Protein AF-A0A8T4KLL4-F1 (afdb_monomer_lite)

Sequence (407 aa):
MTKEMYKQTPGKIIEKTAQYDPMRAMLMVAANATLSQAELQAQGSERRMPMYHKSGWELSIHDGTLDGLVGLWSCWLENRFYLGYPKPSTSYVVRNLSRDEIVRTANYFREKNSDKFIPPQREPFDYERSKHFLIGLSKQELLSLLLQTCNIRSGDIEEIDVSDELIMRTLGITRSKPVRHVGACAVGDWNYEGEYKDADKPLEQNEIGQIVAYWDMDLRQWARFYGPQLPNGRGRVWVDKSEHNPNGHHFPFIDKDGNLQSAYYGHSYSAGIFTNEFSHYNKYAPEGPSADSEAIQTYRNKFIRLATETALRVGNPRHVTIDYGFVMVPEDLEREGYSDIKWLKGKPDVREGWDEELVRGKKSDEIIMLKSGNSLVPWSTIRQVKVPESVREKDALYELVDSLLFF

Foldseek 3Di:
DDPPQDDQDDPVVLVVCCVPPVPVSVVSVVVNVVSVVVVVDVVDDDDDFADFDQAWKWKWFAPQDLQLIWIWTDGLNQLKIKIWHAALFQDWPLDDDDLVLLQQLQQVVLVVCQVVDVVRPPDRDHSVSSSVSLSPDGPVRNVVSCVVRPVDDPVSTDRLDCDPCNLCVLQVKDFDDFFWFWDKDFDDDPPDDDDLPPVPWDWDQDPVGTTMTTHDGDTDDPAGIWDDQDPPLLATWHKHWDLADVDKDWHWDQHPVRDIDIDIGHGNRTIMIMTDRDRRTDPSGSHGHHSDNVRSVVSVLSVLLSSLVSSLRSHQGFKMKMWSAQRDDLVCCVVVPWDPWDWPFDDPPDQPAFQRTWIWTDDDQKIWIWGQHHPVGGTIIMMMGTDDPVQSDRVSVSVVNVVVVRD

Structure (mmCIF, N/CA/C/O backbone):
data_AF-A0A8T4KLL4-F1
#
_entry.id   AF-A0A8T4KLL4-F1
#
loop_
_atom_site.group_PDB
_atom_site.id
_atom_site.type_symbol
_atom_site.label_atom_id
_atom_site.label_alt_id
_atom_site.label_comp_id
_atom_site.label_asym_id
_atom_site.label_entity_id
_atom_site.label_seq_id
_atom_site.pdbx_PDB_ins_code
_atom_site.Cartn_x
_atom_site.Cartn_y
_atom_site.Cartn_z
_atom_site.occupancy
_atom_site.B_iso_or_equiv
_atom_site.auth_seq_id
_atom_site.auth_comp_id
_atom_site.auth_asym_id
_atom_site.auth_atom_id
_atom_site.pdbx_PDB_model_num
ATOM 1 N N . MET A 1 1 ? -22.399 40.005 4.515 1.00 34.16 1 MET A N 1
ATOM 2 C CA . MET A 1 1 ? -20.924 40.079 4.532 1.00 34.16 1 MET A CA 1
ATOM 3 C C . MET A 1 1 ? -20.429 39.825 3.122 1.00 34.16 1 MET A C 1
ATOM 5 O O . MET A 1 1 ? -20.863 38.864 2.502 1.00 34.16 1 MET A O 1
ATOM 9 N N . THR A 1 2 ? -19.631 40.740 2.586 1.00 28.91 2 THR A N 1
ATOM 10 C CA . THR A 1 2 ? -19.019 40.663 1.254 1.00 28.91 2 THR A CA 1
ATOM 11 C C . THR A 1 2 ? -18.137 39.420 1.147 1.00 28.91 2 THR A C 1
ATOM 13 O O . THR A 1 2 ? -17.238 39.241 1.961 1.00 28.91 2 THR A O 1
ATOM 16 N N . LYS A 1 3 ? -18.413 38.560 0.156 1.00 34.25 3 LYS A N 1
ATOM 17 C CA . LYS A 1 3 ? -17.537 37.454 -0.252 1.00 34.25 3 LYS A CA 1
ATOM 18 C C . LYS A 1 3 ? -16.190 38.046 -0.668 1.00 34.25 3 LYS A C 1
ATOM 20 O O . LYS A 1 3 ? -16.091 38.603 -1.759 1.00 34.25 3 LYS A O 1
ATOM 25 N N . GLU A 1 4 ? -15.162 37.940 0.166 1.00 35.53 4 GLU A N 1
ATOM 26 C CA . GLU A 1 4 ? -13.801 38.056 -0.350 1.00 35.53 4 GLU A CA 1
ATOM 27 C C . GLU A 1 4 ? -13.554 36.833 -1.236 1.00 35.53 4 GLU A C 1
ATOM 29 O O . GLU A 1 4 ? -13.402 35.712 -0.758 1.00 35.53 4 GLU A O 1
ATOM 34 N N . MET A 1 5 ? -13.615 37.036 -2.554 1.00 44.22 5 MET A N 1
ATOM 35 C CA . MET A 1 5 ? -13.158 36.044 -3.519 1.00 44.22 5 MET A CA 1
ATOM 36 C C . MET A 1 5 ? -11.673 35.781 -3.273 1.00 44.22 5 MET A C 1
ATOM 38 O O . MET A 1 5 ? -10.872 36.719 -3.228 1.00 44.22 5 MET A O 1
ATOM 42 N N . TYR A 1 6 ? -11.318 34.508 -3.130 1.00 45.94 6 TYR A N 1
ATOM 43 C CA . TYR A 1 6 ? -9.937 34.054 -3.057 1.00 45.94 6 TYR A CA 1
ATOM 44 C C . TYR A 1 6 ? -9.146 34.603 -4.256 1.00 45.94 6 TYR A C 1
ATOM 46 O O . TYR A 1 6 ? -9.428 34.270 -5.405 1.00 45.94 6 TYR A O 1
ATOM 54 N N . LYS A 1 7 ? -8.176 35.491 -4.011 1.00 51.25 7 LYS A N 1
ATOM 55 C CA . LYS A 1 7 ? -7.382 36.107 -5.083 1.00 51.25 7 LYS A CA 1
ATOM 56 C C . LYS A 1 7 ? -6.250 35.180 -5.512 1.00 51.25 7 LYS A C 1
ATOM 58 O O . LYS A 1 7 ? -5.452 34.755 -4.681 1.00 51.25 7 LYS A O 1
ATOM 63 N N . GLN A 1 8 ? -6.141 34.937 -6.817 1.00 60.94 8 GLN A N 1
ATOM 64 C CA . GLN A 1 8 ? -4.979 34.267 -7.398 1.00 60.94 8 GLN A CA 1
ATOM 65 C C . GLN A 1 8 ? -3.698 35.074 -7.170 1.00 60.94 8 GLN A C 1
ATOM 67 O O . GLN A 1 8 ? -3.691 36.307 -7.233 1.00 60.94 8 GLN A O 1
ATOM 72 N N . THR A 1 9 ? -2.592 34.362 -6.966 1.00 64.88 9 THR A N 1
ATOM 73 C CA . THR A 1 9 ? -1.261 34.968 -6.882 1.00 64.88 9 THR A CA 1
ATOM 74 C C . THR A 1 9 ? -0.777 35.331 -8.294 1.00 64.88 9 THR A C 1
ATOM 76 O O . THR A 1 9 ? -0.716 34.446 -9.147 1.00 64.88 9 THR A O 1
ATOM 79 N N . PRO A 1 10 ? -0.411 36.592 -8.589 1.00 76.75 10 PRO A N 1
ATOM 80 C CA . PRO A 1 10 ? 0.055 36.988 -9.920 1.00 76.75 10 PRO A CA 1
ATOM 81 C C . PRO A 1 10 ? 1.309 36.225 -10.376 1.00 76.75 10 PRO A C 1
ATOM 83 O O . PRO A 1 10 ? 2.268 36.099 -9.616 1.00 76.75 10 PRO A O 1
ATOM 86 N N . GLY A 1 11 ? 1.349 35.804 -11.647 1.00 51.59 11 GLY A N 1
ATOM 87 C CA . GLY A 1 11 ? 2.452 35.008 -12.217 1.00 51.59 11 GLY A CA 1
ATOM 88 C C . GLY A 1 11 ? 3.843 35.628 -12.037 1.00 51.59 11 GLY A C 1
ATOM 89 O O . GLY A 1 11 ? 4.774 34.932 -11.657 1.00 51.59 11 GLY A O 1
ATOM 90 N N . LYS A 1 12 ? 3.969 36.958 -12.147 1.00 62.75 12 LYS A N 1
ATOM 91 C CA . LYS A 1 12 ? 5.241 37.672 -11.905 1.00 62.75 12 LYS A CA 1
ATOM 92 C C . LYS A 1 12 ? 5.781 37.508 -10.479 1.00 62.75 12 LYS A C 1
ATOM 94 O O . LYS A 1 12 ? 6.986 37.593 -10.264 1.00 62.75 12 LYS A O 1
ATOM 99 N N . ILE A 1 13 ? 4.900 37.313 -9.496 1.00 58.88 13 ILE A N 1
ATOM 100 C CA . ILE A 1 13 ? 5.303 37.057 -8.107 1.00 58.88 13 ILE A CA 1
ATOM 101 C C . ILE A 1 13 ? 5.793 35.617 -7.980 1.00 58.88 13 ILE A C 1
ATOM 103 O O . ILE A 1 13 ? 6.842 35.397 -7.389 1.00 58.88 13 ILE A O 1
ATOM 107 N N . ILE A 1 14 ? 5.095 34.666 -8.601 1.00 48.81 14 ILE A N 1
ATOM 108 C CA . ILE A 1 14 ? 5.478 33.249 -8.629 1.00 48.81 14 ILE A CA 1
ATOM 109 C C . ILE A 1 14 ? 6.835 33.064 -9.315 1.00 48.81 14 ILE A C 1
ATOM 111 O O . ILE A 1 14 ? 7.705 32.402 -8.762 1.00 48.81 14 ILE A O 1
ATOM 115 N N . GLU A 1 15 ? 7.047 33.693 -10.472 1.00 44.59 15 GLU A N 1
ATOM 116 C CA . GLU A 1 15 ? 8.317 33.666 -11.209 1.00 44.59 15 GLU A CA 1
ATOM 117 C C . GLU A 1 15 ? 9.466 34.235 -10.374 1.00 44.59 15 GLU A C 1
ATOM 119 O O . GLU A 1 15 ? 10.539 33.639 -10.300 1.00 44.59 15 GLU A O 1
ATOM 124 N N . LYS A 1 16 ? 9.232 35.357 -9.681 1.00 53.66 16 LYS A N 1
ATOM 125 C CA . LYS A 1 16 ? 10.227 35.941 -8.779 1.00 53.66 16 LYS A CA 1
ATOM 126 C C . LYS A 1 16 ? 10.489 35.043 -7.570 1.00 53.66 16 LYS A C 1
ATOM 128 O O . LYS A 1 16 ? 11.631 34.930 -7.151 1.00 53.66 16 LYS A O 1
ATOM 133 N N . THR A 1 17 ? 9.470 34.393 -7.009 1.00 53.03 17 THR A N 1
ATOM 134 C CA . THR A 1 17 ? 9.635 33.432 -5.908 1.00 53.03 17 THR A CA 1
ATOM 135 C C . THR A 1 17 ? 10.378 32.181 -6.369 1.00 53.03 17 THR A C 1
ATOM 137 O O . THR A 1 17 ? 11.241 31.714 -5.637 1.00 53.03 17 THR A O 1
ATOM 140 N N . ALA A 1 18 ? 10.144 31.692 -7.589 1.00 41.81 18 ALA A N 1
ATOM 141 C CA . ALA A 1 18 ? 10.802 30.501 -8.130 1.00 41.81 18 ALA A CA 1
ATOM 142 C C . ALA A 1 18 ? 12.324 30.659 -8.246 1.00 41.81 18 ALA A C 1
ATOM 144 O O . ALA A 1 18 ? 13.049 29.679 -8.118 1.00 41.81 18 ALA A O 1
ATOM 145 N N . GLN A 1 19 ? 12.808 31.890 -8.438 1.00 48.94 19 GLN A N 1
ATOM 146 C CA . GLN A 1 19 ? 14.241 32.198 -8.510 1.00 48.94 19 GLN A CA 1
ATOM 147 C C . GLN A 1 19 ? 14.979 32.001 -7.177 1.00 48.94 19 GLN A C 1
ATOM 149 O O . GLN A 1 19 ? 16.196 31.840 -7.186 1.00 48.94 19 GLN A O 1
ATOM 154 N N . TYR A 1 20 ? 14.268 32.015 -6.044 1.00 48.09 20 TYR A N 1
ATOM 155 C CA . TYR A 1 20 ? 14.877 31.944 -4.708 1.00 48.09 20 TYR A CA 1
ATOM 156 C C . TYR A 1 20 ? 14.322 30.800 -3.843 1.00 48.09 20 TYR A C 1
ATOM 158 O O . TYR A 1 20 ? 15.011 30.337 -2.940 1.00 48.09 20 TYR A O 1
ATOM 166 N N . ASP A 1 21 ? 13.096 30.344 -4.109 1.00 44.44 21 ASP A N 1
ATOM 167 C CA . ASP A 1 21 ? 12.407 29.258 -3.405 1.00 44.44 21 ASP A CA 1
ATOM 168 C C . ASP A 1 21 ? 11.458 28.511 -4.374 1.00 44.44 21 ASP A C 1
ATOM 170 O O . ASP A 1 21 ? 10.255 28.804 -4.461 1.00 44.44 21 ASP A O 1
ATOM 174 N N . PRO A 1 22 ? 12.000 27.547 -5.146 1.00 39.94 22 PRO A N 1
ATOM 175 C CA . PRO A 1 22 ? 11.250 26.804 -6.158 1.00 39.94 22 PRO A CA 1
ATOM 176 C C . PRO A 1 22 ? 10.083 26.000 -5.577 1.00 39.94 22 PRO A C 1
ATOM 178 O O . PRO A 1 22 ? 9.041 25.868 -6.218 1.00 39.94 22 PRO A O 1
ATOM 181 N N . MET A 1 23 ? 10.229 25.499 -4.347 1.00 38.09 23 MET A N 1
ATOM 182 C CA . MET A 1 23 ? 9.202 24.703 -3.674 1.00 38.09 23 MET A CA 1
ATOM 183 C C . MET A 1 23 ? 8.003 25.575 -3.297 1.00 38.09 23 MET A C 1
ATOM 185 O O . MET A 1 23 ? 6.854 25.228 -3.570 1.00 38.09 23 MET A O 1
ATOM 189 N N . ARG A 1 24 ? 8.256 26.767 -2.751 1.00 40.06 24 ARG A N 1
ATOM 190 C CA . ARG A 1 24 ? 7.200 27.738 -2.457 1.00 40.06 24 ARG A CA 1
ATOM 191 C C . ARG A 1 24 ? 6.513 28.248 -3.719 1.00 40.06 24 ARG A C 1
ATOM 193 O O . ARG A 1 24 ? 5.295 28.412 -3.714 1.00 40.06 24 ARG A O 1
ATOM 200 N N . ALA A 1 25 ? 7.255 28.456 -4.805 1.00 39.69 25 ALA A N 1
ATOM 201 C CA . ALA A 1 25 ? 6.668 28.828 -6.089 1.00 39.69 25 ALA A CA 1
ATOM 202 C C . ALA A 1 25 ? 5.787 27.710 -6.668 1.00 39.69 25 ALA A C 1
ATOM 204 O O . ALA A 1 25 ? 4.678 27.984 -7.122 1.00 39.69 25 ALA A O 1
ATOM 205 N N . MET A 1 26 ? 6.217 26.449 -6.571 1.00 40.09 26 MET A N 1
ATOM 206 C CA . MET A 1 26 ? 5.410 25.292 -6.968 1.00 40.09 26 MET A CA 1
ATOM 207 C C . MET A 1 26 ? 4.108 25.205 -6.159 1.00 40.09 26 MET A C 1
ATOM 209 O O . MET A 1 26 ? 3.042 24.981 -6.730 1.00 40.09 26 MET A O 1
ATOM 213 N N . LEU A 1 27 ? 4.162 25.456 -4.847 1.00 43.06 27 LEU A N 1
ATOM 214 C CA . LEU A 1 27 ? 2.973 25.508 -3.989 1.00 43.06 27 LEU A CA 1
ATOM 215 C C . LEU A 1 27 ? 2.029 26.661 -4.369 1.00 43.06 27 LEU A C 1
ATOM 217 O O . LEU A 1 27 ? 0.813 26.482 -4.364 1.00 43.06 27 LEU A O 1
ATOM 221 N N . MET A 1 28 ? 2.564 27.820 -4.766 1.00 48.81 28 MET A N 1
ATOM 222 C CA . MET A 1 28 ? 1.764 28.942 -5.277 1.00 48.81 28 MET A CA 1
ATOM 223 C C . MET A 1 28 ? 1.083 28.614 -6.615 1.00 48.81 28 MET A C 1
ATOM 225 O O . MET A 1 28 ? -0.089 28.943 -6.802 1.00 48.81 28 MET A O 1
ATOM 229 N N . VAL A 1 29 ? 1.778 27.923 -7.527 1.00 46.44 29 VAL A N 1
ATOM 230 C CA . VAL A 1 29 ? 1.191 27.421 -8.784 1.00 46.44 29 VAL A CA 1
ATOM 231 C C . VAL A 1 29 ? 0.088 26.408 -8.488 1.00 46.44 29 VAL A C 1
ATOM 233 O O . VAL A 1 29 ? -1.011 26.507 -9.036 1.00 46.44 29 VAL A O 1
ATOM 236 N N . ALA A 1 30 ? 0.352 25.464 -7.582 1.00 44.94 30 ALA A N 1
ATOM 237 C CA . ALA A 1 30 ? -0.606 24.442 -7.192 1.00 44.94 30 ALA A CA 1
ATOM 238 C C . ALA A 1 30 ? -1.870 25.050 -6.573 1.00 44.94 30 ALA A C 1
ATOM 240 O O . ALA A 1 30 ? -2.958 24.573 -6.896 1.00 44.94 30 ALA A O 1
ATOM 241 N N . ALA A 1 31 ? -1.727 26.094 -5.746 1.00 49.16 31 ALA A N 1
ATOM 242 C CA . ALA A 1 31 ? -2.824 26.836 -5.129 1.00 49.16 31 ALA A CA 1
ATOM 243 C C . ALA A 1 31 ? -3.675 27.587 -6.168 1.00 49.16 31 ALA A C 1
ATOM 245 O O . ALA A 1 31 ? -4.902 27.470 -6.151 1.00 49.16 31 ALA A O 1
ATOM 246 N N . ASN A 1 32 ? -3.039 28.285 -7.116 1.00 57.66 32 ASN A N 1
ATOM 247 C CA . ASN A 1 32 ? -3.731 28.948 -8.225 1.00 57.66 32 ASN A CA 1
ATOM 248 C C . ASN A 1 32 ? -4.506 27.955 -9.108 1.00 57.66 32 ASN A C 1
ATOM 250 O O . ASN A 1 32 ? -5.628 28.250 -9.512 1.00 57.66 32 ASN A O 1
ATOM 254 N N . ALA A 1 33 ? -3.946 26.771 -9.377 1.00 48.44 33 ALA A N 1
ATOM 255 C CA . ALA A 1 33 ? -4.620 25.732 -10.155 1.00 48.44 33 ALA A CA 1
ATOM 256 C C . ALA A 1 33 ? -5.881 25.207 -9.447 1.00 48.44 33 ALA A C 1
ATOM 258 O O . ALA A 1 33 ? -6.927 25.074 -10.079 1.00 48.44 33 ALA A O 1
ATOM 259 N N . THR A 1 34 ? -5.812 24.975 -8.130 1.00 49.28 34 THR A N 1
ATOM 260 C CA . THR A 1 34 ? -6.982 24.588 -7.319 1.00 49.28 34 THR A CA 1
ATOM 261 C C . THR A 1 34 ? -8.044 25.680 -7.246 1.00 49.28 34 THR A C 1
ATOM 263 O O . THR A 1 34 ? -9.224 25.357 -7.226 1.00 49.28 34 THR A O 1
ATOM 266 N N . LEU A 1 35 ? -7.658 26.961 -7.256 1.00 47.12 35 LEU A N 1
ATOM 267 C CA . LEU A 1 35 ? -8.609 28.077 -7.291 1.00 47.12 35 LEU A CA 1
ATOM 268 C C . LEU A 1 35 ? -9.367 28.141 -8.619 1.00 47.12 35 LEU A C 1
ATOM 270 O O . LEU A 1 35 ? -10.593 28.199 -8.614 1.00 47.12 35 LEU A O 1
ATOM 274 N N . SER A 1 36 ? -8.663 28.027 -9.747 1.00 51.56 36 SER A N 1
ATOM 275 C CA . SER A 1 36 ? -9.295 27.945 -11.071 1.00 51.56 36 SER A CA 1
ATOM 276 C C . SER A 1 36 ? -10.208 26.718 -11.201 1.00 51.56 36 SER A C 1
ATOM 278 O O . SER A 1 36 ? -11.278 26.792 -11.799 1.00 51.56 36 SER A O 1
ATOM 280 N N . GLN A 1 37 ? -9.812 25.580 -10.620 1.00 49.88 37 GLN A N 1
ATOM 281 C CA . GLN A 1 37 ? -10.630 24.363 -10.588 1.00 49.88 37 GLN A CA 1
ATOM 282 C C . GLN A 1 37 ? -11.872 24.521 -9.702 1.00 49.88 37 GLN A C 1
ATOM 284 O O . GLN A 1 37 ? -12.948 24.084 -10.099 1.00 49.88 37 GLN A O 1
ATOM 289 N N . ALA A 1 38 ? -11.756 25.185 -8.550 1.00 43.34 38 ALA A N 1
ATOM 290 C CA . ALA A 1 38 ? -12.889 25.491 -7.680 1.00 43.34 38 ALA A CA 1
ATOM 291 C C . ALA A 1 38 ? -13.894 26.445 -8.355 1.00 43.34 38 ALA A C 1
ATOM 293 O O . ALA A 1 38 ? -15.103 26.265 -8.216 1.00 43.34 38 ALA A O 1
ATOM 294 N N . GLU A 1 39 ? -13.417 27.418 -9.138 1.00 48.38 39 GLU A N 1
ATOM 295 C CA . GLU A 1 39 ? -14.268 28.307 -9.943 1.00 48.38 39 GLU A CA 1
ATOM 296 C C . GLU A 1 39 ? -14.996 27.555 -11.071 1.00 48.38 39 GLU A C 1
ATOM 298 O O . GLU A 1 39 ? -16.189 27.776 -11.284 1.00 48.38 39 GLU A O 1
ATOM 303 N N . LEU A 1 40 ? -14.315 26.620 -11.743 1.00 45.78 40 LEU A N 1
ATOM 304 C CA . LEU A 1 40 ? -14.910 25.747 -12.765 1.00 45.78 40 LEU A CA 1
ATOM 305 C C . LEU A 1 40 ? -15.954 24.785 -12.174 1.00 45.78 40 LEU A C 1
ATOM 307 O O . LEU A 1 40 ? -17.013 24.575 -12.764 1.00 45.78 40 LEU A O 1
ATOM 311 N N . GLN A 1 41 ? -15.693 24.234 -10.988 1.00 44.34 41 GLN A N 1
ATOM 312 C CA . GLN A 1 41 ? -16.611 23.332 -10.283 1.00 44.34 41 GLN A CA 1
ATOM 313 C C . GLN A 1 41 ? -17.843 24.053 -9.720 1.00 44.34 41 GLN A C 1
ATOM 315 O O . GLN A 1 41 ? -18.917 23.457 -9.627 1.00 44.34 41 GLN A O 1
ATOM 320 N N . ALA A 1 42 ? -17.730 25.344 -9.398 1.00 44.03 42 ALA A N 1
ATOM 321 C CA . ALA A 1 42 ? -18.854 26.161 -8.949 1.00 44.03 42 ALA A CA 1
ATOM 322 C C . ALA A 1 42 ? -19.885 26.461 -10.059 1.00 44.03 42 ALA A C 1
ATOM 324 O O . ALA A 1 42 ? -21.001 26.873 -9.747 1.00 44.03 42 ALA A O 1
ATOM 325 N N . GLN A 1 43 ? -19.544 26.256 -11.339 1.00 43.06 43 GLN A N 1
ATOM 326 C CA . GLN A 1 43 ? -20.412 26.579 -12.481 1.00 43.06 43 GLN A CA 1
ATOM 327 C C . GLN A 1 43 ? -21.229 25.393 -13.030 1.00 43.06 43 GLN A C 1
ATOM 329 O O . GLN A 1 43 ? -22.064 25.605 -13.906 1.00 43.06 43 GLN A O 1
ATOM 334 N N . GLY A 1 44 ? -21.046 24.165 -12.530 1.00 40.59 44 GLY A N 1
ATOM 335 C CA . GLY A 1 44 ? -21.631 22.968 -13.158 1.00 40.59 44 GLY A CA 1
ATOM 336 C C . GLY A 1 44 ? -22.020 21.840 -12.203 1.00 40.59 44 GLY A C 1
ATOM 337 O O . GLY A 1 44 ? -21.693 20.686 -12.461 1.00 40.59 44 GLY A O 1
ATOM 338 N N . SER A 1 45 ? -22.679 22.137 -11.082 1.00 45.22 45 SER A N 1
ATOM 339 C CA . SER A 1 45 ? -23.023 21.105 -10.098 1.00 45.22 45 SER A CA 1
ATOM 340 C C . SER A 1 45 ? -24.255 20.277 -10.487 1.00 45.22 45 SER A C 1
ATOM 342 O O . SER A 1 45 ? -25.371 20.761 -10.339 1.00 45.22 45 SER A O 1
ATOM 344 N N . GLU A 1 46 ? -24.052 19.004 -10.833 1.00 36.97 46 GLU A N 1
ATOM 345 C CA . GLU A 1 46 ? -24.903 17.879 -10.416 1.00 36.97 46 GLU A CA 1
ATOM 346 C C . GLU A 1 46 ? -24.059 16.583 -10.394 1.00 36.97 46 GLU A C 1
ATOM 348 O O . GLU A 1 46 ? -23.387 16.250 -11.365 1.00 36.97 46 GLU A O 1
ATOM 353 N N . ARG A 1 47 ? -24.090 15.880 -9.247 1.00 32.41 47 ARG A N 1
ATOM 354 C CA . ARG A 1 47 ? -23.241 14.748 -8.790 1.00 32.41 47 ARG A CA 1
ATOM 355 C C . ARG A 1 47 ? -21.784 15.097 -8.446 1.00 32.41 47 ARG A C 1
ATOM 357 O O . ARG A 1 47 ? -20.885 15.073 -9.277 1.00 32.41 47 ARG A O 1
ATOM 364 N N . ARG A 1 48 ? -21.558 15.350 -7.151 1.00 33.84 48 ARG A N 1
ATOM 365 C CA . ARG A 1 48 ? -20.228 15.420 -6.534 1.00 33.84 48 ARG A CA 1
ATOM 366 C C . ARG A 1 48 ? -19.538 14.059 -6.681 1.00 33.84 48 ARG A C 1
ATOM 368 O O . ARG A 1 48 ? -19.969 13.099 -6.053 1.00 33.84 48 ARG A O 1
ATOM 375 N N . MET A 1 49 ? -18.496 13.985 -7.506 1.00 28.80 49 MET A N 1
ATOM 376 C CA . MET A 1 49 ? -17.449 12.982 -7.308 1.00 28.80 49 MET A CA 1
ATOM 377 C C . MET A 1 49 ? -16.625 13.404 -6.082 1.00 28.80 49 MET A C 1
ATOM 379 O O . MET A 1 49 ? -16.433 14.610 -5.882 1.00 28.80 49 MET A O 1
ATOM 383 N N . PRO A 1 50 ? -16.151 12.462 -5.260 1.00 33.09 50 PRO A N 1
ATOM 384 C CA . PRO A 1 50 ? -15.253 12.773 -4.156 1.00 33.09 50 PRO A CA 1
ATOM 385 C C . PRO A 1 50 ? -14.013 13.518 -4.644 1.00 33.09 50 PRO A C 1
ATOM 387 O O . PRO A 1 50 ? -13.379 13.159 -5.639 1.00 33.09 50 PRO A O 1
ATOM 390 N N . MET A 1 51 ? -13.680 14.601 -3.947 1.00 34.16 51 MET A N 1
ATOM 391 C CA . MET A 1 51 ? -12.478 15.373 -4.227 1.00 34.16 51 MET A CA 1
ATOM 392 C C . MET A 1 51 ? -11.275 14.641 -3.627 1.00 34.16 51 MET A C 1
ATOM 394 O O . MET A 1 51 ? -10.965 14.797 -2.451 1.00 34.16 51 MET A O 1
ATOM 398 N N . TYR A 1 52 ? -10.610 13.818 -4.436 1.00 41.34 52 TYR A N 1
ATOM 399 C CA . TYR A 1 52 ? -9.363 13.150 -4.065 1.00 41.34 52 TYR A CA 1
ATOM 400 C C . TYR A 1 52 ? -8.227 14.169 -3.863 1.00 41.34 52 TYR A C 1
ATOM 402 O O . TYR A 1 52 ? -8.013 15.050 -4.700 1.00 41.34 52 TYR A O 1
ATOM 410 N N . HIS A 1 53 ? -7.472 14.045 -2.764 1.00 38.56 53 HIS A N 1
ATOM 411 C CA . HIS A 1 53 ? -6.320 14.907 -2.498 1.00 38.56 53 HIS A CA 1
ATOM 412 C C . HIS A 1 53 ? -5.091 14.524 -3.347 1.00 38.56 53 HIS A C 1
ATOM 414 O O . HIS A 1 53 ? -4.864 13.364 -3.696 1.00 38.56 53 HIS A O 1
ATOM 420 N N . LYS A 1 54 ? -4.240 15.518 -3.624 1.00 35.50 54 LYS A N 1
ATOM 421 C CA . LYS A 1 54 ? -3.017 15.436 -4.439 1.00 35.50 54 LYS A CA 1
ATOM 422 C C . LYS A 1 54 ? -1.929 14.482 -3.891 1.00 35.50 54 LYS A C 1
ATOM 424 O O . LYS A 1 54 ? -0.952 14.251 -4.585 1.00 35.50 54 LYS A O 1
ATOM 429 N N . SER A 1 55 ? -2.074 13.905 -2.696 1.00 46.59 55 SER A N 1
ATOM 430 C CA . SER A 1 55 ? -1.035 13.080 -2.038 1.00 46.59 55 SER A CA 1
ATOM 431 C C . SER A 1 55 ? -1.251 11.565 -2.122 1.00 46.59 55 SER A C 1
ATOM 433 O O . SER A 1 55 ? -0.393 10.819 -1.661 1.00 46.59 55 SER A O 1
ATOM 435 N N . GLY A 1 56 ? -2.354 11.099 -2.721 1.00 64.31 56 GLY A N 1
ATOM 436 C CA . GLY A 1 56 ? -2.687 9.673 -2.741 1.00 64.31 56 GLY A CA 1
ATOM 437 C C . GLY A 1 56 ? -3.656 9.233 -1.647 1.00 64.31 56 GLY A C 1
ATOM 438 O O . GLY A 1 56 ? -4.360 10.063 -1.079 1.00 64.31 56 GLY A O 1
ATOM 439 N N . TRP A 1 57 ? -3.695 7.927 -1.390 1.00 75.62 57 TRP A N 1
ATOM 440 C CA . TRP A 1 57 ? -4.414 7.301 -0.277 1.00 75.62 57 TRP A CA 1
ATOM 441 C C . TRP A 1 57 ? -3.529 6.255 0.403 1.00 75.62 57 TRP A C 1
ATOM 443 O O . TRP A 1 57 ? -2.687 5.615 -0.239 1.00 75.62 57 TRP A O 1
ATOM 453 N N . GLU A 1 58 ? -3.758 6.072 1.699 1.00 87.69 58 GLU A N 1
ATOM 454 C CA . GLU A 1 58 ? -3.148 5.019 2.510 1.00 87.69 58 GLU A CA 1
ATOM 455 C C . GLU A 1 58 ? -4.236 4.045 2.941 1.00 87.69 58 GLU A C 1
ATOM 457 O O . GLU A 1 58 ? -5.255 4.442 3.500 1.00 87.69 58 GLU A O 1
ATOM 462 N N . LEU A 1 59 ? -4.025 2.763 2.668 1.00 92.25 59 LEU A N 1
ATOM 463 C CA . LEU A 1 59 ? -4.911 1.668 3.033 1.00 92.25 59 LEU A CA 1
ATOM 464 C C . LEU A 1 59 ? -4.173 0.738 3.992 1.00 92.25 59 LEU A C 1
ATOM 466 O O . LEU A 1 59 ? -3.072 0.288 3.692 1.00 92.25 59 LEU A O 1
ATOM 470 N N . SER A 1 60 ? -4.830 0.368 5.081 1.00 95.25 60 SER A N 1
ATOM 471 C CA . SER A 1 60 ? -4.373 -0.647 6.025 1.00 95.25 60 SER A CA 1
ATOM 472 C C . SER A 1 60 ? -5.436 -1.730 6.156 1.00 95.25 60 SER A C 1
ATOM 474 O O . SER A 1 60 ? -6.582 -1.444 6.501 1.00 95.25 60 SER A O 1
ATOM 476 N N . ILE A 1 61 ? -5.066 -2.988 5.939 1.00 94.94 61 ILE A N 1
ATOM 477 C CA . ILE A 1 61 ? -5.922 -4.153 6.194 1.00 94.94 61 ILE A CA 1
ATOM 478 C C . ILE A 1 61 ? -5.319 -4.914 7.371 1.00 94.94 61 ILE A C 1
ATOM 480 O O . ILE A 1 61 ? -4.165 -5.321 7.296 1.00 94.94 61 ILE A O 1
ATOM 484 N N . HIS A 1 62 ? -6.057 -5.072 8.470 1.00 92.00 62 HIS A N 1
ATOM 485 C CA . HIS A 1 62 ? -5.466 -5.541 9.728 1.00 92.00 62 HIS A CA 1
ATOM 486 C C . HIS A 1 62 ? -6.480 -6.218 10.661 1.00 92.00 62 HIS A C 1
ATOM 488 O O . HIS A 1 62 ? -7.696 -6.131 10.478 1.00 92.00 62 HIS A O 1
ATOM 494 N N . ASP A 1 63 ? -5.985 -6.898 11.694 1.00 87.69 63 ASP A N 1
ATOM 495 C CA . ASP A 1 63 ? -6.784 -7.565 12.736 1.00 87.69 63 ASP A CA 1
ATOM 496 C C . ASP A 1 63 ? -6.904 -6.744 14.038 1.00 87.69 63 ASP A C 1
ATOM 498 O O . ASP A 1 63 ? -7.446 -7.220 15.036 1.00 87.69 63 ASP A O 1
ATOM 502 N N . GLY A 1 64 ? -6.406 -5.505 14.013 1.00 82.62 64 GLY A N 1
ATOM 503 C CA . GLY A 1 64 ? -6.241 -4.639 15.186 1.00 82.62 64 GLY A CA 1
ATOM 504 C C . GLY A 1 64 ? -4.828 -4.659 15.780 1.00 82.62 64 GLY A C 1
ATOM 505 O O . GLY A 1 64 ? -4.597 -3.990 16.786 1.00 82.62 64 GLY A O 1
ATOM 506 N N . THR A 1 65 ? -3.891 -5.396 15.172 1.00 81.25 65 THR A N 1
ATOM 507 C CA . THR A 1 65 ? -2.486 -5.495 15.596 1.00 81.25 65 THR A CA 1
ATOM 508 C C . THR A 1 65 ? -1.510 -5.154 14.464 1.00 81.25 65 THR A C 1
ATOM 510 O O . THR A 1 65 ? -1.878 -5.171 13.290 1.00 81.25 65 THR A O 1
ATOM 513 N N . LEU A 1 66 ? -0.254 -4.864 14.825 1.00 78.25 66 LEU A N 1
ATOM 514 C CA . LEU A 1 66 ? 0.844 -4.634 13.874 1.00 78.25 66 LEU A CA 1
ATOM 515 C C . LEU A 1 66 ? 1.270 -5.913 13.135 1.00 78.25 66 LEU A C 1
ATOM 517 O O . LEU A 1 66 ? 1.666 -5.843 11.974 1.00 78.25 66 LEU A O 1
ATOM 521 N N . ASP A 1 67 ? 1.171 -7.072 13.795 1.00 74.31 67 ASP A N 1
ATOM 522 C CA . ASP A 1 67 ? 1.637 -8.364 13.267 1.00 74.31 67 ASP A CA 1
ATOM 523 C C . ASP A 1 67 ? 0.805 -8.841 12.065 1.00 74.31 67 ASP A C 1
ATOM 525 O O . ASP A 1 67 ? 1.296 -9.603 11.237 1.00 74.31 67 ASP A O 1
ATOM 529 N N . GLY A 1 68 ? -0.456 -8.408 11.977 1.00 77.69 68 GLY A N 1
ATOM 530 C CA . GLY A 1 68 ? -1.395 -8.770 10.914 1.00 77.69 68 GLY A CA 1
ATOM 531 C C . GLY A 1 68 ? -1.721 -7.630 9.947 1.00 77.69 68 GLY A C 1
ATOM 532 O O . GLY A 1 68 ? -2.692 -7.748 9.201 1.00 77.69 68 GLY A O 1
ATOM 533 N N . LEU A 1 69 ? -0.983 -6.516 9.994 1.00 88.50 69 LEU A N 1
ATOM 534 C CA . LEU A 1 69 ? -1.270 -5.328 9.189 1.00 88.50 69 LEU A CA 1
ATOM 535 C C . LEU A 1 69 ? -0.641 -5.439 7.799 1.00 88.50 69 LEU A C 1
ATOM 537 O O . LEU A 1 69 ? 0.531 -5.742 7.663 1.00 88.50 69 LEU A O 1
ATOM 541 N N . VAL A 1 70 ? -1.407 -5.152 6.752 1.00 92.38 70 VAL A N 1
ATOM 542 C CA . VAL A 1 70 ? -0.902 -4.961 5.387 1.00 92.38 70 VAL A CA 1
ATOM 543 C C . VAL A 1 70 ? -1.209 -3.541 4.964 1.00 92.38 70 VAL A C 1
ATOM 545 O O . VAL A 1 70 ? -2.371 -3.136 4.974 1.00 92.38 70 VAL A O 1
ATOM 548 N N . GLY A 1 71 ? -0.166 -2.802 4.600 1.00 93.38 71 GLY A N 1
ATOM 549 C CA . GLY A 1 71 ? -0.257 -1.432 4.119 1.00 93.38 71 GLY A CA 1
ATOM 550 C C . GLY A 1 71 ? -0.200 -1.385 2.597 1.00 93.38 71 GLY A C 1
ATOM 551 O O . GLY A 1 71 ? 0.663 -2.021 1.993 1.00 93.38 71 GLY A O 1
ATOM 552 N N . LEU A 1 72 ? -1.089 -0.626 1.968 1.00 93.38 72 LEU A N 1
ATOM 553 C CA . LEU A 1 72 ? -1.016 -0.276 0.555 1.00 93.38 72 LEU A CA 1
ATOM 554 C C . LEU A 1 72 ? -1.106 1.238 0.415 1.00 93.38 72 LEU A C 1
ATOM 556 O O . LEU A 1 72 ? -2.074 1.859 0.840 1.00 93.38 72 LEU A O 1
ATOM 560 N N . TRP A 1 73 ? -0.090 1.821 -0.197 1.00 89.25 73 TRP A N 1
ATOM 561 C CA . TRP A 1 73 ? -0.029 3.236 -0.513 1.00 89.25 73 TRP A CA 1
ATOM 562 C C . TRP A 1 73 ? -0.042 3.417 -2.025 1.00 89.25 73 TRP A C 1
ATOM 564 O O . TRP A 1 73 ? 0.593 2.656 -2.764 1.00 89.25 73 TRP A O 1
ATOM 574 N N . SER A 1 74 ? -0.763 4.438 -2.477 1.00 79.25 74 SER A N 1
ATOM 575 C CA . SER A 1 74 ? -0.766 4.872 -3.869 1.00 79.25 74 SER A CA 1
ATOM 576 C C . SER A 1 74 ? -0.806 6.384 -3.937 1.00 79.25 74 SER A C 1
ATOM 578 O O . SER A 1 74 ? -1.725 6.978 -3.385 1.00 79.25 74 SER A O 1
ATOM 580 N N . CYS A 1 75 ? 0.096 7.000 -4.701 1.00 64.88 75 CYS A N 1
ATOM 581 C CA . CYS A 1 75 ? 0.070 8.439 -4.967 1.00 64.88 75 CYS A CA 1
ATOM 582 C C . CYS A 1 75 ? -0.350 8.758 -6.405 1.00 64.88 75 CYS A C 1
ATOM 584 O O . CYS A 1 75 ? 0.169 8.179 -7.362 1.00 64.88 75 CYS A O 1
ATOM 586 N N . TRP A 1 76 ? -1.274 9.715 -6.552 1.00 51.31 76 TRP A N 1
ATOM 587 C CA . TRP A 1 76 ? -1.724 10.227 -7.852 1.00 51.31 76 TRP A CA 1
ATOM 588 C C . TRP A 1 76 ? -0.675 11.113 -8.543 1.00 51.31 76 TRP A C 1
ATOM 590 O O . TRP A 1 76 ? -0.684 11.202 -9.765 1.00 51.31 76 TRP A O 1
ATOM 600 N N . LEU A 1 77 ? 0.225 11.755 -7.784 1.00 43.88 77 LEU A N 1
ATOM 601 C CA . LEU A 1 77 ? 1.314 12.582 -8.325 1.00 43.88 77 LEU A CA 1
ATOM 602 C C . LEU A 1 77 ? 2.604 11.798 -8.594 1.00 43.88 77 LEU A C 1
ATOM 604 O O . LEU A 1 77 ? 3.379 12.197 -9.457 1.00 43.88 77 LEU A O 1
ATOM 608 N N . GLU A 1 78 ? 2.848 10.704 -7.869 1.00 51.44 78 GLU A N 1
ATOM 609 C CA . GLU A 1 78 ? 4.093 9.937 -8.000 1.00 51.44 78 GLU A CA 1
ATOM 610 C C . GLU A 1 78 ? 3.952 8.662 -8.829 1.00 51.44 78 GLU A C 1
ATOM 612 O O . GLU A 1 78 ? 4.964 8.027 -9.109 1.00 51.44 78 GLU A O 1
ATOM 617 N N . ASN A 1 79 ? 2.736 8.304 -9.261 1.00 68.25 79 ASN A N 1
ATOM 618 C CA . ASN A 1 79 ? 2.479 7.145 -10.122 1.00 68.25 79 ASN A CA 1
ATOM 619 C C . ASN A 1 79 ? 3.060 5.861 -9.548 1.00 68.25 79 ASN A C 1
ATOM 621 O O . ASN A 1 79 ? 3.779 5.145 -10.232 1.00 68.25 79 ASN A O 1
ATOM 625 N N . ARG A 1 80 ? 2.817 5.591 -8.268 1.00 79.62 80 ARG A N 1
ATOM 626 C CA . ARG A 1 80 ? 3.470 4.482 -7.575 1.00 79.62 80 ARG A CA 1
ATOM 627 C C . ARG A 1 80 ? 2.490 3.710 -6.733 1.00 79.62 80 ARG A C 1
ATOM 629 O O . ARG A 1 80 ? 1.561 4.286 -6.176 1.00 79.62 80 ARG A O 1
ATOM 636 N N . PHE A 1 81 ? 2.774 2.423 -6.604 1.00 89.50 81 PHE A N 1
ATOM 637 C CA . PHE A 1 81 ? 2.210 1.579 -5.567 1.00 89.50 81 PHE A CA 1
ATOM 638 C C . PHE A 1 81 ? 3.325 1.118 -4.645 1.00 89.50 81 PHE A C 1
ATOM 640 O O . PHE A 1 81 ? 4.384 0.704 -5.120 1.00 89.50 81 PHE A O 1
ATOM 647 N N . TYR A 1 82 ? 3.053 1.148 -3.346 1.00 91.44 82 TYR A N 1
ATOM 648 C CA . TYR A 1 82 ? 3.866 0.495 -2.334 1.00 91.44 82 TYR A CA 1
ATOM 649 C C . TYR A 1 82 ? 2.970 -0.383 -1.472 1.00 91.44 82 TYR A C 1
ATOM 651 O O . TYR A 1 82 ? 2.066 0.108 -0.802 1.00 91.44 82 TYR A O 1
ATOM 659 N N . LEU A 1 83 ? 3.229 -1.684 -1.486 1.00 93.44 83 LEU A N 1
ATOM 660 C CA . LEU A 1 83 ? 2.616 -2.652 -0.595 1.00 93.44 83 LEU A CA 1
ATOM 661 C C . LEU A 1 83 ? 3.640 -3.059 0.466 1.00 93.44 83 LEU A C 1
ATOM 663 O O . LEU A 1 83 ? 4.617 -3.729 0.137 1.00 93.44 83 LEU A O 1
ATOM 667 N N . GLY A 1 84 ? 3.400 -2.694 1.721 1.00 90.56 84 GLY A N 1
ATOM 668 C CA . GLY A 1 84 ? 4.202 -3.117 2.866 1.00 90.56 84 GLY A CA 1
ATOM 669 C C . GLY A 1 84 ? 3.499 -4.200 3.678 1.00 90.56 84 GLY A C 1
ATOM 670 O O . GLY A 1 84 ? 2.284 -4.149 3.879 1.00 90.56 84 GLY A O 1
ATOM 671 N N . TYR A 1 85 ? 4.263 -5.180 4.153 1.00 88.00 85 TYR A N 1
ATOM 672 C CA . TYR A 1 85 ? 3.763 -6.224 5.046 1.00 88.00 85 TYR A CA 1
ATOM 673 C C . TYR A 1 85 ? 4.858 -6.691 6.030 1.00 88.00 85 TYR A C 1
ATOM 675 O O . TYR A 1 85 ? 6.051 -6.477 5.774 1.00 88.00 85 TYR A O 1
ATOM 683 N N . PRO A 1 86 ? 4.483 -7.302 7.172 1.00 77.69 86 PRO A N 1
ATOM 684 C CA . PRO A 1 86 ? 5.410 -7.738 8.209 1.00 77.69 86 PRO A CA 1
ATOM 685 C C . PRO A 1 86 ? 6.501 -8.654 7.652 1.00 77.69 86 PRO A C 1
ATOM 687 O O . PRO A 1 86 ? 6.233 -9.555 6.858 1.00 77.69 86 PRO A O 1
ATOM 690 N N . LYS A 1 87 ? 7.748 -8.410 8.070 1.00 66.88 87 LYS A N 1
ATOM 691 C CA . LYS A 1 87 ? 8.926 -9.153 7.609 1.00 66.88 87 LYS A CA 1
ATOM 692 C C . LYS A 1 87 ? 8.897 -10.616 8.100 1.00 66.88 87 LYS A C 1
ATOM 694 O O . LYS A 1 87 ? 8.617 -10.810 9.285 1.00 66.88 87 LYS A O 1
ATOM 699 N N . PRO A 1 88 ? 9.343 -11.604 7.289 1.00 50.62 88 PRO A N 1
ATOM 700 C CA . PRO A 1 88 ? 9.463 -13.022 7.669 1.00 50.62 88 PRO A CA 1
ATOM 701 C C . PRO A 1 88 ? 10.348 -13.345 8.888 1.00 50.62 88 PRO A C 1
ATOM 703 O O . PRO A 1 88 ? 10.373 -14.488 9.342 1.00 50.62 88 PRO A O 1
ATOM 706 N N . SER A 1 89 ? 11.098 -12.386 9.446 1.00 40.59 89 SER A N 1
ATOM 707 C CA . SER A 1 89 ? 11.984 -12.648 10.591 1.00 40.59 89 SER A CA 1
ATOM 708 C C . SER A 1 89 ? 11.234 -12.990 11.881 1.00 40.59 89 SER A C 1
ATOM 710 O O . SER A 1 89 ? 11.833 -13.580 12.774 1.00 40.59 89 SER A O 1
ATOM 712 N N . THR A 1 90 ? 9.943 -12.657 11.978 1.00 41.66 90 THR A N 1
ATOM 713 C CA . THR A 1 90 ? 9.101 -12.900 13.167 1.00 41.66 90 THR A CA 1
ATOM 714 C C . THR A 1 90 ? 7.779 -13.603 12.858 1.00 41.66 90 THR A C 1
ATOM 716 O O . THR A 1 90 ? 6.927 -13.734 13.732 1.00 41.66 90 THR A O 1
ATOM 719 N N . SER A 1 91 ? 7.581 -14.081 11.632 1.00 42.28 91 SER A N 1
ATOM 720 C CA . SER A 1 91 ? 6.253 -14.455 11.149 1.00 42.28 91 SER A CA 1
ATOM 721 C C . SER A 1 91 ? 6.197 -15.902 10.660 1.00 42.28 91 SER A C 1
ATOM 723 O O . SER A 1 91 ? 6.188 -16.214 9.470 1.00 42.28 91 SER A O 1
ATOM 725 N N . TYR A 1 92 ? 6.103 -16.800 11.635 1.00 47.91 92 TYR A N 1
ATOM 726 C CA . TYR A 1 92 ? 5.441 -18.083 11.439 1.00 47.91 92 TYR A CA 1
ATOM 727 C C . TYR A 1 92 ? 3.990 -17.889 11.838 1.00 47.91 92 TYR A C 1
ATOM 729 O O . TYR A 1 92 ? 3.704 -17.700 13.021 1.00 47.91 92 TYR A O 1
ATOM 737 N N . VAL A 1 93 ? 3.059 -17.961 10.885 1.00 44.25 93 VAL A N 1
ATOM 738 C CA . VAL A 1 93 ? 1.685 -18.280 11.278 1.00 44.25 93 VAL A CA 1
ATOM 739 C C . VAL A 1 93 ? 1.665 -19.774 11.506 1.00 44.25 93 VAL A C 1
ATOM 741 O O . VAL A 1 93 ? 1.564 -20.561 10.568 1.00 44.25 93 VAL A O 1
ATOM 744 N N . VAL A 1 94 ? 1.754 -20.179 12.766 1.00 49.97 94 VAL A N 1
ATOM 745 C CA . VAL A 1 94 ? 1.294 -21.513 13.131 1.00 49.97 94 VAL A CA 1
ATOM 746 C C . VAL A 1 94 ? -0.222 -21.422 13.158 1.00 49.97 94 VAL A C 1
ATOM 748 O O . VAL A 1 94 ? -0.823 -20.984 14.144 1.00 49.97 94 VAL A O 1
ATOM 751 N N . ARG A 1 95 ? -0.854 -21.717 12.021 1.00 44.09 95 ARG A N 1
ATOM 752 C CA . ARG A 1 95 ? -2.314 -21.694 11.945 1.00 44.09 95 ARG A CA 1
ATOM 753 C C . ARG A 1 95 ? -2.855 -22.692 12.970 1.00 44.09 95 ARG A C 1
ATOM 755 O O . ARG A 1 95 ? -2.353 -23.805 13.078 1.00 44.09 95 ARG A O 1
ATOM 762 N N . ASN A 1 96 ? -3.895 -22.282 13.694 1.00 50.75 96 ASN A N 1
ATOM 763 C CA . ASN A 1 96 ? -4.653 -23.114 14.635 1.00 50.75 96 ASN A CA 1
ATOM 764 C C . ASN A 1 96 ? -3.974 -23.483 15.967 1.00 50.75 96 ASN A C 1
ATOM 766 O O . ASN A 1 96 ? -4.438 -24.423 16.605 1.00 50.75 96 ASN A O 1
ATOM 770 N N . LEU A 1 97 ? -2.963 -22.745 16.449 1.00 59.81 97 LEU A N 1
ATOM 771 C CA . LEU A 1 97 ? -2.590 -22.880 17.863 1.00 59.81 97 LEU A CA 1
ATOM 772 C C . LEU A 1 97 ? -3.648 -22.225 18.754 1.00 59.81 97 LEU A C 1
ATOM 774 O O . LEU A 1 97 ? -3.860 -21.011 18.730 1.00 59.81 97 LEU A O 1
ATOM 778 N N . SER A 1 98 ? -4.294 -23.032 19.581 1.00 68.75 98 SER A N 1
ATOM 779 C CA . SER A 1 98 ? -5.102 -22.564 20.697 1.00 68.75 98 SER A CA 1
ATOM 780 C C . SER A 1 98 ? -4.254 -21.777 21.705 1.00 68.75 98 SER A C 1
ATOM 782 O O . SER A 1 98 ? -3.034 -21.943 21.813 1.00 68.75 98 SER A O 1
ATOM 784 N N . ARG A 1 99 ? -4.924 -20.936 22.504 1.00 72.94 99 ARG A N 1
ATOM 785 C CA . ARG A 1 99 ? -4.309 -20.195 23.620 1.00 72.94 99 ARG A CA 1
ATOM 786 C C . ARG A 1 99 ? -3.485 -21.122 24.525 1.00 72.94 99 ARG A C 1
ATOM 788 O O . ARG A 1 99 ? -2.385 -20.760 24.938 1.00 72.94 99 ARG A O 1
ATOM 795 N N . ASP A 1 100 ? -3.998 -22.325 24.772 1.00 78.06 100 ASP A N 1
ATOM 796 C CA . ASP A 1 100 ? -3.364 -23.337 25.616 1.00 78.06 100 ASP A CA 1
ATOM 797 C C . ASP A 1 100 ? -2.118 -23.941 24.967 1.00 78.06 100 ASP A C 1
ATOM 799 O O . ASP A 1 100 ? -1.136 -24.208 25.656 1.00 78.06 100 ASP A O 1
ATOM 803 N N . GLU A 1 101 ? -2.118 -24.134 23.647 1.00 76.19 101 GLU A N 1
ATOM 804 C CA . GLU A 1 101 ? -0.942 -24.623 22.925 1.00 76.19 101 GLU A CA 1
ATOM 805 C C . GLU A 1 101 ? 0.189 -23.599 22.922 1.00 76.19 101 GLU A C 1
ATOM 807 O O . GLU A 1 101 ? 1.337 -23.981 23.134 1.00 76.19 101 GLU A O 1
ATOM 812 N N . ILE A 1 102 ? -0.118 -22.307 22.781 1.00 76.31 102 ILE A N 1
ATOM 813 C CA . ILE A 1 102 ? 0.875 -21.224 22.877 1.00 76.31 102 ILE A CA 1
ATOM 814 C C . ILE A 1 102 ? 1.527 -21.214 24.265 1.00 76.31 102 ILE A C 1
ATOM 816 O O . ILE A 1 102 ? 2.755 -21.235 24.381 1.00 76.31 102 ILE A O 1
ATOM 820 N N . VAL A 1 103 ? 0.709 -21.250 25.322 1.00 80.38 103 VAL A N 1
ATOM 821 C CA . VAL A 1 103 ? 1.187 -21.264 26.713 1.00 80.38 103 VAL A CA 1
ATOM 822 C C . VAL A 1 103 ? 2.000 -22.526 27.004 1.00 80.38 103 VAL A C 1
ATOM 824 O O . VAL A 1 103 ? 3.083 -22.446 27.587 1.00 80.38 103 VAL A O 1
ATOM 827 N N . ARG A 1 104 ? 1.519 -23.698 26.576 1.00 82.75 104 ARG A N 1
ATOM 828 C CA . ARG A 1 104 ? 2.213 -24.981 26.752 1.00 82.75 104 ARG A CA 1
ATOM 829 C C . ARG A 1 104 ? 3.559 -25.001 26.036 1.00 82.75 104 ARG A C 1
ATOM 831 O O . ARG A 1 104 ? 4.550 -25.418 26.625 1.00 82.75 104 ARG A O 1
ATOM 838 N N . THR A 1 105 ? 3.603 -24.524 24.797 1.00 81.25 105 THR A N 1
ATOM 839 C CA . THR A 1 105 ? 4.814 -24.497 23.967 1.00 81.25 105 THR A CA 1
ATOM 840 C C . THR A 1 105 ? 5.895 -23.622 24.597 1.00 81.25 105 THR A C 1
ATOM 842 O O . THR A 1 105 ? 7.030 -24.066 24.787 1.00 81.25 105 THR A O 1
ATOM 845 N N . ALA A 1 106 ? 5.538 -22.398 24.995 1.00 81.56 106 ALA A N 1
ATOM 846 C CA . ALA A 1 106 ? 6.481 -21.463 25.601 1.00 81.56 106 ALA A CA 1
ATOM 847 C C . ALA A 1 106 ? 6.990 -21.959 26.967 1.00 81.56 106 ALA A C 1
ATOM 849 O O . ALA A 1 106 ? 8.188 -21.889 27.251 1.00 81.56 106 ALA A O 1
ATOM 850 N N . ASN A 1 107 ? 6.105 -22.526 27.795 1.00 83.50 107 ASN A N 1
ATOM 851 C CA . ASN A 1 107 ? 6.494 -23.082 29.092 1.00 83.50 107 ASN A CA 1
ATOM 852 C C . ASN A 1 107 ? 7.350 -24.348 28.971 1.00 83.50 107 ASN A C 1
ATOM 854 O O . ASN A 1 107 ? 8.286 -24.505 29.754 1.00 83.50 107 ASN A O 1
ATOM 858 N N . TYR A 1 108 ? 7.108 -25.192 27.964 1.00 84.12 108 TYR A N 1
ATOM 859 C CA . TYR A 1 108 ? 7.966 -26.341 27.672 1.00 84.12 108 TYR A CA 1
ATOM 860 C C . TYR A 1 108 ? 9.390 -25.902 27.296 1.00 84.12 108 TYR A C 1
ATOM 862 O O . TYR A 1 108 ? 10.358 -26.459 27.817 1.00 84.12 108 TYR A O 1
ATOM 870 N N . PHE A 1 109 ? 9.551 -24.865 26.459 1.00 82.00 109 PHE A N 1
ATOM 871 C CA . PHE A 1 109 ? 10.883 -24.316 26.161 1.00 82.00 109 PHE A CA 1
ATOM 872 C C . PHE A 1 109 ? 11.576 -23.824 27.429 1.00 82.00 109 PHE A C 1
ATOM 874 O O . PHE A 1 109 ? 12.741 -24.154 27.664 1.00 82.00 109 PHE A O 1
ATOM 881 N N . ARG A 1 110 ? 10.856 -23.028 28.230 1.00 82.19 110 ARG A N 1
ATOM 882 C CA . ARG A 1 110 ? 11.341 -22.460 29.491 1.00 82.19 110 ARG A CA 1
ATOM 883 C C . ARG A 1 110 ? 11.835 -23.553 30.433 1.00 82.19 110 ARG A C 1
ATOM 885 O O . ARG A 1 110 ? 12.918 -23.418 30.982 1.00 82.19 110 ARG A O 1
ATOM 892 N N . GLU A 1 111 ? 11.083 -24.640 30.586 1.00 81.94 111 GLU A N 1
ATOM 893 C CA . GLU A 1 111 ? 11.453 -25.769 31.448 1.00 81.94 111 GLU A CA 1
ATOM 894 C C . GLU A 1 111 ? 12.671 -26.533 30.928 1.00 81.94 111 GLU A C 1
ATOM 896 O O . GLU A 1 111 ? 13.549 -26.896 31.703 1.00 81.94 111 GLU A O 1
ATOM 901 N N . LYS A 1 112 ? 12.768 -26.743 29.611 1.00 80.19 112 LYS A N 1
ATOM 902 C CA . LYS A 1 112 ? 13.916 -27.428 28.992 1.00 80.19 112 LYS A CA 1
ATOM 903 C C . LYS A 1 112 ? 15.188 -26.583 28.951 1.00 80.19 112 LYS A C 1
ATOM 905 O O . LYS A 1 112 ? 16.268 -27.132 28.757 1.00 80.19 112 LYS A O 1
ATOM 910 N N . ASN A 1 113 ? 15.065 -25.268 29.104 1.00 74.56 113 ASN A N 1
ATOM 911 C CA . ASN A 1 113 ? 16.170 -24.317 29.014 1.00 74.56 113 ASN A CA 1
ATOM 912 C C . ASN A 1 113 ? 16.250 -23.413 30.252 1.00 74.56 113 ASN A C 1
ATOM 914 O O . ASN A 1 113 ? 16.781 -22.308 30.150 1.00 74.56 113 ASN A O 1
ATOM 918 N N . SER A 1 114 ? 15.743 -23.861 31.407 1.00 69.06 114 SER A N 1
ATOM 919 C CA . SER A 1 114 ? 15.669 -23.069 32.647 1.00 69.06 114 SER A CA 1
ATOM 920 C C . SER A 1 114 ? 17.007 -22.442 33.029 1.00 69.06 114 SER A C 1
ATOM 922 O O . SER A 1 114 ? 17.056 -21.317 33.520 1.00 69.06 114 SER A O 1
ATOM 924 N N . ASP A 1 115 ? 18.087 -23.155 32.724 1.00 69.06 115 ASP A N 1
ATOM 925 C CA . ASP A 1 115 ? 19.459 -22.810 33.089 1.00 69.06 115 ASP A CA 1
ATOM 926 C C . ASP A 1 115 ? 20.062 -21.729 32.177 1.00 69.06 115 ASP A C 1
ATOM 928 O O . ASP A 1 115 ? 21.112 -21.170 32.484 1.00 69.06 115 ASP A O 1
ATOM 932 N N . LYS A 1 116 ? 19.403 -21.417 31.052 1.00 67.06 116 LYS A N 1
ATOM 933 C CA . LYS A 1 116 ? 19.832 -20.385 30.095 1.00 67.06 116 LYS A CA 1
ATOM 934 C C . LYS A 1 116 ? 19.239 -19.005 30.389 1.00 67.06 116 LYS A C 1
ATOM 936 O O . LYS A 1 116 ? 19.674 -18.025 29.788 1.00 67.06 116 LYS A O 1
ATOM 941 N N . PHE A 1 117 ? 18.256 -18.906 31.285 1.00 61.00 117 PHE A N 1
ATOM 942 C CA . PHE A 1 117 ? 17.632 -17.633 31.651 1.00 61.00 117 PHE A CA 1
ATOM 943 C C . PHE A 1 117 ? 18.367 -16.992 32.831 1.00 61.00 117 PHE A C 1
ATOM 945 O O . PHE A 1 117 ? 18.510 -17.604 33.889 1.00 61.00 117 PHE A O 1
ATOM 952 N N . ILE A 1 118 ? 18.802 -15.739 32.667 1.00 54.06 118 ILE A N 1
ATOM 953 C CA . ILE A 1 118 ? 19.413 -14.943 33.738 1.00 54.06 118 ILE A CA 1
ATOM 954 C C . ILE A 1 118 ? 18.590 -13.656 33.917 1.00 54.06 118 ILE A C 1
ATOM 956 O O . ILE A 1 118 ? 18.609 -12.810 33.023 1.00 54.06 118 ILE A O 1
ATOM 960 N N . PRO A 1 119 ? 17.879 -13.476 35.049 1.00 58.81 119 PRO A N 1
ATOM 961 C CA . PRO A 1 119 ? 17.718 -14.427 36.153 1.00 58.81 119 PRO A CA 1
ATOM 962 C C . PRO A 1 119 ? 16.833 -15.635 35.771 1.00 58.81 119 PRO A C 1
ATOM 964 O O . PRO A 1 119 ? 16.046 -15.541 34.825 1.00 58.81 119 PRO A O 1
ATOM 967 N N . PRO A 1 120 ? 16.910 -16.757 36.515 1.00 62.31 120 PRO A N 1
ATOM 968 C CA . PRO A 1 120 ? 16.077 -17.930 36.263 1.00 62.31 120 PRO A CA 1
ATOM 969 C C . PRO A 1 120 ? 14.586 -17.576 36.323 1.00 62.31 120 PRO A C 1
ATOM 971 O O . PRO A 1 120 ? 14.078 -17.136 37.358 1.00 62.31 120 PRO A O 1
ATOM 974 N N . GLN A 1 121 ? 13.879 -17.788 35.215 1.00 63.59 121 GLN A N 1
ATOM 975 C CA . GLN A 1 121 ? 12.433 -17.579 35.102 1.00 63.59 121 GLN A CA 1
ATOM 976 C C . GLN A 1 121 ? 11.696 -18.706 35.845 1.00 63.59 121 GLN A C 1
ATOM 978 O O . GLN A 1 121 ? 11.420 -19.762 35.277 1.00 63.59 121 GLN A O 1
ATOM 983 N N . ARG A 1 122 ? 11.413 -18.514 37.141 1.00 64.69 122 ARG A N 1
ATOM 984 C CA . ARG A 1 122 ? 10.743 -19.530 37.982 1.00 64.69 122 ARG A CA 1
ATOM 985 C C . ARG A 1 122 ? 9.236 -19.622 37.735 1.00 64.69 122 ARG A C 1
ATOM 987 O O . ARG A 1 122 ? 8.646 -20.681 37.937 1.00 64.69 122 ARG A O 1
ATOM 994 N N . GLU A 1 123 ? 8.614 -18.537 37.288 1.00 78.31 123 GLU A N 1
ATOM 995 C CA . GLU A 1 123 ? 7.167 -18.481 37.071 1.00 78.31 123 GLU A CA 1
ATOM 996 C C . GLU A 1 123 ? 6.778 -18.927 35.657 1.00 78.31 123 GLU A C 1
ATOM 998 O O . GLU A 1 123 ? 7.529 -18.669 34.708 1.00 78.31 123 GLU A O 1
ATOM 1003 N N . PRO A 1 124 ? 5.647 -19.639 35.491 1.00 82.38 124 PRO A N 1
ATOM 1004 C CA . PRO A 1 124 ? 5.117 -19.966 34.173 1.00 82.38 124 PRO A CA 1
ATOM 1005 C C . PRO A 1 124 ? 4.805 -18.706 33.374 1.00 82.38 124 PRO A C 1
ATOM 1007 O O . PRO A 1 124 ? 4.318 -17.714 33.915 1.00 82.38 124 PRO A O 1
ATOM 1010 N N . PHE A 1 125 ? 5.059 -18.752 32.072 1.00 82.12 125 PHE A N 1
ATOM 1011 C CA . PHE A 1 125 ? 4.603 -17.714 31.166 1.00 82.12 125 PHE A CA 1
ATOM 1012 C C . PHE A 1 125 ? 3.080 -17.759 31.066 1.00 82.12 125 PHE A C 1
ATOM 1014 O O . PHE A 1 125 ? 2.498 -18.807 30.775 1.00 82.12 125 PHE A O 1
ATOM 1021 N N . ASP A 1 126 ? 2.447 -16.607 31.277 1.00 81.25 126 ASP A N 1
ATOM 1022 C CA . ASP A 1 126 ? 1.076 -16.370 30.841 1.00 81.25 126 ASP A CA 1
ATOM 1023 C C . ASP A 1 126 ? 1.014 -16.256 29.306 1.00 81.25 126 ASP A C 1
ATOM 1025 O O . ASP A 1 126 ? 2.028 -16.339 28.609 1.00 81.25 126 ASP A O 1
ATOM 1029 N N . TYR A 1 127 ? -0.186 -16.085 28.758 1.00 70.94 127 TYR A N 1
ATOM 1030 C CA . TYR A 1 127 ? -0.386 -16.027 27.310 1.00 70.94 127 TYR A CA 1
ATOM 1031 C C . TYR A 1 127 ? 0.388 -14.889 26.623 1.00 70.94 127 TYR A C 1
ATOM 1033 O O . TYR A 1 127 ? 0.996 -15.112 25.577 1.00 70.94 127 TYR A O 1
ATOM 1041 N N . GLU A 1 128 ? 0.417 -13.692 27.210 1.00 67.31 128 GLU A N 1
ATOM 1042 C CA . GLU A 1 128 ? 1.057 -12.523 26.591 1.00 67.31 128 GLU A CA 1
ATOM 1043 C C . GLU A 1 128 ? 2.586 -12.622 26.647 1.00 67.31 128 GLU A C 1
ATOM 1045 O O . GLU A 1 128 ? 3.272 -12.315 25.666 1.00 67.31 128 GLU A O 1
ATOM 1050 N N . ARG A 1 129 ? 3.133 -13.129 27.761 1.00 71.56 129 ARG A N 1
ATOM 1051 C CA . ARG A 1 129 ? 4.559 -13.463 27.883 1.00 71.56 129 ARG A CA 1
ATOM 1052 C C . ARG A 1 129 ? 4.948 -14.599 26.946 1.00 71.56 129 ARG A C 1
ATOM 1054 O O . ARG A 1 129 ? 6.010 -14.535 26.338 1.00 71.56 129 ARG A O 1
ATOM 1061 N N . SER A 1 130 ? 4.085 -15.603 26.792 1.00 75.56 130 SER A N 1
ATOM 1062 C CA . SER A 1 130 ? 4.306 -16.722 25.869 1.00 75.56 130 SER A CA 1
ATOM 1063 C C . SER A 1 130 ? 4.370 -16.240 24.421 1.00 75.56 130 SER A C 1
ATOM 1065 O O . SER A 1 130 ? 5.285 -16.627 23.699 1.00 75.56 130 SER A O 1
ATOM 1067 N N . LYS A 1 131 ? 3.460 -15.343 24.008 1.00 68.75 131 LYS A N 1
ATOM 1068 C CA . LYS A 1 131 ? 3.477 -14.738 22.669 1.00 68.75 131 LYS A CA 1
ATOM 1069 C C . LYS A 1 131 ? 4.788 -13.981 22.427 1.00 68.75 131 LYS A C 1
ATOM 1071 O O . LYS A 1 131 ? 5.480 -14.268 21.456 1.00 68.75 131 LYS A O 1
ATOM 1076 N N . HIS A 1 132 ? 5.160 -13.075 23.332 1.00 63.12 132 HIS A N 1
ATOM 1077 C CA . HIS A 1 132 ? 6.407 -12.309 23.215 1.00 63.12 132 HIS A CA 1
ATOM 1078 C C . HIS A 1 132 ? 7.655 -13.193 23.192 1.00 63.12 132 HIS A C 1
ATOM 1080 O O . HIS A 1 132 ? 8.567 -12.950 22.407 1.00 63.12 132 HIS A O 1
ATOM 1086 N N . PHE A 1 133 ? 7.694 -14.220 24.040 1.00 72.62 133 PHE A N 1
ATOM 1087 C CA . PHE A 1 133 ? 8.818 -15.140 24.114 1.00 72.62 133 PHE A CA 1
ATOM 1088 C C . PHE A 1 133 ? 9.018 -15.898 22.796 1.00 72.62 133 PHE A C 1
ATOM 1090 O O . PHE A 1 133 ? 10.126 -15.928 22.265 1.00 72.62 133 PHE A O 1
ATOM 1097 N N . LEU A 1 134 ? 7.944 -16.471 22.244 1.00 69.25 134 LEU A N 1
ATOM 1098 C CA . LEU A 1 134 ? 8.008 -17.250 21.005 1.00 69.25 134 LEU A CA 1
ATOM 1099 C C . LEU A 1 134 ? 8.369 -16.389 19.783 1.00 69.25 134 LEU A C 1
ATOM 1101 O O . LEU A 1 134 ? 9.043 -16.889 18.887 1.00 69.25 134 LEU A O 1
ATOM 1105 N N . ILE A 1 135 ? 7.992 -15.103 19.769 1.00 60.19 135 ILE A N 1
ATOM 1106 C CA . ILE A 1 135 ? 8.391 -14.133 18.728 1.00 60.19 135 ILE A CA 1
ATOM 1107 C C . ILE A 1 135 ? 9.911 -13.905 18.710 1.00 60.19 135 ILE A C 1
ATOM 1109 O O . ILE A 1 135 ? 10.477 -13.617 17.659 1.00 60.19 135 ILE A O 1
ATOM 1113 N N . GLY A 1 136 ? 10.582 -14.037 19.857 1.00 56.56 136 GLY A N 1
ATOM 1114 C CA . GLY A 1 136 ? 12.028 -13.844 19.971 1.00 56.56 136 GLY A CA 1
ATOM 1115 C C . GLY A 1 136 ? 12.879 -15.030 19.504 1.00 56.56 136 GLY A C 1
ATOM 1116 O O . GLY A 1 136 ? 14.102 -14.903 19.468 1.00 56.56 136 GLY A O 1
ATOM 1117 N N . LEU A 1 137 ? 12.270 -16.176 19.178 1.00 65.25 137 LEU A N 1
ATOM 1118 C CA . LEU A 1 137 ? 12.984 -17.374 18.729 1.00 65.25 137 LEU A CA 1
ATOM 1119 C C . LEU A 1 137 ? 13.287 -17.322 17.228 1.00 65.25 137 LEU A C 1
ATOM 1121 O O . LEU A 1 137 ? 12.498 -16.822 16.428 1.00 65.25 137 LEU A O 1
ATOM 1125 N N . SER A 1 138 ? 14.408 -17.917 16.819 1.00 64.38 138 SER A N 1
ATOM 1126 C CA . SER A 1 138 ? 14.694 -18.121 15.398 1.00 64.38 138 SER A CA 1
ATOM 1127 C C . SER A 1 138 ? 13.732 -19.134 14.756 1.00 64.38 138 SER A C 1
ATOM 1129 O O . SER A 1 138 ? 13.136 -19.976 15.433 1.00 64.38 138 SER A O 1
ATOM 1131 N N . LYS A 1 139 ? 13.649 -19.122 13.413 1.00 60.84 139 LYS A N 1
ATOM 1132 C CA . LYS A 1 139 ? 12.893 -20.101 12.599 1.00 60.84 139 LYS A CA 1
ATOM 1133 C C . LYS A 1 139 ? 13.057 -21.533 13.083 1.00 60.84 139 LYS A C 1
ATOM 1135 O O . LYS A 1 139 ? 12.088 -22.257 13.281 1.00 60.84 139 LYS A O 1
ATOM 1140 N N . GLN A 1 140 ? 14.313 -21.943 13.213 1.00 66.50 140 GLN A N 1
ATOM 1141 C CA . GLN A 1 140 ? 14.683 -23.321 13.503 1.00 66.50 140 GLN A CA 1
ATOM 1142 C C . GLN A 1 140 ? 14.325 -23.696 14.942 1.00 66.50 140 GLN A C 1
ATOM 1144 O O . GLN A 1 140 ? 13.865 -24.812 15.181 1.00 66.50 140 GLN A O 1
ATOM 1149 N N . GLU A 1 141 ? 14.485 -22.764 15.883 1.00 71.81 141 GLU A N 1
ATOM 1150 C CA . GLU A 1 141 ? 14.117 -22.967 17.284 1.00 71.81 141 GLU A CA 1
ATOM 1151 C C . GLU A 1 141 ? 12.607 -23.107 17.443 1.00 71.81 141 GLU A C 1
ATOM 1153 O O . GLU A 1 141 ? 12.155 -24.063 18.073 1.00 71.81 141 GLU A O 1
ATOM 1158 N N . LEU A 1 142 ? 11.828 -22.215 16.825 1.00 70.25 142 LEU A N 1
ATOM 1159 C CA . LEU A 1 142 ? 10.373 -22.278 16.891 1.00 70.25 142 LEU A CA 1
ATOM 1160 C C . LEU A 1 142 ? 9.835 -23.549 16.214 1.00 70.25 142 LEU A C 1
ATOM 1162 O O . LEU A 1 142 ? 9.004 -24.243 16.795 1.00 70.25 142 LEU A O 1
ATOM 1166 N N . LEU A 1 143 ? 10.350 -23.904 15.031 1.00 66.12 143 LEU A N 1
ATOM 1167 C CA . LEU A 1 143 ? 9.970 -25.124 14.307 1.00 66.12 143 LEU A CA 1
ATOM 1168 C C . LEU A 1 143 ? 10.247 -26.387 15.139 1.00 66.12 143 LEU A C 1
ATOM 1170 O O . LEU A 1 143 ? 9.378 -27.245 15.284 1.00 66.12 143 LEU A O 1
ATOM 1174 N N . SER A 1 144 ? 11.448 -26.484 15.717 1.00 72.69 144 SER A N 1
ATOM 1175 C CA . SER A 1 144 ? 11.847 -27.603 16.580 1.00 72.69 144 SER A CA 1
ATOM 1176 C C . SER A 1 144 ? 10.957 -27.707 17.817 1.00 72.69 144 SER A C 1
ATOM 1178 O O . SER A 1 144 ? 10.569 -28.803 18.222 1.00 72.69 144 SER A O 1
ATOM 1180 N N . LEU A 1 145 ? 10.595 -26.564 18.400 1.00 76.25 145 LEU A N 1
ATOM 1181 C CA . LEU A 1 145 ? 9.763 -26.507 19.591 1.00 76.25 145 LEU A CA 1
ATOM 1182 C C . LEU A 1 145 ? 8.317 -26.929 19.311 1.00 76.25 145 LEU A C 1
ATOM 1184 O O . LEU A 1 145 ? 7.740 -27.705 20.074 1.00 76.25 145 LEU A O 1
ATOM 1188 N N . LEU A 1 146 ? 7.741 -26.452 18.209 1.00 71.56 146 LEU A N 1
ATOM 1189 C CA . LEU A 1 146 ? 6.376 -26.784 17.806 1.00 71.56 146 LEU A CA 1
ATOM 1190 C C . LEU A 1 146 ? 6.232 -28.263 17.454 1.00 71.56 146 LEU A C 1
ATOM 1192 O O . LEU A 1 146 ? 5.261 -28.871 17.882 1.00 71.56 146 LEU A O 1
ATOM 1196 N N . LEU A 1 147 ? 7.224 -28.864 16.786 1.00 70.44 147 LEU A N 1
ATOM 1197 C CA . LEU A 1 147 ? 7.258 -30.310 16.517 1.00 70.44 147 LEU A CA 1
ATOM 1198 C C . LEU A 1 147 ? 7.262 -31.163 17.798 1.00 70.44 147 LEU A C 1
ATOM 1200 O O . LEU A 1 147 ? 6.803 -32.302 17.784 1.00 70.44 147 LEU A O 1
ATOM 1204 N N . GLN A 1 148 ? 7.810 -30.640 18.898 1.00 71.62 148 GLN A N 1
ATOM 1205 C CA . GLN A 1 148 ? 7.907 -31.359 20.174 1.00 71.62 148 GLN A CA 1
ATOM 1206 C C . GLN A 1 148 ? 6.676 -31.190 21.067 1.00 71.62 148 GLN A C 1
ATOM 1208 O O . GLN A 1 148 ? 6.428 -32.024 21.936 1.00 71.62 148 GLN A O 1
ATOM 1213 N N . THR A 1 149 ? 5.940 -30.094 20.904 1.00 71.94 149 THR A N 1
ATOM 1214 C CA . THR A 1 149 ? 4.884 -29.671 21.840 1.00 71.94 149 THR A CA 1
ATOM 1215 C C . THR A 1 149 ? 3.488 -29.732 21.236 1.00 71.94 149 THR A C 1
ATOM 1217 O O . THR A 1 149 ? 2.508 -29.830 21.977 1.00 71.94 149 THR A O 1
ATOM 1220 N N . CYS A 1 150 ? 3.400 -29.711 19.908 1.00 65.31 150 CYS A N 1
ATOM 1221 C CA . CYS A 1 150 ? 2.169 -29.742 19.139 1.00 65.31 150 CYS A CA 1
ATOM 1222 C C . CYS A 1 150 ? 2.287 -30.816 18.042 1.00 65.31 150 CYS A C 1
ATOM 1224 O O . CYS A 1 150 ? 3.364 -31.062 17.505 1.00 65.31 150 CYS A O 1
ATOM 1226 N N . ASN A 1 151 ? 1.180 -31.471 17.681 1.00 59.66 151 ASN A N 1
ATOM 1227 C CA . ASN A 1 151 ? 1.171 -32.531 16.661 1.00 59.66 151 ASN A CA 1
ATOM 1228 C C . ASN A 1 151 ? 1.114 -31.936 15.235 1.00 59.66 151 ASN A C 1
ATOM 1230 O O . ASN A 1 151 ? 0.238 -32.273 14.440 1.00 59.66 151 ASN A O 1
ATOM 1234 N N . ILE A 1 152 ? 2.005 -30.983 14.961 1.00 56.12 152 ILE A N 1
ATOM 1235 C CA . ILE A 1 152 ? 2.023 -30.121 13.774 1.00 56.12 152 ILE A CA 1
ATOM 1236 C C . ILE A 1 152 ? 3.048 -30.670 12.779 1.00 56.12 152 ILE A C 1
ATOM 1238 O O . ILE A 1 152 ? 4.164 -31.020 13.155 1.00 56.12 152 ILE A O 1
ATOM 1242 N N . ARG A 1 153 ? 2.679 -30.785 11.502 1.00 51.97 153 ARG A N 1
ATOM 1243 C CA . ARG A 1 153 ? 3.564 -31.247 10.422 1.00 51.97 153 ARG A CA 1
ATOM 1244 C C . ARG A 1 153 ? 4.330 -30.059 9.846 1.00 51.97 153 ARG A C 1
ATOM 1246 O O . ARG A 1 153 ? 3.871 -28.926 9.893 1.00 51.97 153 ARG A O 1
ATOM 1253 N N . SER A 1 154 ? 5.477 -30.303 9.212 1.00 46.09 154 SER A N 1
ATOM 1254 C CA . SER A 1 154 ? 6.284 -29.242 8.581 1.00 46.09 154 SER A CA 1
ATOM 1255 C C . SER A 1 154 ? 5.530 -28.403 7.533 1.00 46.09 154 SER A C 1
ATOM 1257 O O . SER A 1 154 ? 5.982 -27.314 7.206 1.00 46.09 154 SER A O 1
ATOM 1259 N N . GLY A 1 155 ? 4.404 -28.899 7.001 1.00 46.31 155 GLY A N 1
ATOM 1260 C CA . GLY A 1 155 ? 3.526 -28.172 6.075 1.00 46.31 155 GLY A CA 1
ATOM 1261 C C . GLY A 1 155 ? 2.521 -27.218 6.735 1.00 46.31 155 GLY A C 1
ATOM 1262 O O . GLY A 1 155 ? 1.862 -26.473 6.022 1.00 46.31 155 GLY A O 1
ATOM 1263 N N . ASP A 1 156 ? 2.411 -27.221 8.064 1.00 46.53 156 ASP A N 1
ATOM 1264 C CA . ASP A 1 156 ? 1.495 -26.359 8.829 1.00 46.53 156 ASP A CA 1
ATOM 1265 C C . ASP A 1 156 ? 2.162 -25.040 9.277 1.00 46.53 156 ASP A C 1
ATOM 1267 O O . ASP A 1 156 ? 1.536 -24.189 9.912 1.00 46.53 156 ASP A O 1
ATOM 1271 N N . ILE A 1 157 ? 3.453 -24.880 8.967 1.00 48.50 157 ILE A N 1
ATOM 1272 C CA . ILE A 1 157 ? 4.264 -23.703 9.276 1.00 48.50 157 ILE A CA 1
ATOM 1273 C C . ILE A 1 157 ? 4.553 -22.997 7.952 1.00 48.50 157 ILE A C 1
ATOM 1275 O O . ILE A 1 157 ? 5.484 -23.351 7.229 1.00 48.50 157 ILE A O 1
ATOM 1279 N N . GLU A 1 158 ? 3.713 -22.019 7.618 1.00 51.19 158 GLU A N 1
ATOM 1280 C CA . GLU A 1 158 ? 3.870 -21.205 6.414 1.00 51.19 158 GLU A CA 1
ATOM 1281 C C . GLU A 1 158 ? 4.703 -19.965 6.764 1.00 51.19 158 GLU A C 1
ATOM 1283 O O . GLU A 1 158 ? 4.373 -19.202 7.676 1.00 51.19 158 GLU A O 1
ATOM 1288 N N . GLU A 1 159 ? 5.824 -19.791 6.066 1.00 55.25 159 GLU A N 1
ATOM 1289 C CA . GLU A 1 159 ? 6.567 -18.535 6.085 1.00 55.25 159 GLU A CA 1
ATOM 1290 C C . GLU A 1 159 ? 5.667 -17.447 5.498 1.00 55.25 159 GLU A C 1
ATOM 1292 O O . GLU A 1 159 ? 5.144 -17.619 4.393 1.00 55.25 159 GLU A O 1
ATOM 1297 N N . ILE A 1 160 ? 5.460 -16.347 6.232 1.00 59.88 160 ILE A N 1
ATOM 1298 C CA . ILE A 1 160 ? 4.697 -15.205 5.717 1.00 59.88 160 ILE A CA 1
ATOM 1299 C C . ILE A 1 160 ? 5.555 -14.486 4.674 1.00 59.88 160 ILE A C 1
ATOM 1301 O O . ILE A 1 160 ? 6.187 -13.467 4.937 1.00 59.88 160 ILE A O 1
ATOM 1305 N N . ASP A 1 161 ? 5.591 -15.042 3.469 1.00 70.56 161 ASP A N 1
ATOM 1306 C CA . ASP A 1 161 ? 6.155 -14.385 2.307 1.00 70.56 161 ASP A CA 1
ATOM 1307 C C . ASP A 1 161 ? 5.175 -14.435 1.131 1.00 70.56 161 ASP A C 1
ATOM 1309 O O . ASP A 1 161 ? 4.534 -15.445 0.819 1.00 70.56 161 ASP A O 1
ATOM 1313 N N . VAL A 1 162 ? 5.042 -13.300 0.453 1.00 83.69 162 VAL A N 1
ATOM 1314 C CA . VAL A 1 162 ? 4.203 -13.172 -0.734 1.00 83.69 162 VAL A CA 1
ATOM 1315 C C . VAL A 1 162 ? 4.971 -13.788 -1.897 1.00 83.69 162 VAL A C 1
ATOM 1317 O O . VAL A 1 162 ? 5.899 -13.181 -2.431 1.00 83.69 162 VAL A O 1
ATOM 1320 N N . SER A 1 163 ? 4.628 -15.018 -2.279 1.00 87.06 163 SER A N 1
ATOM 1321 C CA . SER A 1 163 ? 5.370 -15.738 -3.318 1.00 87.06 163 SER A CA 1
ATOM 1322 C C . SER A 1 163 ? 5.411 -14.971 -4.645 1.00 87.06 163 SER A C 1
ATOM 1324 O O . SER A 1 163 ? 4.440 -14.327 -5.042 1.00 87.06 163 SER A O 1
ATOM 1326 N N . ASP A 1 164 ? 6.519 -15.095 -5.378 1.00 91.44 164 ASP A N 1
ATOM 1327 C CA . ASP A 1 164 ? 6.658 -14.509 -6.718 1.00 91.44 164 ASP A CA 1
ATOM 1328 C C . ASP A 1 164 ? 5.498 -14.898 -7.639 1.00 91.44 164 ASP A C 1
ATOM 1330 O O . ASP A 1 164 ? 5.058 -14.100 -8.458 1.00 91.44 164 ASP A O 1
ATOM 1334 N N . GLU A 1 165 ? 4.998 -16.126 -7.504 1.00 92.31 165 GLU A N 1
ATOM 1335 C CA . GLU A 1 165 ? 3.881 -16.632 -8.295 1.00 92.31 165 GLU A CA 1
ATOM 1336 C C . GLU A 1 165 ? 2.568 -15.916 -7.972 1.00 92.31 165 GLU A C 1
ATOM 1338 O O . GLU A 1 165 ? 1.824 -15.576 -8.891 1.00 92.31 165 GLU A O 1
ATOM 1343 N N . LEU A 1 166 ? 2.311 -15.604 -6.695 1.00 91.50 166 LEU A N 1
ATOM 1344 C CA . LEU A 1 166 ? 1.175 -14.770 -6.309 1.00 91.50 166 LEU A CA 1
ATOM 1345 C C . LEU A 1 166 ? 1.296 -13.375 -6.937 1.00 91.50 166 LEU A C 1
ATOM 1347 O O . LEU A 1 166 ? 0.338 -12.901 -7.544 1.00 91.50 166 LEU A O 1
ATOM 1351 N N . ILE A 1 167 ? 2.471 -12.748 -6.848 1.00 95.31 167 ILE A N 1
ATOM 1352 C CA . ILE A 1 167 ? 2.714 -11.407 -7.404 1.00 95.31 167 ILE A CA 1
ATOM 1353 C C . ILE A 1 167 ? 2.504 -11.410 -8.919 1.00 95.31 167 ILE A C 1
ATOM 1355 O O . ILE A 1 167 ? 1.723 -10.615 -9.440 1.00 95.31 167 ILE A O 1
ATOM 1359 N N . MET A 1 168 ? 3.163 -12.329 -9.627 1.00 97.25 168 MET A N 1
ATOM 1360 C CA . MET A 1 168 ? 3.078 -12.444 -11.083 1.00 97.25 168 MET A CA 1
ATOM 1361 C C . MET A 1 168 ? 1.647 -12.691 -11.550 1.00 97.25 168 MET A C 1
ATOM 1363 O O . MET A 1 168 ? 1.165 -11.989 -12.438 1.00 97.25 168 MET A O 1
ATOM 1367 N N . ARG A 1 169 ? 0.944 -13.642 -10.924 1.00 96.25 169 ARG A N 1
ATOM 1368 C CA . ARG A 1 169 ? -0.441 -13.976 -11.269 1.00 96.25 169 ARG A CA 1
ATOM 1369 C C . ARG A 1 169 ? -1.386 -12.807 -11.007 1.00 96.25 169 ARG A C 1
ATOM 1371 O O . ARG A 1 169 ? -2.211 -12.501 -11.860 1.00 96.25 169 ARG A O 1
ATOM 1378 N N . THR A 1 170 ? -1.290 -12.168 -9.843 1.00 96.44 170 THR A N 1
ATOM 1379 C CA . THR A 1 170 ? -2.234 -11.116 -9.445 1.00 96.44 170 THR A CA 1
ATOM 1380 C C . THR A 1 170 ? -1.970 -9.804 -10.185 1.00 96.44 170 THR A C 1
ATOM 1382 O O . THR A 1 170 ? -2.920 -9.148 -10.609 1.00 96.44 170 THR A O 1
ATOM 1385 N N . LEU A 1 171 ? -0.705 -9.439 -10.423 1.00 96.62 171 LEU A N 1
ATOM 1386 C CA . LEU A 1 171 ? -0.353 -8.229 -11.176 1.00 96.62 171 LEU A CA 1
ATOM 1387 C C . LEU A 1 171 ? -0.350 -8.443 -12.703 1.00 96.62 171 LEU A C 1
ATOM 1389 O O . LEU A 1 171 ? -0.417 -7.474 -13.463 1.00 96.62 171 LEU A O 1
ATOM 1393 N N . GLY A 1 172 ? -0.340 -9.689 -13.182 1.00 96.81 172 GLY A N 1
ATOM 1394 C CA . GLY A 1 172 ? -0.204 -9.997 -14.608 1.00 96.81 172 GLY A CA 1
ATOM 1395 C C . GLY A 1 172 ? 1.164 -9.578 -15.151 1.00 96.81 172 GLY A C 1
ATOM 1396 O O . GLY A 1 172 ? 1.251 -8.999 -16.231 1.00 96.81 172 GLY A O 1
ATOM 1397 N N . ILE A 1 173 ? 2.211 -9.812 -14.360 1.00 97.25 173 ILE A N 1
ATOM 1398 C CA . ILE A 1 173 ? 3.608 -9.480 -14.671 1.00 97.25 173 ILE A CA 1
ATOM 1399 C C . ILE A 1 173 ? 4.449 -10.751 -14.726 1.00 97.25 173 ILE A C 1
ATOM 1401 O O . ILE A 1 173 ? 4.033 -11.810 -14.261 1.00 97.25 173 ILE A O 1
ATOM 1405 N N . THR A 1 174 ? 5.658 -10.648 -15.265 1.00 97.19 174 THR A N 1
ATOM 1406 C CA . THR A 1 174 ? 6.591 -11.780 -15.360 1.00 97.19 174 THR A CA 1
ATOM 1407 C C . THR A 1 174 ? 7.909 -11.465 -14.672 1.00 97.19 174 THR A C 1
ATOM 1409 O O . THR A 1 174 ? 8.256 -10.292 -14.511 1.00 97.19 174 THR A O 1
ATOM 1412 N N . ARG A 1 175 ? 8.679 -12.504 -14.320 1.00 97.56 175 ARG A N 1
ATOM 1413 C CA . ARG A 1 175 ? 10.079 -12.332 -13.907 1.00 97.56 175 ARG A CA 1
ATOM 1414 C C . ARG A 1 175 ? 10.831 -11.544 -14.968 1.00 97.56 175 ARG A C 1
ATOM 1416 O O . ARG A 1 175 ? 10.776 -11.880 -16.155 1.00 97.56 175 ARG A O 1
ATOM 1423 N N . SER A 1 176 ? 11.502 -10.492 -14.526 1.00 96.38 176 SER A N 1
ATOM 1424 C CA . SER A 1 176 ? 12.285 -9.663 -15.423 1.00 96.38 176 SER A CA 1
ATOM 1425 C C . SER A 1 176 ? 13.534 -10.409 -15.887 1.00 96.38 176 SER A C 1
ATOM 1427 O O . SER A 1 176 ? 14.035 -11.323 -15.226 1.00 96.38 176 SER A O 1
ATOM 1429 N N . LYS A 1 177 ? 14.041 -10.005 -17.045 1.00 95.25 177 LYS A N 1
ATOM 1430 C CA . LYS A 1 177 ? 15.389 -10.334 -17.504 1.00 95.25 177 LYS A CA 1
ATOM 1431 C C . LYS A 1 177 ? 16.190 -9.034 -17.581 1.00 95.25 177 LYS A C 1
ATOM 1433 O O . LYS A 1 177 ? 15.574 -7.969 -17.675 1.00 95.25 177 LYS A O 1
ATOM 1438 N N . PRO A 1 178 ? 17.531 -9.089 -17.543 1.00 94.56 178 PRO A N 1
ATOM 1439 C CA . PRO A 1 178 ? 18.342 -7.926 -17.869 1.00 94.56 178 PRO A CA 1
ATOM 1440 C C . PRO A 1 178 ? 17.943 -7.369 -19.242 1.00 94.56 178 PRO A C 1
ATOM 1442 O O . PRO A 1 178 ? 17.853 -8.123 -20.211 1.00 94.56 178 PRO A O 1
ATOM 1445 N N . VAL A 1 179 ? 17.682 -6.064 -19.308 1.00 91.25 179 VAL A N 1
ATOM 1446 C CA . VAL A 1 179 ? 17.379 -5.342 -20.552 1.00 91.25 179 VAL A CA 1
ATOM 1447 C C . VAL A 1 179 ? 18.480 -4.336 -20.834 1.00 91.25 179 VAL A C 1
ATOM 1449 O O . VAL A 1 179 ? 19.245 -3.987 -19.935 1.00 91.25 179 VAL A O 1
ATOM 1452 N N . ARG A 1 180 ? 18.542 -3.832 -22.067 1.00 86.50 180 ARG A N 1
ATOM 1453 C CA . ARG A 1 180 ? 19.490 -2.776 -22.423 1.00 86.50 180 ARG A CA 1
ATOM 1454 C C . ARG A 1 180 ? 19.294 -1.563 -21.517 1.00 86.50 180 ARG A C 1
ATOM 1456 O O . ARG A 1 180 ? 18.193 -1.020 -21.424 1.00 86.50 180 ARG A O 1
ATOM 1463 N N . HIS A 1 181 ? 20.364 -1.162 -20.854 1.00 84.12 181 HIS A N 1
ATOM 1464 C CA . HIS A 1 181 ? 20.482 0.077 -20.114 1.00 84.12 181 HIS A CA 1
ATOM 1465 C C . HIS A 1 181 ? 21.344 1.023 -20.923 1.00 84.12 181 HIS A C 1
ATOM 1467 O O . HIS A 1 181 ? 22.304 0.592 -21.553 1.00 84.12 181 HIS A O 1
ATOM 1473 N N . VAL A 1 182 ? 20.982 2.303 -20.906 1.00 74.81 182 VAL A N 1
ATOM 1474 C CA . VAL A 1 182 ? 21.904 3.336 -21.337 1.00 74.81 182 VAL A CA 1
ATOM 1475 C C . VAL A 1 182 ? 22.077 4.360 -20.230 1.00 74.81 182 VAL A C 1
ATOM 1477 O O . VAL A 1 182 ? 21.136 5.095 -19.921 1.00 74.81 182 VAL A O 1
ATOM 1480 N N . GLY A 1 183 ? 23.262 4.385 -19.622 1.00 69.88 183 GLY A N 1
ATOM 1481 C CA . GLY A 1 183 ? 23.665 5.454 -18.715 1.00 69.88 183 GLY A CA 1
ATOM 1482 C C . GLY A 1 183 ? 23.788 6.756 -19.500 1.00 69.88 183 GLY A C 1
ATOM 1483 O O . GLY A 1 183 ? 24.450 6.783 -20.536 1.00 69.88 183 GLY A O 1
ATOM 1484 N N . ALA A 1 184 ? 23.138 7.822 -19.034 1.00 69.06 184 ALA A N 1
ATOM 1485 C CA . ALA A 1 184 ? 23.134 9.126 -19.689 1.00 69.06 184 ALA A CA 1
ATOM 1486 C C . ALA A 1 184 ? 23.439 10.226 -18.671 1.00 69.06 184 ALA A C 1
ATOM 1488 O O . ALA A 1 184 ? 22.901 10.205 -17.563 1.00 69.06 184 ALA A O 1
ATOM 1489 N N . CYS A 1 185 ? 24.270 11.193 -19.044 1.00 66.38 185 CYS A N 1
ATOM 1490 C CA . CYS A 1 185 ? 24.498 12.402 -18.263 1.00 66.38 185 CYS A CA 1
ATOM 1491 C C . CYS A 1 185 ? 24.448 13.634 -19.172 1.00 66.38 185 CYS A C 1
ATOM 1493 O O . CYS A 1 185 ? 24.871 13.594 -20.328 1.00 66.38 185 CYS A O 1
ATOM 1495 N N . ALA A 1 186 ? 23.904 14.734 -18.651 1.00 65.81 186 ALA A N 1
ATOM 1496 C CA . ALA A 1 186 ? 24.051 16.028 -19.301 1.00 65.81 186 ALA A CA 1
ATOM 1497 C C . ALA A 1 186 ? 25.496 16.495 -19.090 1.00 65.81 186 ALA A C 1
ATOM 1499 O O . ALA A 1 186 ? 25.939 16.646 -17.950 1.00 65.81 186 ALA A O 1
ATOM 1500 N N . VAL A 1 187 ? 26.223 16.700 -20.181 1.00 64.31 187 VAL A N 1
ATOM 1501 C CA . VAL A 1 187 ? 27.586 17.232 -20.172 1.00 64.31 187 VAL A CA 1
ATOM 1502 C C . VAL A 1 187 ? 27.495 18.694 -20.601 1.00 64.31 187 VAL A C 1
ATOM 1504 O O . VAL A 1 187 ? 26.994 19.015 -21.675 1.00 64.31 187 VAL A O 1
ATOM 1507 N N . GLY A 1 188 ? 27.835 19.598 -19.684 1.00 54.12 188 GLY A N 1
ATOM 1508 C CA . GLY A 1 188 ? 27.646 21.036 -19.867 1.00 54.12 188 GLY A CA 1
ATOM 1509 C C . GLY A 1 188 ? 28.509 21.633 -20.984 1.00 54.12 188 GLY A C 1
ATOM 1510 O O . GLY A 1 188 ? 29.608 21.155 -21.249 1.00 54.12 188 GLY A O 1
ATOM 1511 N N . ASP A 1 189 ? 27.986 22.729 -21.540 1.00 54.75 189 ASP A N 1
ATOM 1512 C CA . ASP A 1 189 ? 28.459 23.581 -22.641 1.00 54.75 189 ASP A CA 1
ATOM 1513 C C . ASP A 1 189 ? 28.222 23.103 -24.083 1.00 54.75 189 ASP A C 1
ATOM 1515 O O . ASP A 1 189 ? 28.528 21.987 -24.491 1.00 54.75 189 ASP A O 1
ATOM 1519 N N . TRP A 1 190 ? 27.729 24.046 -24.896 1.00 52.19 190 TRP A N 1
ATOM 1520 C CA . TRP A 1 190 ? 27.494 23.955 -26.346 1.00 52.19 190 TRP A CA 1
ATOM 1521 C C . TRP A 1 190 ? 28.760 23.590 -27.149 1.00 52.19 190 TRP A C 1
ATOM 1523 O O . TRP A 1 190 ? 28.658 23.246 -28.322 1.00 52.19 190 TRP A O 1
ATOM 1533 N N . ASN A 1 191 ? 29.930 23.658 -26.501 1.00 52.09 191 ASN A N 1
ATOM 1534 C CA . ASN A 1 191 ? 31.262 23.391 -27.045 1.00 52.09 191 ASN A CA 1
ATOM 1535 C C . ASN A 1 191 ? 31.968 22.221 -26.324 1.00 52.09 191 ASN A C 1
ATOM 1537 O O . ASN A 1 191 ? 33.195 22.194 -26.248 1.00 52.09 191 ASN A O 1
ATOM 1541 N N . TYR A 1 192 ? 31.228 21.271 -25.744 1.00 55.50 192 TYR A N 1
ATOM 1542 C CA . TYR A 1 192 ? 31.832 20.090 -25.125 1.00 55.50 192 TYR A CA 1
ATOM 1543 C C . TYR A 1 192 ? 32.520 19.192 -26.174 1.00 55.50 192 TYR A C 1
ATOM 1545 O O . TYR A 1 192 ? 31.863 18.578 -27.017 1.00 55.50 192 TYR A O 1
ATOM 1553 N N . GLU A 1 193 ? 33.855 19.102 -26.115 1.00 56.50 193 GLU A N 1
ATOM 1554 C CA . GLU A 1 193 ? 34.673 18.363 -27.092 1.00 56.50 193 GLU A CA 1
ATOM 1555 C C . GLU A 1 193 ? 35.351 17.086 -26.547 1.00 56.50 193 GLU A C 1
ATOM 1557 O O . GLU A 1 193 ? 35.930 16.345 -27.350 1.00 56.50 193 GLU A O 1
ATOM 1562 N N . GLY A 1 194 ? 35.289 16.775 -25.239 1.00 51.69 194 GLY A N 1
ATOM 1563 C CA . GLY A 1 194 ? 36.244 15.832 -24.623 1.00 51.69 194 GLY A CA 1
ATOM 1564 C C . GLY A 1 194 ? 35.733 14.831 -23.575 1.00 51.69 194 GLY A C 1
ATOM 1565 O O . GLY A 1 194 ? 35.049 15.214 -22.643 1.00 51.69 194 GLY A O 1
ATOM 1566 N N . GLU A 1 195 ? 36.222 13.587 -23.698 1.00 48.12 195 GLU A N 1
ATOM 1567 C CA . GLU A 1 195 ? 36.269 12.428 -22.766 1.00 48.12 195 GLU A CA 1
ATOM 1568 C C . GLU A 1 195 ? 35.185 11.332 -22.835 1.00 48.12 195 GLU A C 1
ATOM 1570 O O . GLU A 1 195 ? 35.555 10.165 -22.738 1.00 48.12 195 GLU A O 1
ATOM 1575 N N . TYR A 1 196 ? 33.909 11.615 -23.131 1.00 48.28 196 TYR A N 1
ATOM 1576 C CA . TYR A 1 196 ? 32.891 10.555 -23.353 1.00 48.28 196 TYR A CA 1
ATOM 1577 C C . TYR A 1 196 ? 32.629 10.224 -24.838 1.00 48.28 196 TYR A C 1
ATOM 1579 O O . TYR A 1 196 ? 31.612 9.620 -25.177 1.00 48.28 196 TYR A O 1
ATOM 1587 N N . LYS A 1 197 ? 33.552 10.587 -25.739 1.00 48.31 197 LYS A N 1
ATOM 1588 C CA . LYS A 1 197 ? 33.564 10.123 -27.140 1.00 48.31 197 LYS A CA 1
ATOM 1589 C C . LYS A 1 197 ? 34.096 8.691 -27.207 1.00 48.31 197 LYS A C 1
ATOM 1591 O O . LYS A 1 197 ? 35.236 8.452 -27.589 1.00 48.31 197 LYS A O 1
ATOM 1596 N N . ASP A 1 198 ? 33.265 7.732 -26.842 1.00 50.09 198 ASP A N 1
ATOM 1597 C CA . ASP A 1 198 ? 33.407 6.410 -27.447 1.00 50.09 198 ASP A CA 1
ATOM 1598 C C . ASP A 1 198 ? 32.817 6.521 -28.856 1.00 50.09 198 ASP A C 1
ATOM 1600 O O . ASP A 1 198 ? 31.781 7.166 -29.038 1.00 50.09 198 ASP A O 1
ATOM 1604 N N . ALA A 1 199 ? 33.478 5.960 -29.866 1.00 52.25 199 ALA A N 1
ATOM 1605 C CA . ALA A 1 199 ? 33.056 6.109 -31.263 1.00 52.25 199 ALA A CA 1
ATOM 1606 C C . ALA A 1 199 ? 31.630 5.567 -31.514 1.00 52.25 199 ALA A C 1
ATOM 1608 O O . ALA A 1 199 ? 30.972 5.980 -32.468 1.00 52.25 199 ALA A O 1
ATOM 1609 N N . ASP A 1 200 ? 31.147 4.713 -30.607 1.00 53.72 200 ASP A N 1
ATOM 1610 C CA . ASP A 1 200 ? 29.833 4.071 -30.635 1.00 53.72 200 ASP A CA 1
ATOM 1611 C C . ASP A 1 200 ? 28.781 4.753 -29.731 1.00 53.72 200 ASP A C 1
ATOM 1613 O O . ASP A 1 200 ? 27.644 4.278 -29.632 1.00 53.72 200 ASP A O 1
ATOM 1617 N N . LYS A 1 201 ? 29.129 5.859 -29.053 1.00 59.34 201 LYS A N 1
ATOM 1618 C CA . LYS A 1 201 ? 28.250 6.569 -28.108 1.00 59.34 201 LYS A CA 1
ATOM 1619 C C . LYS A 1 201 ? 27.715 7.867 -28.724 1.00 59.34 201 LYS A C 1
ATOM 1621 O O . LYS A 1 201 ? 28.483 8.808 -28.927 1.00 59.34 201 LYS A O 1
ATOM 1626 N N . PRO A 1 202 ? 26.408 7.949 -29.035 1.00 61.91 202 PRO A N 1
ATOM 1627 C CA . PRO A 1 202 ? 25.837 9.142 -29.643 1.00 61.91 202 PRO A CA 1
ATOM 1628 C C . PRO A 1 202 ? 25.880 10.324 -28.666 1.00 61.91 202 PRO A C 1
ATOM 1630 O O . PRO A 1 202 ? 25.672 10.163 -27.467 1.00 61.91 202 PRO A O 1
ATOM 1633 N N . LEU A 1 203 ? 26.141 11.520 -29.186 1.00 65.38 203 LEU A N 1
ATOM 1634 C CA . LEU A 1 203 ? 25.906 12.777 -28.478 1.00 65.38 203 LEU A CA 1
ATOM 1635 C C . LEU A 1 203 ? 24.605 13.362 -29.011 1.00 65.38 203 LEU A C 1
ATOM 1637 O O . LEU A 1 203 ? 24.432 13.469 -30.226 1.00 65.38 203 LEU A O 1
ATOM 1641 N N . GLU A 1 204 ? 23.692 13.736 -28.122 1.00 69.56 204 GLU A N 1
ATOM 1642 C CA . GLU A 1 204 ? 22.389 14.268 -28.524 1.00 69.56 204 GLU A CA 1
ATOM 1643 C C . GLU A 1 204 ? 22.035 15.535 -27.788 1.00 69.56 204 GLU A C 1
ATOM 1645 O O . GLU A 1 204 ? 22.382 15.695 -26.627 1.00 69.56 204 GLU A O 1
ATOM 1650 N N . GLN A 1 205 ? 21.300 16.422 -28.452 1.00 70.06 205 GLN A N 1
ATOM 1651 C CA . GLN A 1 205 ? 20.700 17.565 -27.782 1.00 70.06 205 GLN A CA 1
ATOM 1652 C C . GLN A 1 205 ? 19.334 17.172 -27.223 1.00 70.06 205 GLN A C 1
ATOM 1654 O O . GLN A 1 205 ? 18.490 16.645 -27.950 1.00 70.06 205 GLN A O 1
ATOM 1659 N N . ASN A 1 206 ? 19.119 17.419 -25.931 1.00 65.38 206 ASN A N 1
ATOM 1660 C CA . ASN A 1 206 ? 17.792 17.307 -25.330 1.00 65.38 206 ASN A CA 1
ATOM 1661 C C . ASN A 1 206 ? 16.897 18.503 -25.723 1.00 65.38 206 ASN A C 1
ATOM 1663 O O . ASN A 1 206 ? 17.336 19.440 -26.389 1.00 65.38 206 ASN A O 1
ATOM 1667 N N . GLU A 1 207 ? 15.636 18.490 -25.286 1.00 65.00 207 GLU A N 1
ATOM 1668 C CA . GLU A 1 207 ? 14.626 19.509 -25.633 1.00 65.00 207 GLU A CA 1
ATOM 1669 C C . GLU A 1 207 ? 14.993 20.942 -25.205 1.00 65.00 207 GLU A C 1
ATOM 1671 O O . GLU A 1 207 ? 14.450 21.904 -25.742 1.00 65.00 207 GLU A O 1
ATOM 1676 N N . ILE A 1 208 ? 15.933 21.093 -24.267 1.00 66.12 208 ILE A N 1
ATOM 1677 C CA . ILE A 1 208 ? 16.433 22.386 -23.780 1.00 66.12 208 ILE A CA 1
ATOM 1678 C C . ILE A 1 208 ? 17.835 22.729 -24.320 1.00 66.12 208 ILE A C 1
ATOM 1680 O O . ILE A 1 208 ? 18.466 23.667 -23.838 1.00 66.12 208 ILE A O 1
ATOM 1684 N N . GLY A 1 209 ? 18.322 21.990 -25.326 1.00 68.19 209 GLY A N 1
ATOM 1685 C CA . GLY A 1 209 ? 19.567 22.268 -26.051 1.00 68.19 209 GLY A CA 1
ATOM 1686 C C . GLY A 1 209 ? 20.854 21.775 -25.380 1.00 68.19 209 GLY A C 1
ATOM 1687 O O . GLY A 1 209 ? 21.941 22.090 -25.860 1.00 68.19 209 GLY A O 1
ATOM 1688 N N . GLN A 1 210 ? 20.773 21.006 -24.291 1.00 68.06 210 GLN A N 1
ATOM 1689 C CA . GLN A 1 210 ? 21.957 20.455 -23.620 1.00 68.06 210 GLN A CA 1
ATOM 1690 C C . GLN A 1 210 ? 22.459 19.200 -24.330 1.00 68.06 210 GLN A C 1
ATOM 1692 O O . GLN A 1 210 ? 21.655 18.356 -24.728 1.00 68.06 210 GLN A O 1
ATOM 1697 N N . ILE A 1 211 ? 23.783 19.040 -24.410 1.00 72.25 211 ILE A N 1
ATOM 1698 C CA . ILE A 1 211 ? 24.410 17.810 -24.898 1.00 72.25 211 ILE A CA 1
ATOM 1699 C C . ILE A 1 211 ? 24.261 16.718 -23.831 1.00 72.25 211 ILE A C 1
ATOM 1701 O O . ILE A 1 211 ? 24.669 16.867 -22.679 1.00 72.25 211 ILE A O 1
ATOM 1705 N N . VAL A 1 212 ? 23.671 15.600 -24.230 1.00 69.00 212 VAL A N 1
ATOM 1706 C CA . VAL A 1 212 ? 23.548 14.370 -23.459 1.00 69.00 212 VAL A CA 1
ATOM 1707 C C . VAL A 1 212 ? 24.579 13.389 -23.994 1.00 69.00 212 VAL A C 1
ATOM 1709 O O . VAL A 1 212 ? 24.544 13.023 -25.171 1.00 69.00 212 VAL A O 1
ATOM 1712 N N . ALA A 1 213 ? 25.493 12.971 -23.120 1.00 68.56 213 ALA A N 1
ATOM 1713 C CA . ALA A 1 213 ? 26.431 11.897 -23.392 1.00 68.56 213 ALA A CA 1
ATOM 1714 C C . ALA A 1 213 ? 25.880 10.586 -22.828 1.00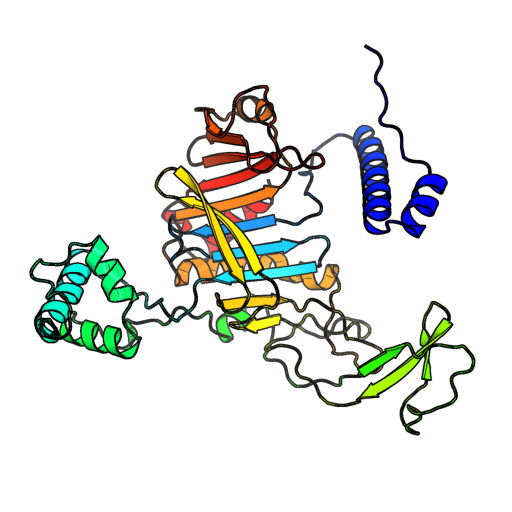 68.56 213 ALA A C 1
ATOM 1716 O O . ALA A 1 213 ? 25.520 10.491 -21.651 1.00 68.56 213 ALA A O 1
ATOM 1717 N N . TYR A 1 214 ? 25.824 9.566 -23.676 1.00 68.69 214 TYR A N 1
ATOM 1718 C CA . TYR A 1 214 ? 25.513 8.198 -23.276 1.00 68.69 214 TYR A CA 1
ATOM 1719 C C . TYR A 1 214 ? 26.823 7.455 -23.031 1.00 68.69 214 TYR A C 1
ATOM 1721 O O . TYR A 1 214 ? 27.717 7.598 -23.850 1.00 68.69 214 TYR A O 1
ATOM 1729 N N . TRP A 1 215 ? 26.981 6.702 -21.936 1.00 62.59 215 TRP A N 1
ATOM 1730 C CA . TRP A 1 215 ? 28.303 6.187 -21.525 1.00 62.59 215 TRP A CA 1
ATOM 1731 C C . TRP A 1 215 ? 28.389 4.724 -21.101 1.00 62.59 215 TRP A C 1
ATOM 1733 O O . TRP A 1 215 ? 29.485 4.161 -21.118 1.00 62.59 215 TRP A O 1
ATOM 1743 N N . ASP A 1 216 ? 27.255 4.083 -20.861 1.00 64.56 216 ASP A N 1
ATOM 1744 C CA . ASP A 1 216 ? 27.170 2.694 -20.423 1.00 64.56 216 ASP A CA 1
ATOM 1745 C C . ASP A 1 216 ? 26.062 2.015 -21.230 1.00 64.56 216 ASP A C 1
ATOM 1747 O O . ASP A 1 216 ? 24.925 2.450 -21.116 1.00 64.56 216 ASP A O 1
ATOM 1751 N N . MET A 1 217 ? 26.382 1.041 -22.091 1.00 71.44 217 MET A N 1
ATOM 1752 C CA . MET A 1 217 ? 25.405 0.288 -22.899 1.00 71.44 217 MET A CA 1
ATOM 1753 C C . MET A 1 217 ? 25.301 -1.176 -22.451 1.00 71.44 217 MET A C 1
ATOM 1755 O O . MET A 1 217 ? 25.215 -2.083 -23.283 1.00 71.44 217 MET A O 1
ATOM 1759 N N . ASP A 1 218 ? 25.306 -1.402 -21.140 1.00 80.38 218 ASP A N 1
ATOM 1760 C CA . ASP A 1 218 ? 25.212 -2.733 -20.551 1.00 80.38 218 ASP A CA 1
ATOM 1761 C C . ASP A 1 218 ? 23.773 -3.266 -20.441 1.00 80.38 218 ASP A C 1
ATOM 1763 O O . ASP A 1 218 ? 22.770 -2.611 -20.748 1.00 80.38 218 ASP A O 1
ATOM 1767 N N . LEU A 1 219 ? 23.662 -4.520 -19.999 1.00 88.44 219 LEU A N 1
ATOM 1768 C CA . LEU A 1 219 ? 22.396 -5.117 -19.595 1.00 88.44 219 LEU A CA 1
ATOM 1769 C C . LEU A 1 219 ? 22.167 -4.891 -18.101 1.00 88.44 219 LEU A C 1
ATOM 1771 O O . LEU A 1 219 ? 22.986 -5.277 -17.271 1.00 88.44 219 LEU A O 1
ATOM 1775 N N . ARG A 1 220 ? 21.006 -4.342 -17.744 1.00 89.00 220 ARG A N 1
ATOM 1776 C CA . ARG A 1 220 ? 20.607 -4.115 -16.353 1.00 89.00 220 ARG A CA 1
ATOM 1777 C C . ARG A 1 220 ? 19.267 -4.760 -16.056 1.00 89.00 220 ARG A C 1
ATOM 1779 O O . ARG A 1 220 ? 18.296 -4.603 -16.798 1.00 89.00 220 ARG A O 1
ATOM 1786 N N . GLN A 1 221 ? 19.199 -5.454 -14.928 1.00 92.44 221 GLN A N 1
ATOM 1787 C CA . GLN A 1 221 ? 17.942 -5.877 -14.327 1.00 92.44 221 GLN A CA 1
ATOM 1788 C C . GLN A 1 221 ? 17.560 -4.857 -13.252 1.00 92.44 221 GLN A C 1
ATOM 1790 O O . GLN A 1 221 ? 18.271 -4.700 -12.265 1.00 92.44 221 GLN A O 1
ATOM 1795 N N . TRP A 1 222 ? 16.474 -4.116 -13.471 1.00 90.69 222 TRP A N 1
ATOM 1796 C CA . TRP A 1 222 ? 16.100 -2.981 -12.617 1.00 90.69 222 TRP A CA 1
ATOM 1797 C C . TRP A 1 222 ? 15.296 -3.356 -11.378 1.00 90.69 222 TRP A C 1
ATOM 1799 O O . TRP A 1 222 ? 15.342 -2.642 -10.385 1.00 90.69 222 TRP A O 1
ATOM 1809 N N . ALA A 1 223 ? 14.527 -4.432 -11.468 1.00 93.06 223 ALA A N 1
ATOM 1810 C CA . ALA A 1 223 ? 13.684 -4.959 -10.405 1.00 93.06 223 ALA A CA 1
ATOM 1811 C C . ALA A 1 223 ? 13.393 -6.429 -10.695 1.00 93.06 223 ALA A C 1
ATOM 1813 O O . ALA A 1 223 ? 13.627 -6.894 -11.814 1.00 93.06 223 ALA A O 1
ATOM 1814 N N . ARG A 1 224 ? 12.845 -7.160 -9.725 1.00 94.31 224 ARG A N 1
ATOM 1815 C CA . ARG A 1 224 ? 12.541 -8.594 -9.860 1.00 94.31 224 ARG A CA 1
ATOM 1816 C C . ARG A 1 224 ? 11.511 -8.930 -10.950 1.00 94.31 224 ARG A C 1
ATOM 1818 O O . ARG A 1 224 ? 11.584 -10.006 -11.552 1.00 94.31 224 ARG A O 1
ATOM 1825 N N . PHE A 1 225 ? 10.575 -8.024 -11.235 1.00 97.44 225 PHE A N 1
ATOM 1826 C CA . PHE A 1 225 ? 9.490 -8.239 -12.192 1.00 97.44 225 PHE A CA 1
ATOM 1827 C C . PHE A 1 225 ? 9.280 -7.045 -13.126 1.00 97.44 225 PHE A C 1
ATOM 1829 O O . PHE A 1 225 ? 9.663 -5.912 -12.831 1.00 97.44 225 PHE A O 1
ATOM 1836 N N . TYR A 1 226 ? 8.615 -7.301 -14.252 1.00 97.25 226 TYR A N 1
ATOM 1837 C CA . TYR A 1 226 ? 8.156 -6.256 -15.164 1.00 97.25 226 TYR A CA 1
ATOM 1838 C C . TYR A 1 226 ? 6.846 -6.616 -15.886 1.00 97.25 226 TYR A C 1
ATOM 1840 O O . TYR A 1 226 ? 6.483 -7.784 -16.057 1.00 97.25 226 TYR A O 1
ATOM 1848 N N . GLY A 1 227 ? 6.118 -5.587 -16.298 1.00 96.44 227 GLY A N 1
ATOM 1849 C CA . GLY A 1 227 ? 4.962 -5.698 -17.176 1.00 96.44 227 GLY A CA 1
ATOM 1850 C C . GLY A 1 227 ? 5.335 -5.837 -18.659 1.00 96.44 227 GLY A C 1
ATOM 1851 O O . GLY A 1 227 ? 6.520 -5.837 -19.031 1.00 96.44 227 GLY A O 1
ATOM 1852 N N . PRO A 1 228 ? 4.323 -5.931 -19.540 1.00 95.12 228 PRO A N 1
ATOM 1853 C CA . PRO A 1 228 ? 4.530 -5.858 -20.983 1.00 95.12 228 PRO A CA 1
ATOM 1854 C C . PRO A 1 228 ? 5.165 -4.521 -21.387 1.00 95.12 228 PRO A C 1
ATOM 1856 O O . PRO A 1 228 ? 5.101 -3.533 -20.652 1.00 95.12 228 PRO A O 1
ATOM 1859 N N . GLN A 1 229 ? 5.786 -4.499 -22.567 1.00 94.56 229 GLN A N 1
ATOM 1860 C CA . GLN A 1 229 ? 6.327 -3.268 -23.129 1.00 94.56 229 GLN A CA 1
ATOM 1861 C C . GLN A 1 229 ? 5.186 -2.315 -23.456 1.00 94.56 229 GLN A C 1
ATOM 1863 O O . GLN A 1 229 ? 4.185 -2.714 -24.055 1.00 94.56 229 GLN A O 1
ATOM 1868 N N . LEU A 1 230 ? 5.346 -1.059 -23.053 1.00 93.38 230 LEU A N 1
ATOM 1869 C CA . LEU A 1 230 ? 4.391 -0.017 -23.376 1.00 93.38 230 LEU A CA 1
ATOM 1870 C C . LEU A 1 230 ? 4.502 0.355 -24.864 1.00 93.38 230 LEU A C 1
ATOM 1872 O O . LEU A 1 230 ? 5.593 0.278 -25.443 1.00 93.38 230 LEU A O 1
ATOM 1876 N N . PRO A 1 231 ? 3.396 0.789 -25.496 1.00 88.25 231 PRO A N 1
ATOM 1877 C CA . PRO A 1 231 ? 3.412 1.239 -26.882 1.00 88.25 231 PRO A CA 1
ATOM 1878 C C . PRO A 1 231 ? 4.485 2.303 -27.137 1.00 88.25 231 PRO A C 1
ATOM 1880 O O . PRO A 1 231 ? 4.800 3.104 -26.253 1.00 88.25 231 PRO A O 1
ATOM 1883 N N . ASN A 1 232 ? 5.012 2.323 -28.363 1.00 83.62 232 ASN A N 1
ATOM 1884 C CA . ASN A 1 232 ? 6.013 3.286 -28.837 1.00 83.62 232 ASN A CA 1
ATOM 1885 C C . ASN A 1 232 ? 7.347 3.262 -28.065 1.00 83.62 232 ASN A C 1
ATOM 1887 O O . ASN A 1 232 ? 8.054 4.263 -28.028 1.00 83.62 232 ASN A O 1
ATOM 1891 N N . GLY A 1 233 ? 7.698 2.134 -27.438 1.00 81.19 233 GLY A N 1
ATOM 1892 C CA . GLY A 1 233 ? 8.980 1.988 -26.740 1.00 81.19 233 GLY A CA 1
ATOM 1893 C C . GLY A 1 233 ? 9.084 2.821 -25.461 1.00 81.19 233 GLY A C 1
ATOM 1894 O O . GLY A 1 233 ? 10.191 3.148 -25.037 1.00 81.19 233 GLY A O 1
ATOM 1895 N N . ARG A 1 234 ? 7.949 3.151 -24.826 1.00 88.19 234 ARG A N 1
ATOM 1896 C CA . ARG A 1 234 ? 7.885 3.941 -23.581 1.00 88.19 234 ARG A CA 1
ATOM 1897 C C . ARG A 1 234 ? 8.264 3.149 -22.322 1.00 88.19 234 ARG A C 1
ATOM 1899 O O . ARG A 1 234 ? 7.718 3.387 -21.247 1.00 88.19 234 ARG A O 1
ATOM 1906 N N . GLY A 1 235 ? 9.164 2.178 -22.456 1.00 93.50 235 GLY A N 1
ATOM 1907 C CA . GLY A 1 235 ? 9.602 1.329 -21.358 1.00 93.50 235 GLY A CA 1
ATOM 1908 C C . GLY A 1 235 ? 8.578 0.280 -20.932 1.00 93.50 235 GLY A C 1
ATOM 1909 O O . GLY A 1 235 ? 7.703 -0.140 -21.692 1.00 93.50 235 GLY A O 1
ATOM 1910 N N . ARG A 1 236 ? 8.722 -0.166 -19.686 1.00 95.94 236 ARG A N 1
ATOM 1911 C CA . ARG A 1 236 ? 7.856 -1.134 -18.999 1.00 95.94 236 ARG A CA 1
ATOM 1912 C C . ARG A 1 236 ? 7.540 -0.616 -17.599 1.00 95.94 236 ARG A C 1
ATOM 1914 O O . ARG A 1 236 ? 8.333 0.123 -17.021 1.00 95.94 236 ARG A O 1
ATOM 1921 N N . VAL A 1 237 ? 6.433 -1.061 -17.012 1.00 94.69 237 VAL A N 1
ATOM 1922 C CA . VAL A 1 237 ? 6.224 -0.910 -15.563 1.00 94.69 237 VAL A CA 1
ATOM 1923 C C . VAL A 1 237 ? 7.048 -1.985 -14.864 1.00 94.69 237 VAL A C 1
ATOM 1925 O O . VAL A 1 237 ? 6.780 -3.174 -15.036 1.00 94.69 237 VAL A O 1
ATOM 1928 N N . TRP A 1 238 ? 8.074 -1.584 -14.120 1.00 95.44 238 TRP A N 1
ATOM 1929 C CA . TRP A 1 238 ? 8.902 -2.503 -13.337 1.00 95.44 238 TRP A CA 1
ATOM 1930 C C . TRP A 1 238 ? 8.383 -2.560 -11.906 1.00 95.44 238 TRP A C 1
ATOM 1932 O O . TRP A 1 238 ? 8.022 -1.531 -11.341 1.00 95.44 238 TRP A O 1
ATOM 1942 N N . VAL A 1 239 ? 8.342 -3.761 -11.336 1.00 95.25 239 VAL A N 1
ATOM 1943 C CA . VAL A 1 239 ? 7.872 -4.010 -9.971 1.00 95.25 239 VAL A CA 1
ATOM 1944 C C . VAL A 1 239 ? 8.953 -4.778 -9.242 1.00 95.25 239 VAL A C 1
ATOM 1946 O O . VAL A 1 239 ? 9.412 -5.817 -9.724 1.00 95.25 239 VAL A O 1
ATOM 1949 N N . ASP A 1 240 ? 9.359 -4.270 -8.089 1.00 92.12 240 ASP A N 1
ATOM 1950 C CA . ASP A 1 240 ? 10.302 -4.956 -7.228 1.00 92.12 240 ASP A CA 1
ATOM 1951 C C . ASP A 1 240 ? 9.612 -5.639 -6.054 1.00 92.12 240 ASP A C 1
ATOM 1953 O O . ASP A 1 240 ? 8.505 -5.275 -5.655 1.00 92.12 240 ASP A O 1
ATOM 1957 N N . LYS A 1 241 ? 10.296 -6.647 -5.518 1.00 90.62 241 LYS A N 1
ATOM 1958 C CA . LYS A 1 241 ? 10.003 -7.247 -4.221 1.00 90.62 241 LYS A CA 1
ATOM 1959 C C . LYS A 1 241 ? 11.312 -7.304 -3.453 1.00 90.62 241 LYS A C 1
ATOM 1961 O O . LYS A 1 241 ? 12.174 -8.124 -3.780 1.00 90.62 241 LYS A O 1
ATOM 1966 N N . SER A 1 242 ? 11.429 -6.467 -2.432 1.00 82.81 242 SER A N 1
ATOM 1967 C CA . SER A 1 242 ? 12.666 -6.284 -1.680 1.00 82.81 242 SER A CA 1
ATOM 1968 C C . SER A 1 242 ? 12.387 -6.162 -0.183 1.00 82.81 242 SER A C 1
ATOM 1970 O O . SER A 1 242 ? 11.353 -5.642 0.231 1.00 82.81 242 SER A O 1
ATOM 1972 N N . GLU A 1 243 ? 13.335 -6.627 0.630 1.00 73.75 243 GLU A N 1
ATOM 1973 C CA . GLU A 1 243 ? 13.393 -6.338 2.074 1.00 73.75 243 GLU A CA 1
ATOM 1974 C C . GLU A 1 243 ? 14.022 -4.972 2.373 1.00 73.75 243 GLU A C 1
ATOM 1976 O O . GLU A 1 243 ? 14.235 -4.619 3.530 1.00 73.75 243 GLU A O 1
ATOM 1981 N N . HIS A 1 244 ? 14.390 -4.247 1.319 1.00 70.94 244 HIS A N 1
ATOM 1982 C CA . HIS A 1 244 ? 14.941 -2.913 1.378 1.00 70.94 244 HIS A CA 1
ATOM 1983 C C . HIS A 1 244 ? 14.246 -2.023 0.349 1.00 70.94 244 HIS A C 1
ATOM 1985 O O . HIS A 1 244 ? 14.448 -2.197 -0.856 1.00 70.94 244 HIS A O 1
ATOM 1991 N N . ASN A 1 245 ? 13.450 -1.064 0.820 1.00 73.75 245 ASN A N 1
ATOM 1992 C CA . ASN A 1 245 ? 13.002 0.063 0.006 1.00 73.75 245 ASN A CA 1
ATOM 1993 C C . ASN A 1 245 ? 13.742 1.331 0.478 1.00 73.75 245 ASN A C 1
ATOM 1995 O O . ASN A 1 245 ? 13.780 1.582 1.683 1.00 73.75 245 ASN A O 1
ATOM 1999 N N . PRO A 1 246 ? 14.355 2.130 -0.413 1.00 67.06 246 PRO A N 1
ATOM 2000 C CA . PRO A 1 246 ? 15.018 3.375 -0.013 1.00 67.06 246 PRO A CA 1
ATOM 2001 C C . PRO A 1 246 ? 14.076 4.365 0.689 1.00 67.06 246 PRO A C 1
ATOM 2003 O O . PRO A 1 246 ? 14.543 5.181 1.476 1.00 67.06 246 PRO A O 1
ATOM 2006 N N . ASN A 1 247 ? 12.772 4.251 0.457 1.00 74.00 247 ASN A N 1
ATOM 2007 C CA . ASN A 1 247 ? 11.707 5.024 1.071 1.00 74.00 247 ASN A CA 1
ATOM 2008 C C . ASN A 1 247 ? 10.943 4.192 2.110 1.00 74.00 247 ASN A C 1
ATOM 2010 O O . ASN A 1 247 ? 10.964 2.956 2.108 1.00 74.00 247 ASN A O 1
ATOM 2014 N N . GLY A 1 248 ? 10.249 4.885 3.010 1.00 75.75 248 GLY A N 1
ATOM 2015 C CA . GLY A 1 248 ? 9.311 4.251 3.921 1.00 75.75 248 GLY A CA 1
ATOM 2016 C C . GLY A 1 248 ? 8.006 5.008 4.035 1.00 75.75 248 GLY A C 1
ATOM 2017 O O . GLY A 1 248 ? 7.942 6.215 3.819 1.00 75.75 248 GLY A O 1
ATOM 2018 N N . HIS A 1 249 ? 6.970 4.250 4.363 1.00 84.44 249 HIS A N 1
ATOM 2019 C CA . HIS A 1 249 ? 5.584 4.669 4.377 1.00 84.44 249 HIS A CA 1
ATOM 2020 C C . HIS A 1 249 ? 4.976 4.386 5.745 1.00 84.44 249 HIS A C 1
ATOM 2022 O O . HIS A 1 249 ? 5.254 3.360 6.375 1.00 84.44 249 HIS A O 1
ATOM 2028 N N . HIS A 1 250 ? 4.139 5.314 6.186 1.00 86.44 250 HIS A N 1
ATOM 2029 C CA . HIS A 1 250 ? 3.352 5.191 7.396 1.00 86.44 250 HIS A CA 1
ATOM 2030 C C . HIS A 1 250 ? 1.942 4.749 7.020 1.00 86.44 250 HIS A C 1
ATOM 2032 O O . HIS A 1 250 ? 1.358 5.272 6.084 1.00 86.44 250 HIS A O 1
ATOM 2038 N N . PHE A 1 251 ? 1.410 3.776 7.748 1.00 90.69 251 PHE A N 1
ATOM 2039 C CA . PHE A 1 251 ? 0.083 3.224 7.513 1.00 90.69 251 PHE A CA 1
ATOM 2040 C C . PHE A 1 251 ? -0.762 3.396 8.770 1.00 90.69 251 PHE A C 1
ATOM 2042 O O . PHE A 1 251 ? -0.471 2.753 9.788 1.00 90.69 251 PHE A O 1
ATOM 2049 N N . PRO A 1 252 ? -1.773 4.280 8.756 1.00 91.75 252 PRO A N 1
ATOM 2050 C CA . PRO A 1 252 ? -2.613 4.504 9.913 1.00 91.75 252 PRO A CA 1
ATOM 2051 C C . PRO A 1 252 ? -3.532 3.308 10.133 1.00 91.75 252 PRO A C 1
ATOM 2053 O O . PRO A 1 252 ? -4.084 2.728 9.196 1.00 91.75 252 PRO A O 1
ATOM 2056 N N . PHE A 1 253 ? -3.721 2.947 11.393 1.00 93.69 253 PHE A N 1
ATOM 2057 C CA . PHE A 1 253 ? -4.716 1.968 11.804 1.00 93.69 253 PHE A CA 1
ATOM 2058 C C . PHE A 1 253 ? -5.241 2.318 13.190 1.00 93.69 253 PHE A C 1
ATOM 2060 O O . PHE A 1 253 ? -4.567 2.986 13.970 1.00 93.69 253 PHE A O 1
ATOM 2067 N N . ILE A 1 254 ? -6.448 1.862 13.503 1.00 93.50 254 ILE A N 1
ATOM 2068 C CA . ILE A 1 254 ? -7.017 2.026 14.840 1.00 93.50 254 ILE A CA 1
ATOM 2069 C C . ILE A 1 254 ? -6.912 0.683 15.558 1.00 93.50 254 ILE A C 1
ATOM 2071 O O . ILE A 1 254 ? -7.411 -0.333 15.063 1.00 93.50 254 ILE A O 1
ATOM 2075 N N . ASP A 1 255 ? -6.213 0.666 16.689 1.00 89.56 255 ASP A N 1
ATOM 2076 C CA . ASP A 1 255 ? -5.991 -0.552 17.465 1.00 89.56 255 ASP A CA 1
ATOM 2077 C C . ASP A 1 255 ? -7.265 -1.033 18.185 1.00 89.56 255 ASP A C 1
ATOM 2079 O O . ASP A 1 255 ? -8.314 -0.383 18.185 1.00 89.56 255 ASP A O 1
ATOM 2083 N N . LYS A 1 256 ? -7.179 -2.212 18.810 1.00 85.19 256 LYS A N 1
ATOM 2084 C CA . LYS A 1 256 ? -8.285 -2.829 19.566 1.00 85.19 256 LYS A CA 1
ATOM 2085 C C . LYS A 1 256 ? -8.827 -1.957 20.709 1.00 85.19 256 LYS A C 1
ATOM 2087 O O . LYS A 1 256 ? -9.966 -2.155 21.125 1.00 85.19 256 LYS A O 1
ATOM 2092 N N . ASP A 1 257 ? -8.016 -1.029 21.211 1.00 86.06 257 ASP A N 1
ATOM 2093 C CA . ASP A 1 257 ? -8.355 -0.138 22.318 1.00 86.06 257 ASP A CA 1
ATOM 2094 C C . ASP A 1 257 ? -8.964 1.182 21.799 1.00 86.06 257 ASP A C 1
ATOM 2096 O O . ASP A 1 257 ? -9.439 2.015 22.573 1.00 86.06 257 ASP A O 1
ATOM 2100 N N . GLY A 1 258 ? -9.040 1.341 20.472 1.00 85.94 258 GLY A N 1
ATOM 2101 C CA . GLY A 1 258 ? -9.646 2.481 19.801 1.00 85.94 258 GLY A CA 1
ATOM 2102 C C . GLY A 1 258 ? -8.705 3.671 19.640 1.00 85.94 258 GLY A C 1
ATOM 2103 O O . GLY A 1 258 ? -9.202 4.788 19.469 1.00 85.94 258 GLY A O 1
ATOM 2104 N N . ASN A 1 259 ? -7.386 3.460 19.705 1.00 90.25 259 ASN A N 1
ATOM 2105 C CA . ASN A 1 259 ? -6.382 4.508 19.522 1.00 90.25 259 ASN A CA 1
ATOM 2106 C C . ASN A 1 259 ? -5.852 4.524 18.088 1.00 90.25 259 ASN A C 1
ATOM 2108 O O . ASN A 1 259 ? -5.656 3.470 17.481 1.00 90.25 259 ASN A O 1
ATOM 2112 N N . LEU A 1 260 ? -5.575 5.723 17.568 1.00 92.69 260 LEU A N 1
ATOM 2113 C CA . LEU A 1 260 ? -4.876 5.880 16.297 1.00 92.69 260 LEU A CA 1
ATOM 2114 C C . LEU A 1 260 ? -3.406 5.496 16.466 1.00 92.69 260 LEU A C 1
ATOM 2116 O O . LEU A 1 260 ? -2.690 6.094 17.266 1.00 92.69 260 LEU A O 1
ATOM 2120 N N . GLN A 1 261 ? -2.965 4.536 15.671 1.00 92.06 261 GLN A N 1
ATOM 2121 C CA . GLN A 1 261 ? -1.592 4.067 15.590 1.00 92.06 261 GLN A CA 1
ATOM 2122 C C . GLN A 1 261 ? -1.082 4.215 14.154 1.00 92.06 261 GLN A C 1
ATOM 2124 O O . GLN A 1 261 ? -1.854 4.401 13.211 1.00 92.06 261 GLN A O 1
ATOM 2129 N N . SER A 1 262 ? 0.234 4.108 13.980 1.00 88.44 262 SER A N 1
ATOM 2130 C CA . SER A 1 262 ? 0.881 4.110 12.669 1.00 88.44 262 SER A CA 1
ATOM 2131 C C . SER A 1 262 ? 1.885 2.968 12.580 1.00 88.44 262 SER A C 1
ATOM 2133 O O . SER A 1 262 ? 2.732 2.812 13.460 1.00 88.44 262 SER A O 1
ATOM 2135 N N . ALA A 1 263 ? 1.789 2.171 11.519 1.00 87.69 263 ALA A N 1
ATOM 2136 C CA . ALA A 1 263 ? 2.781 1.162 11.177 1.00 87.69 263 ALA A CA 1
ATOM 2137 C C . ALA A 1 263 ? 3.763 1.732 10.151 1.00 87.69 263 ALA A C 1
ATOM 2139 O O . ALA A 1 263 ? 3.343 2.274 9.131 1.00 87.69 263 ALA A O 1
ATOM 2140 N N . TYR A 1 264 ? 5.061 1.597 10.409 1.00 85.88 264 TYR A N 1
ATOM 2141 C CA . TYR A 1 264 ? 6.100 2.021 9.477 1.00 85.88 264 TYR A CA 1
ATOM 2142 C C . TYR A 1 264 ? 6.612 0.835 8.657 1.00 85.88 264 TYR A C 1
ATOM 2144 O O . TYR A 1 264 ? 7.108 -0.140 9.226 1.00 85.88 264 TYR A O 1
ATOM 2152 N N . TYR A 1 265 ? 6.535 0.942 7.330 1.00 85.69 265 TYR A N 1
ATOM 2153 C CA . TYR A 1 265 ? 7.116 -0.018 6.396 1.00 85.69 265 TYR A CA 1
ATOM 2154 C C . TYR A 1 265 ? 8.039 0.685 5.411 1.00 85.69 265 TYR A C 1
ATOM 2156 O O . TYR A 1 265 ? 7.613 1.558 4.664 1.00 85.69 265 TYR A O 1
ATOM 2164 N N . GLY A 1 266 ? 9.294 0.262 5.373 1.00 80.38 266 GLY A N 1
ATOM 2165 C CA . GLY A 1 266 ? 10.315 0.786 4.483 1.00 80.38 266 GLY A CA 1
ATOM 2166 C C . GLY A 1 266 ? 11.708 0.505 5.008 1.00 80.38 266 GLY A C 1
ATOM 2167 O O . GLY A 1 266 ? 11.886 -0.130 6.056 1.00 80.38 266 GLY A O 1
ATOM 2168 N N . HIS A 1 267 ? 12.706 0.992 4.273 1.00 76.75 267 HIS A N 1
ATOM 2169 C CA . HIS A 1 267 ? 14.114 0.706 4.547 1.00 76.75 267 HIS A CA 1
ATOM 2170 C C . HIS A 1 267 ? 14.317 -0.796 4.762 1.00 76.75 267 HIS A C 1
ATOM 2172 O O . HIS A 1 267 ? 13.677 -1.604 4.099 1.00 76.75 267 HIS A O 1
ATOM 2178 N N . SER A 1 268 ? 15.188 -1.178 5.692 1.00 72.19 268 SER A N 1
ATOM 2179 C CA . SER A 1 268 ? 15.494 -2.577 6.000 1.00 72.19 268 SER A CA 1
ATOM 2180 C C . SER A 1 268 ? 14.543 -3.211 7.032 1.00 72.19 268 SER A C 1
ATOM 2182 O O . SER A 1 268 ? 14.839 -4.293 7.548 1.00 72.19 268 SER A O 1
ATOM 2184 N N . TYR A 1 269 ? 13.439 -2.536 7.381 1.00 64.31 269 TYR A N 1
ATOM 2185 C CA . TYR A 1 269 ? 12.540 -2.941 8.471 1.00 64.31 269 TYR A CA 1
ATOM 2186 C C . TYR A 1 269 ? 11.367 -3.818 8.015 1.00 64.31 269 TYR A C 1
ATOM 2188 O O . TYR A 1 269 ? 10.766 -4.503 8.842 1.00 64.31 269 TYR A O 1
ATOM 2196 N N . SER A 1 270 ? 11.038 -3.838 6.722 1.00 69.81 270 SER A N 1
ATOM 2197 C CA . SER A 1 270 ? 9.870 -4.559 6.202 1.00 69.81 270 SER A CA 1
ATOM 2198 C C . SER A 1 270 ? 10.094 -5.118 4.804 1.00 69.81 270 SER A C 1
ATOM 2200 O O . SER A 1 270 ? 10.893 -4.586 4.037 1.00 69.81 270 SER A O 1
ATOM 2202 N N . ALA A 1 271 ? 9.328 -6.148 4.448 1.00 77.19 271 ALA A N 1
ATOM 2203 C CA . ALA A 1 271 ? 9.204 -6.560 3.058 1.00 77.19 271 ALA A CA 1
ATOM 2204 C C . ALA A 1 271 ? 8.249 -5.609 2.320 1.00 77.19 271 ALA A C 1
ATOM 2206 O O . ALA A 1 271 ? 7.216 -5.203 2.862 1.00 77.19 271 ALA A O 1
ATOM 2207 N N . GLY A 1 272 ? 8.609 -5.249 1.090 1.00 88.75 272 GLY A N 1
ATOM 2208 C CA . GLY A 1 272 ? 7.828 -4.354 0.248 1.00 88.75 272 GLY A CA 1
ATOM 2209 C C . GLY A 1 272 ? 7.701 -4.875 -1.178 1.00 88.75 272 GLY A C 1
ATOM 2210 O O . GLY A 1 272 ? 8.649 -5.439 -1.729 1.00 88.75 272 GLY A O 1
ATOM 2211 N N . ILE A 1 273 ? 6.536 -4.656 -1.785 1.00 93.00 273 ILE A N 1
ATOM 2212 C CA . ILE A 1 273 ? 6.302 -4.841 -3.221 1.00 93.00 273 ILE A CA 1
ATOM 2213 C C . ILE A 1 273 ? 5.903 -3.494 -3.800 1.00 93.00 273 ILE A C 1
ATOM 2215 O O . ILE A 1 273 ? 4.897 -2.919 -3.388 1.00 93.00 273 ILE A O 1
ATOM 2219 N N . PHE A 1 274 ? 6.683 -2.979 -4.743 1.00 91.94 274 PHE A N 1
ATOM 2220 C CA . PHE A 1 274 ? 6.504 -1.608 -5.209 1.00 91.94 274 PHE A CA 1
ATOM 2221 C C . PHE A 1 274 ? 6.898 -1.422 -6.666 1.00 91.94 274 PHE A C 1
ATOM 2223 O O . PHE A 1 274 ? 7.747 -2.131 -7.206 1.00 91.94 274 PHE A O 1
ATOM 2230 N N . THR A 1 275 ? 6.253 -0.465 -7.323 1.00 91.62 275 THR A N 1
ATOM 2231 C CA . THR A 1 275 ? 6.618 -0.039 -8.678 1.00 91.62 275 THR A CA 1
ATOM 2232 C C . THR A 1 275 ? 7.893 0.798 -8.648 1.00 91.62 275 THR A C 1
ATOM 2234 O O . THR A 1 275 ? 8.090 1.582 -7.722 1.00 91.62 275 THR A O 1
ATOM 2237 N N . ASN A 1 276 ? 8.737 0.670 -9.671 1.00 86.38 276 ASN A N 1
ATOM 2238 C CA . ASN A 1 276 ? 9.941 1.488 -9.804 1.00 86.38 276 ASN A CA 1
ATOM 2239 C C . ASN A 1 276 ? 9.582 2.982 -9.917 1.00 86.38 276 ASN A C 1
ATOM 2241 O O . ASN A 1 276 ? 8.589 3.357 -10.537 1.00 86.38 276 ASN A O 1
ATOM 2245 N N . GLU A 1 277 ? 10.407 3.815 -9.299 1.00 77.12 277 GLU A N 1
ATOM 2246 C CA . GLU A 1 277 ? 10.148 5.225 -9.030 1.00 77.12 277 GLU A CA 1
ATOM 2247 C C . GLU A 1 277 ? 10.538 6.155 -10.179 1.00 77.12 277 GLU A C 1
ATOM 2249 O O . GLU A 1 277 ? 9.998 7.259 -10.290 1.00 77.12 277 GLU A O 1
ATOM 2254 N N . PHE A 1 278 ? 11.474 5.723 -11.025 1.00 80.44 278 PHE A N 1
ATOM 2255 C CA . PHE A 1 278 ? 12.099 6.575 -12.028 1.00 80.44 278 PHE A CA 1
ATOM 2256 C C . PHE A 1 278 ? 11.972 5.991 -13.430 1.00 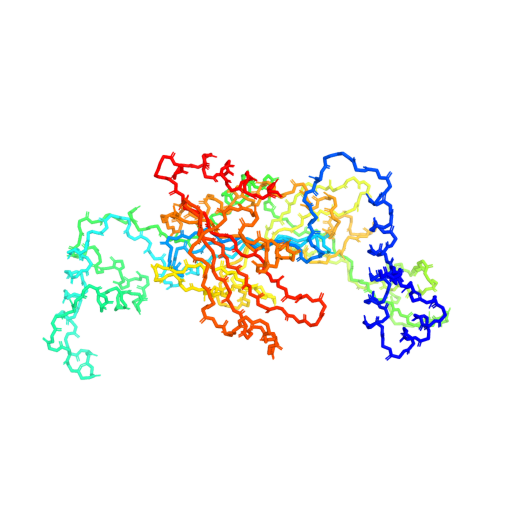80.44 278 PHE A C 1
ATOM 2258 O O . PHE A 1 278 ? 12.140 4.790 -13.653 1.00 80.44 278 PHE A O 1
ATOM 2265 N N . SER A 1 279 ? 11.719 6.873 -14.396 1.00 85.25 279 SER A N 1
ATOM 2266 C CA . SER A 1 279 ? 11.811 6.529 -15.811 1.00 85.25 279 SER A CA 1
ATOM 2267 C C . SER A 1 279 ? 13.275 6.449 -16.230 1.00 85.25 279 SER A C 1
ATOM 2269 O O . SER A 1 279 ? 14.025 7.414 -16.108 1.00 85.25 279 SER A O 1
ATOM 2271 N N . HIS A 1 280 ? 13.658 5.306 -16.782 1.00 85.31 280 HIS A N 1
ATOM 2272 C CA . HIS A 1 280 ? 14.976 5.066 -17.364 1.00 85.31 280 HIS A CA 1
ATOM 2273 C C . HIS A 1 280 ? 14.893 4.521 -18.796 1.00 85.31 280 HIS A C 1
ATOM 2275 O O . HIS A 1 280 ? 15.911 4.125 -19.366 1.00 85.31 280 HIS A O 1
ATOM 2281 N N . TYR A 1 281 ? 13.692 4.485 -19.383 1.00 85.81 281 TYR A N 1
ATOM 2282 C CA . TYR A 1 281 ? 13.534 4.186 -20.799 1.00 85.81 281 TYR A CA 1
ATOM 2283 C C . TYR A 1 281 ? 13.969 5.371 -21.666 1.00 85.81 281 TYR A C 1
ATOM 2285 O O . TYR A 1 281 ? 13.813 6.534 -21.302 1.00 85.81 281 TYR A O 1
ATOM 2293 N N . ASN A 1 282 ? 14.504 5.062 -22.839 1.00 79.69 282 ASN A N 1
ATOM 2294 C CA . ASN A 1 282 ? 14.786 6.018 -23.906 1.00 79.69 282 ASN A CA 1
ATOM 2295 C C . ASN A 1 282 ? 14.883 5.246 -25.232 1.00 79.69 282 ASN A C 1
ATOM 2297 O O . ASN A 1 282 ? 14.749 4.021 -25.249 1.00 79.69 282 ASN A O 1
ATOM 2301 N N . LYS A 1 283 ? 15.146 5.930 -26.349 1.00 78.44 283 LYS A N 1
ATOM 2302 C CA . LYS A 1 283 ? 15.236 5.273 -27.665 1.00 78.44 283 LYS A CA 1
ATOM 2303 C C . LYS A 1 283 ? 16.315 4.184 -27.766 1.00 78.44 283 LYS A C 1
ATOM 2305 O O . LYS A 1 283 ? 16.201 3.302 -28.611 1.00 78.44 283 LYS A O 1
ATOM 2310 N N . TYR A 1 284 ? 17.329 4.221 -26.904 1.00 77.75 284 TYR A N 1
ATOM 2311 C CA . TYR A 1 284 ? 18.393 3.220 -26.829 1.00 77.75 284 TYR A CA 1
ATOM 2312 C C . TYR A 1 284 ? 18.142 2.146 -25.761 1.00 77.75 284 TYR A C 1
ATOM 2314 O O . TYR A 1 284 ? 18.697 1.055 -25.853 1.00 77.75 284 TYR A O 1
ATOM 2322 N N . ALA A 1 285 ? 17.263 2.415 -24.794 1.00 84.75 285 ALA A N 1
ATOM 2323 C CA . ALA A 1 285 ? 16.813 1.499 -23.748 1.00 84.75 285 ALA A CA 1
ATOM 2324 C C . ALA A 1 285 ? 15.268 1.413 -23.714 1.00 84.75 285 ALA A C 1
ATOM 2326 O O . ALA A 1 285 ? 14.649 1.777 -22.711 1.00 84.75 285 ALA A O 1
ATOM 2327 N N . PRO A 1 286 ? 14.600 0.942 -24.788 1.00 88.94 286 PRO A N 1
ATOM 2328 C CA . PRO A 1 286 ? 13.140 1.049 -24.942 1.00 88.94 286 PRO A CA 1
ATOM 2329 C C . PRO A 1 286 ? 12.333 0.132 -24.005 1.00 88.94 286 PRO A C 1
ATOM 2331 O O . PRO A 1 286 ? 11.102 0.176 -23.995 1.00 88.94 286 PRO A O 1
ATOM 2334 N N . GLU A 1 287 ? 13.007 -0.729 -23.242 1.00 92.25 287 GLU A N 1
ATOM 2335 C CA . GLU A 1 287 ? 12.409 -1.643 -22.259 1.00 92.25 287 GLU A CA 1
ATOM 2336 C C . GLU A 1 287 ? 12.690 -1.240 -20.803 1.00 92.25 287 GLU A C 1
ATOM 2338 O O . GLU A 1 287 ? 12.262 -1.934 -19.875 1.00 92.25 287 GLU A O 1
ATOM 2343 N N . GLY A 1 288 ? 13.410 -0.133 -20.591 1.00 91.88 288 GLY A N 1
ATOM 2344 C CA . GLY A 1 288 ? 13.740 0.364 -19.259 1.00 91.88 288 GLY A CA 1
ATOM 2345 C C . GLY A 1 288 ? 12.503 0.719 -18.417 1.00 91.88 288 GLY A C 1
ATOM 2346 O O . GLY A 1 288 ? 11.380 0.760 -18.929 1.00 91.88 288 GLY A O 1
ATOM 2347 N N . PRO A 1 289 ? 12.685 0.967 -17.111 1.00 92.12 289 PRO A N 1
ATOM 2348 C CA . PRO A 1 289 ? 11.650 1.483 -16.223 1.00 92.12 289 PRO A CA 1
ATOM 2349 C C . PRO A 1 289 ? 10.896 2.678 -16.792 1.00 92.12 289 PRO A C 1
ATOM 2351 O O . PRO A 1 289 ? 11.507 3.592 -17.342 1.00 92.12 289 PRO A O 1
ATOM 2354 N N . SER A 1 290 ? 9.576 2.661 -16.637 1.00 89.44 290 SER A N 1
ATOM 2355 C CA . SER A 1 290 ? 8.664 3.745 -16.977 1.00 89.44 290 SER A CA 1
ATOM 2356 C C . SER A 1 290 ? 7.858 4.129 -15.744 1.00 89.44 290 SER A C 1
ATOM 2358 O O . SER A 1 290 ? 7.178 3.277 -15.176 1.00 89.44 290 SER A O 1
ATOM 2360 N N . ALA A 1 291 ? 7.935 5.404 -15.362 1.00 83.50 291 ALA A N 1
ATOM 2361 C CA . ALA A 1 291 ? 7.129 6.034 -14.315 1.00 83.50 291 ALA A CA 1
ATOM 2362 C C . ALA A 1 291 ? 5.857 6.707 -14.884 1.00 83.50 291 ALA A C 1
ATOM 2364 O O . ALA A 1 291 ? 5.322 7.647 -14.294 1.00 83.50 291 ALA A O 1
ATOM 2365 N N . ASP A 1 292 ? 5.401 6.271 -16.065 1.00 83.31 292 ASP A N 1
ATOM 2366 C CA . ASP A 1 292 ? 4.190 6.771 -16.722 1.00 83.31 292 ASP A CA 1
ATOM 2367 C C . ASP A 1 292 ? 2.944 6.511 -15.855 1.00 83.31 292 ASP A C 1
ATOM 2369 O O . ASP A 1 292 ? 2.625 5.364 -15.522 1.00 83.31 292 ASP A O 1
ATOM 2373 N N . SER A 1 293 ? 2.241 7.593 -15.500 1.00 79.62 293 SER A N 1
ATOM 2374 C CA . SER A 1 293 ? 1.031 7.580 -14.672 1.00 79.62 293 SER A CA 1
ATOM 2375 C C . SER A 1 293 ? -0.019 6.615 -15.175 1.00 79.62 293 SER A C 1
ATOM 2377 O O . SER A 1 293 ? -0.511 5.777 -14.423 1.00 79.62 293 SER A O 1
ATOM 2379 N N . GLU A 1 294 ? -0.383 6.747 -16.446 1.00 81.88 294 GLU A N 1
ATOM 2380 C CA . GLU A 1 294 ? -1.507 6.033 -17.031 1.00 81.88 294 GLU A CA 1
ATOM 2381 C C . GLU A 1 294 ? -1.204 4.539 -17.062 1.00 81.88 294 GLU A C 1
ATOM 2383 O O . GLU A 1 294 ? -2.043 3.723 -16.679 1.00 81.88 294 GLU A O 1
ATOM 2388 N N . ALA A 1 295 ? 0.030 4.185 -17.427 1.00 85.25 295 ALA A N 1
ATOM 2389 C CA . ALA A 1 295 ? 0.503 2.814 -17.423 1.00 85.25 295 ALA A CA 1
ATOM 2390 C C . ALA A 1 295 ? 0.500 2.204 -16.016 1.00 85.25 295 ALA A C 1
ATOM 2392 O O . ALA A 1 295 ? 0.022 1.080 -15.840 1.00 85.25 295 ALA A O 1
ATOM 2393 N N . ILE A 1 296 ? 1.004 2.921 -15.009 1.00 86.06 296 ILE A N 1
ATOM 2394 C CA . ILE A 1 296 ? 1.073 2.400 -13.640 1.00 86.06 296 ILE A CA 1
ATOM 2395 C C . ILE A 1 296 ? -0.322 2.276 -13.030 1.00 86.06 296 ILE A C 1
ATOM 2397 O O . ILE A 1 296 ? -0.626 1.248 -12.426 1.00 86.06 296 ILE A O 1
ATOM 2401 N N . GLN A 1 297 ? -1.215 3.240 -13.259 1.00 83.06 297 GLN A N 1
ATOM 2402 C CA . GLN A 1 297 ? -2.579 3.195 -12.728 1.00 83.06 297 GLN A CA 1
ATOM 2403 C C . GLN A 1 297 ? -3.396 2.001 -13.252 1.00 83.06 297 GLN A C 1
ATOM 2405 O O . GLN A 1 297 ? -4.302 1.537 -12.556 1.00 83.06 297 GLN A O 1
ATOM 2410 N N . THR A 1 298 ? -3.024 1.387 -14.386 1.00 86.50 298 THR A N 1
ATOM 2411 C CA . THR A 1 298 ? -3.625 0.105 -14.819 1.00 86.50 298 THR A CA 1
ATOM 2412 C C . THR A 1 298 ? -3.414 -1.049 -13.825 1.00 86.50 298 THR A C 1
ATOM 2414 O O . THR A 1 298 ? -4.123 -2.058 -13.878 1.00 86.50 298 THR A O 1
ATOM 2417 N N . TYR A 1 299 ? -2.462 -0.916 -12.895 1.00 90.56 299 TYR A N 1
ATOM 2418 C CA . TYR A 1 299 ? -2.193 -1.888 -11.839 1.00 90.56 299 TYR A CA 1
ATOM 2419 C C . TYR A 1 299 ? -2.946 -1.607 -10.535 1.00 90.56 299 TYR A C 1
ATOM 2421 O O . TYR A 1 299 ? -2.899 -2.462 -9.655 1.00 90.56 299 TYR A O 1
ATOM 2429 N N . ARG A 1 300 ? -3.691 -0.497 -10.401 1.00 86.69 300 ARG A N 1
ATOM 2430 C CA . ARG A 1 300 ? -4.404 -0.115 -9.161 1.00 86.69 300 ARG A CA 1
ATOM 2431 C C . ARG A 1 300 ? -5.200 -1.263 -8.554 1.00 86.69 300 ARG A C 1
ATOM 2433 O O . ARG A 1 300 ? -4.906 -1.724 -7.454 1.00 86.69 300 ARG A O 1
ATOM 2440 N N . ASN A 1 301 ? -6.176 -1.772 -9.301 1.00 88.00 301 ASN A N 1
ATOM 2441 C CA . ASN A 1 301 ? -7.065 -2.829 -8.815 1.00 88.00 301 ASN A CA 1
ATOM 2442 C C . ASN A 1 301 ? -6.304 -4.139 -8.572 1.00 88.00 301 ASN A C 1
ATOM 2444 O O . ASN A 1 301 ? -6.658 -4.922 -7.694 1.00 88.00 301 ASN A O 1
ATOM 2448 N N . LYS A 1 302 ? -5.210 -4.358 -9.307 1.00 94.38 302 LYS A N 1
ATOM 2449 C CA . LYS A 1 302 ? -4.343 -5.520 -9.124 1.00 94.38 302 LYS A CA 1
ATOM 2450 C C . LYS A 1 302 ? -3.533 -5.426 -7.829 1.00 94.38 302 LYS A C 1
ATOM 2452 O O . LYS A 1 302 ? -3.403 -6.429 -7.137 1.00 94.38 302 LYS A O 1
ATOM 2457 N N . PHE A 1 303 ? -3.043 -4.240 -7.467 1.00 94.44 303 PHE A N 1
ATOM 2458 C CA . PHE A 1 303 ? -2.377 -3.994 -6.187 1.00 94.44 303 PHE A CA 1
ATOM 2459 C C . PHE A 1 303 ? -3.348 -4.068 -5.011 1.00 94.44 303 PHE A C 1
ATOM 2461 O O . PHE A 1 303 ? -3.011 -4.682 -4.006 1.00 94.44 303 PHE A O 1
ATOM 2468 N N . ILE A 1 304 ? -4.570 -3.542 -5.151 1.00 92.50 304 ILE A N 1
ATOM 2469 C CA . ILE A 1 304 ? -5.629 -3.716 -4.142 1.00 92.50 304 ILE A CA 1
ATOM 2470 C C . ILE A 1 304 ? -5.903 -5.208 -3.929 1.00 92.50 304 ILE A C 1
ATOM 2472 O O . ILE A 1 304 ? -5.888 -5.700 -2.801 1.00 92.50 304 ILE A O 1
ATOM 2476 N N . ARG A 1 305 ? -6.061 -5.969 -5.018 1.00 94.81 305 ARG A N 1
ATOM 2477 C CA . ARG A 1 305 ? -6.240 -7.422 -4.951 1.00 94.81 305 ARG A CA 1
ATOM 2478 C C . ARG A 1 305 ? -5.044 -8.113 -4.299 1.00 94.81 305 ARG A C 1
ATOM 2480 O O . ARG A 1 305 ? -5.240 -8.936 -3.410 1.00 94.81 305 ARG A O 1
ATOM 2487 N N . LEU A 1 306 ? -3.818 -7.740 -4.660 1.00 95.38 306 LEU A N 1
ATOM 2488 C CA . LEU A 1 306 ? -2.610 -8.266 -4.025 1.00 95.38 306 LEU A CA 1
ATOM 2489 C C . LEU A 1 306 ? -2.584 -7.961 -2.520 1.00 95.38 306 LEU A C 1
ATOM 2491 O O . LEU A 1 306 ? -2.253 -8.853 -1.743 1.00 95.38 306 LEU A O 1
ATOM 2495 N N . ALA A 1 307 ? -2.998 -6.763 -2.099 1.00 94.50 307 ALA A N 1
ATOM 2496 C CA . ALA A 1 307 ? -3.090 -6.386 -0.692 1.00 94.50 307 ALA A CA 1
ATOM 2497 C C . ALA A 1 307 ? -4.107 -7.236 0.065 1.00 94.50 307 ALA A C 1
ATOM 2499 O O . ALA A 1 307 ? -3.775 -7.781 1.113 1.00 94.50 307 ALA A O 1
ATOM 2500 N N . THR A 1 308 ? -5.308 -7.428 -0.487 1.00 93.56 308 THR A N 1
ATOM 2501 C CA . THR A 1 308 ? -6.335 -8.279 0.137 1.00 93.56 308 THR A CA 1
ATOM 2502 C C . THR A 1 308 ? -5.893 -9.741 0.250 1.00 93.56 308 THR A C 1
ATOM 2504 O O . THR A 1 308 ? -6.056 -10.355 1.303 1.00 93.56 308 THR A O 1
ATOM 2507 N N . GLU A 1 309 ? -5.252 -10.294 -0.786 1.00 92.06 309 GLU A N 1
ATOM 2508 C CA . GLU A 1 309 ? -4.707 -11.656 -0.745 1.00 92.06 309 GLU A CA 1
ATOM 2509 C C . GLU A 1 309 ? -3.552 -11.787 0.249 1.00 92.06 309 GLU A C 1
ATOM 2511 O O . GLU A 1 309 ? -3.433 -12.808 0.923 1.00 92.06 309 GLU A O 1
ATOM 2516 N N . THR A 1 310 ? -2.714 -10.756 0.356 1.00 90.19 310 THR A N 1
ATOM 2517 C CA . THR A 1 310 ? -1.630 -10.704 1.342 1.00 90.19 310 THR A CA 1
ATOM 2518 C C . THR A 1 310 ? -2.205 -10.637 2.753 1.00 90.19 310 THR A C 1
ATOM 2520 O O . THR A 1 310 ? -1.806 -11.424 3.604 1.00 90.19 310 THR A O 1
ATOM 2523 N N . ALA A 1 311 ? -3.216 -9.800 2.988 1.00 88.81 311 ALA A N 1
ATOM 2524 C CA . ALA A 1 311 ? -3.861 -9.646 4.290 1.00 88.81 311 ALA A CA 1
ATOM 2525 C C . ALA A 1 311 ? -4.469 -10.958 4.808 1.00 88.81 311 ALA A C 1
ATOM 2527 O O . ALA A 1 311 ? -4.293 -11.305 5.973 1.00 88.81 311 ALA A O 1
ATOM 2528 N N . LEU A 1 312 ? -5.115 -11.726 3.925 1.00 85.25 312 LEU A N 1
ATOM 2529 C CA . LEU A 1 312 ? -5.669 -13.049 4.240 1.00 85.25 312 LEU A CA 1
ATOM 2530 C C . LEU A 1 312 ? -4.596 -14.115 4.517 1.00 85.25 312 LEU A C 1
ATOM 2532 O O . LEU A 1 312 ? -4.894 -15.152 5.108 1.00 85.25 312 LEU A O 1
ATOM 2536 N N . ARG A 1 313 ? -3.358 -13.899 4.059 1.00 80.94 313 ARG A N 1
ATOM 2537 C CA . ARG A 1 313 ? -2.224 -14.786 4.348 1.00 80.94 313 ARG A CA 1
ATOM 2538 C C . ARG A 1 313 ? -1.536 -14.421 5.652 1.00 80.94 313 ARG A C 1
ATOM 2540 O O . ARG A 1 313 ? -1.212 -15.327 6.415 1.00 80.94 313 ARG A O 1
ATOM 2547 N N . VAL A 1 314 ? -1.304 -13.126 5.880 1.00 75.81 314 VAL A N 1
ATOM 2548 C CA . VAL A 1 314 ? -0.535 -12.649 7.036 1.00 75.81 314 VAL A CA 1
ATOM 2549 C C . VAL A 1 314 ? -1.354 -12.653 8.324 1.00 75.81 314 VAL A C 1
ATOM 2551 O O . VAL A 1 314 ? -0.790 -12.771 9.405 1.00 75.81 314 VAL A O 1
ATOM 2554 N N . GLY A 1 315 ? -2.680 -12.539 8.229 1.00 73.38 315 GLY A N 1
ATOM 2555 C CA . GLY A 1 315 ? -3.529 -12.416 9.403 1.00 73.38 315 GLY A CA 1
ATOM 2556 C C . GLY A 1 315 ? -4.991 -12.748 9.141 1.00 73.38 315 GLY A C 1
ATOM 2557 O O . GLY A 1 315 ? -5.369 -13.349 8.138 1.00 73.38 315 GLY A O 1
ATOM 2558 N N . ASN A 1 316 ? -5.829 -12.359 10.097 1.00 82.19 316 ASN A N 1
ATOM 2559 C CA . ASN A 1 316 ? -7.276 -12.510 10.027 1.00 82.19 316 ASN A CA 1
ATOM 2560 C C . ASN A 1 316 ? -7.891 -11.111 9.916 1.00 82.19 316 ASN A C 1
ATOM 2562 O O . ASN A 1 316 ? -8.170 -10.512 10.954 1.00 82.19 316 ASN A O 1
ATOM 2566 N N . PRO A 1 317 ? -8.051 -10.552 8.705 1.00 88.19 317 PRO A N 1
ATOM 2567 C CA . PRO A 1 317 ? -8.438 -9.158 8.536 1.00 88.19 317 PRO A CA 1
ATOM 2568 C C . PRO A 1 317 ? -9.801 -8.891 9.185 1.00 88.19 317 PRO A C 1
ATOM 2570 O O . PRO A 1 317 ? -10.827 -9.451 8.795 1.00 88.19 317 PRO A O 1
ATOM 2573 N N . ARG A 1 318 ? -9.803 -8.033 10.207 1.00 91.25 318 ARG A N 1
ATOM 2574 C CA . ARG A 1 318 ? -11.005 -7.608 10.944 1.00 91.25 318 ARG A CA 1
ATOM 2575 C C . ARG A 1 318 ? -11.392 -6.176 10.643 1.00 91.25 318 ARG A C 1
ATOM 2577 O O . ARG A 1 318 ? -12.530 -5.803 10.913 1.00 91.25 318 ARG A O 1
ATOM 2584 N N . HIS A 1 319 ? -10.469 -5.398 10.095 1.00 94.62 319 HIS A N 1
ATOM 2585 C CA . HIS A 1 319 ? -10.635 -3.981 9.854 1.00 94.62 319 HIS A CA 1
ATOM 2586 C C . HIS A 1 319 ? -9.938 -3.564 8.561 1.00 94.62 319 HIS A C 1
ATOM 2588 O O . HIS A 1 319 ? -8.867 -4.072 8.217 1.00 94.62 319 HIS A O 1
ATOM 2594 N N . VAL A 1 320 ? -10.558 -2.607 7.879 1.00 94.75 320 VAL A N 1
ATOM 2595 C CA . VAL A 1 320 ? -9.967 -1.842 6.785 1.00 94.75 320 VAL A CA 1
ATOM 2596 C C . VAL A 1 320 ? -9.920 -0.391 7.238 1.00 94.75 320 VAL A C 1
ATOM 2598 O O . VAL A 1 320 ? -10.969 0.187 7.514 1.00 94.75 320 VAL A O 1
ATOM 2601 N N . THR A 1 321 ? -8.722 0.177 7.340 1.00 95.12 321 THR A N 1
ATOM 2602 C CA . THR A 1 321 ? -8.507 1.596 7.639 1.00 95.12 321 THR A CA 1
ATOM 2603 C C . THR A 1 321 ? -8.019 2.297 6.380 1.00 95.12 321 THR A C 1
ATOM 2605 O O . THR A 1 321 ? -7.114 1.796 5.722 1.00 95.12 321 THR A O 1
ATOM 2608 N N . ILE A 1 322 ? -8.614 3.432 6.033 1.00 89.00 322 ILE A N 1
ATOM 2609 C CA . ILE A 1 322 ? -8.199 4.260 4.902 1.00 89.00 322 ILE A CA 1
ATOM 2610 C C . ILE A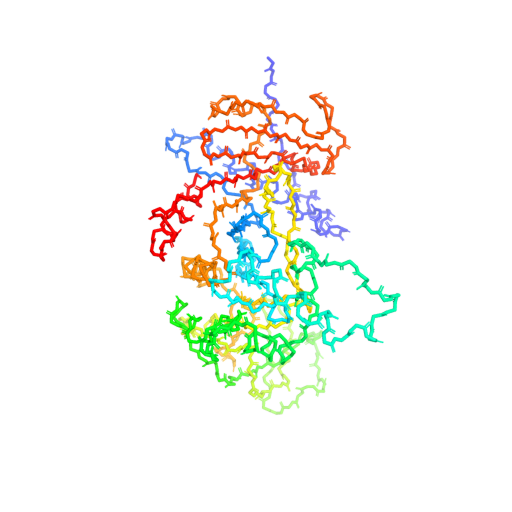 1 322 ? -7.986 5.680 5.405 1.00 89.00 322 ILE A C 1
ATOM 2612 O O . ILE A 1 322 ? -8.882 6.247 6.031 1.00 89.00 322 ILE A O 1
ATOM 2616 N N . ASP A 1 323 ? -6.826 6.254 5.106 1.00 86.25 323 ASP A N 1
ATOM 2617 C CA . ASP A 1 323 ? -6.636 7.699 5.145 1.00 86.25 323 ASP A CA 1
ATOM 2618 C C . ASP A 1 323 ? -6.937 8.266 3.753 1.00 86.25 323 ASP A C 1
ATOM 2620 O O . ASP A 1 323 ? -6.215 8.014 2.782 1.00 86.25 323 ASP A O 1
ATOM 2624 N N . TYR A 1 324 ? -8.051 8.994 3.655 1.00 72.12 324 TYR A N 1
ATOM 2625 C CA . TYR A 1 324 ? -8.473 9.670 2.424 1.00 72.12 324 TYR A CA 1
ATOM 2626 C C . TYR A 1 324 ? -7.789 11.034 2.248 1.00 72.12 324 TYR A C 1
ATOM 2628 O O . TYR A 1 324 ? -8.032 11.735 1.261 1.00 72.12 324 TYR A O 1
ATOM 2636 N N . GLY A 1 325 ? -6.971 11.450 3.213 1.00 68.56 325 GLY A N 1
ATOM 2637 C CA . GLY A 1 325 ? -6.456 12.800 3.308 1.00 68.56 325 GLY A CA 1
ATOM 2638 C C . GLY A 1 325 ? -7.570 13.790 3.642 1.00 68.56 325 GLY A C 1
ATOM 2639 O O . GLY A 1 325 ? -8.334 13.620 4.592 1.00 68.56 325 GLY A O 1
ATOM 2640 N N . PHE A 1 326 ? -7.640 14.887 2.895 1.00 66.38 326 PHE A N 1
ATOM 2641 C CA . PHE A 1 326 ? -8.273 16.124 3.367 1.00 66.38 326 PHE A CA 1
ATOM 2642 C C . PHE A 1 326 ? -9.731 16.208 2.926 1.00 66.38 326 PHE A C 1
ATOM 2644 O O . PHE A 1 326 ? -10.062 16.927 1.983 1.00 66.38 326 PHE A O 1
ATOM 2651 N N . VAL A 1 327 ? -10.591 15.434 3.589 1.00 61.72 327 VAL A N 1
ATOM 2652 C CA . VAL A 1 327 ? -12.003 15.291 3.203 1.00 61.72 327 VAL A CA 1
ATOM 2653 C C . VAL A 1 327 ? -12.947 16.015 4.160 1.00 61.72 327 VAL A C 1
ATOM 2655 O O . VAL A 1 327 ? -13.867 16.684 3.697 1.00 61.72 327 VAL A O 1
ATOM 2658 N N . MET A 1 328 ? -12.731 15.899 5.471 1.00 70.06 328 MET A N 1
ATOM 2659 C CA . MET A 1 328 ? -13.672 16.364 6.492 1.00 70.06 328 MET A CA 1
ATOM 2660 C C . MET A 1 328 ? -13.012 17.231 7.565 1.00 70.06 328 MET A C 1
ATOM 2662 O O . MET A 1 328 ? -11.849 17.037 7.924 1.00 70.06 328 MET A O 1
ATOM 2666 N N . VAL A 1 329 ? -13.802 18.146 8.120 1.00 79.19 329 VAL A N 1
ATOM 2667 C CA . VAL A 1 329 ? -13.526 18.873 9.368 1.00 79.19 329 VAL A CA 1
ATOM 2668 C C . VAL A 1 329 ? -14.465 1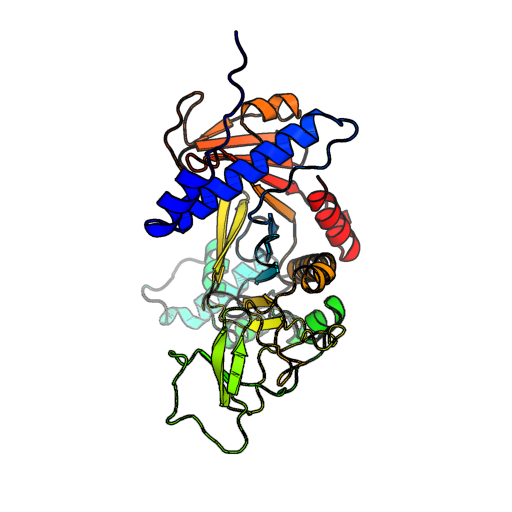8.392 10.489 1.00 79.19 329 VAL A C 1
ATOM 2670 O O . VAL A 1 329 ? -15.473 17.744 10.192 1.00 79.19 329 VAL A O 1
ATOM 2673 N N . PRO A 1 330 ? -14.171 18.651 11.780 1.00 82.00 330 PRO A N 1
ATOM 2674 C CA . PRO A 1 330 ? -14.994 18.168 12.896 1.00 82.00 330 PRO A CA 1
ATOM 2675 C C . PRO A 1 330 ? -16.486 18.494 12.782 1.00 82.00 330 PRO A C 1
ATOM 2677 O O . PRO A 1 330 ? -17.321 17.657 13.121 1.00 82.00 330 PRO A O 1
ATOM 2680 N N . GLU A 1 331 ? -16.831 19.661 12.243 1.00 80.62 331 GLU A N 1
ATOM 2681 C CA . GLU A 1 331 ? -18.209 20.120 12.041 1.00 80.62 331 GLU A CA 1
ATOM 2682 C C . GLU A 1 331 ? -18.976 19.268 11.017 1.00 80.62 331 GLU A C 1
ATOM 2684 O O . GLU A 1 331 ? -20.208 19.219 11.031 1.00 80.62 331 GLU A O 1
ATOM 2689 N N . ASP A 1 332 ? -18.268 18.569 10.128 1.00 81.69 332 ASP A N 1
ATOM 2690 C CA . ASP A 1 332 ? -18.882 17.690 9.140 1.00 81.69 332 ASP A CA 1
ATOM 2691 C C . ASP A 1 332 ? -19.376 16.378 9.767 1.00 81.69 332 ASP A C 1
ATOM 2693 O O . ASP A 1 332 ? -20.283 15.749 9.226 1.00 81.69 332 ASP A O 1
ATOM 2697 N N . LEU A 1 333 ? -18.822 15.957 10.911 1.00 81.31 333 LEU A N 1
ATOM 2698 C CA . LEU A 1 333 ? -19.106 14.647 11.507 1.00 81.31 333 LEU A CA 1
ATOM 2699 C C . LEU A 1 333 ? -20.593 14.464 11.843 1.00 81.31 333 LEU A C 1
ATOM 2701 O O . LEU A 1 333 ? -21.185 13.449 11.475 1.00 81.31 333 LEU A O 1
ATOM 2705 N N . GLU A 1 334 ? -21.220 15.445 12.493 1.00 84.94 334 GLU A N 1
ATOM 2706 C CA . GLU A 1 334 ? -22.653 15.372 12.812 1.00 84.94 334 GLU A CA 1
ATOM 2707 C C . GLU A 1 334 ? -23.508 15.374 11.541 1.00 84.94 334 GLU A C 1
ATOM 2709 O O . GLU A 1 334 ? -24.459 14.599 11.426 1.00 84.94 334 GLU A O 1
ATOM 2714 N N . ARG A 1 335 ? -23.134 16.200 10.554 1.00 81.12 335 ARG A N 1
ATOM 2715 C CA . ARG A 1 335 ? -23.843 16.310 9.273 1.00 81.12 335 ARG A CA 1
ATOM 2716 C C . ARG A 1 335 ? -23.825 14.995 8.494 1.00 81.12 335 ARG A C 1
ATOM 2718 O O . ARG A 1 335 ? -24.840 14.625 7.912 1.00 81.12 335 ARG 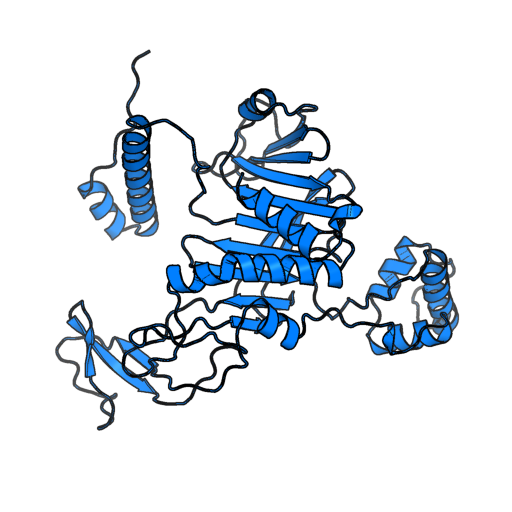A O 1
ATOM 2725 N N . GLU A 1 336 ? -22.705 14.277 8.520 1.00 80.50 336 GLU A N 1
ATOM 2726 C CA . GLU A 1 336 ? -22.559 12.968 7.873 1.00 80.50 336 GLU A CA 1
ATOM 2727 C C . GLU A 1 336 ? -23.134 11.807 8.719 1.00 80.50 336 GLU A C 1
ATOM 2729 O O . GLU A 1 336 ? -23.069 10.633 8.330 1.00 80.50 336 GLU A O 1
ATOM 2734 N N . GLY A 1 337 ? -23.750 12.115 9.866 1.00 85.44 337 GLY A N 1
ATOM 2735 C CA . GLY A 1 337 ? -24.459 11.158 10.713 1.00 85.44 337 GLY A CA 1
ATOM 2736 C C . GLY A 1 337 ? -23.558 10.336 11.634 1.00 85.44 337 GLY A C 1
ATOM 2737 O O . GLY A 1 337 ? -23.950 9.239 12.039 1.00 85.44 337 GLY A O 1
ATOM 2738 N N . TYR A 1 338 ? -22.357 10.826 11.951 1.00 88.19 338 TYR A N 1
ATOM 2739 C CA . TYR A 1 338 ? -21.538 10.259 13.020 1.00 88.19 338 TYR A CA 1
ATOM 2740 C C . TYR A 1 338 ? -22.035 10.736 14.391 1.00 88.19 338 TYR A C 1
ATOM 2742 O O . TYR A 1 338 ? -22.541 11.841 14.558 1.00 88.19 338 TYR A O 1
ATOM 2750 N N . SER A 1 339 ? -21.868 9.875 15.389 1.00 92.31 339 SER A N 1
ATOM 2751 C CA . SER A 1 339 ? -22.215 10.094 16.797 1.00 92.31 339 SER A CA 1
ATOM 2752 C C . SER A 1 339 ? -21.023 9.755 17.703 1.00 92.31 339 SER A C 1
ATOM 2754 O O . SER A 1 339 ? -19.958 9.387 17.206 1.00 92.31 339 SER A O 1
ATOM 2756 N N . ASP A 1 340 ? -21.170 9.887 19.029 1.00 91.19 340 ASP A N 1
ATOM 2757 C CA . ASP A 1 340 ? -20.072 9.706 20.006 1.00 91.19 340 ASP A CA 1
ATOM 2758 C C . ASP A 1 340 ? -18.826 10.542 19.650 1.00 91.19 340 ASP A C 1
ATOM 2760 O O . ASP A 1 340 ? -17.693 10.056 19.728 1.00 91.19 340 ASP A O 1
ATOM 2764 N N . ILE A 1 341 ? -19.051 11.792 19.221 1.00 92.75 341 ILE A N 1
ATOM 2765 C CA . ILE A 1 341 ? -17.978 12.698 18.812 1.00 92.75 341 ILE A CA 1
ATOM 2766 C C . ILE A 1 341 ? -17.149 13.076 20.037 1.00 92.75 341 ILE A C 1
ATOM 2768 O O . ILE A 1 341 ? -17.661 13.645 21.003 1.00 92.75 341 ILE A O 1
ATOM 2772 N N . LYS A 1 342 ? -15.860 12.733 20.010 1.00 92.06 342 LYS A N 1
ATOM 2773 C CA . LYS A 1 342 ? -14.932 12.950 21.123 1.00 92.06 342 LYS A CA 1
ATOM 2774 C C . LYS A 1 342 ? -13.607 13.506 20.640 1.00 92.06 342 LYS A C 1
ATOM 2776 O O . LYS A 1 342 ? -12.966 12.923 19.773 1.00 92.06 342 LYS A O 1
ATOM 2781 N N . TRP A 1 343 ? -13.169 14.577 21.287 1.00 91.69 343 TRP A N 1
ATOM 2782 C CA . TRP A 1 343 ? -11.804 15.078 21.194 1.00 91.69 343 TRP A CA 1
ATOM 2783 C C . TRP A 1 343 ? -10.912 14.185 22.059 1.00 91.69 343 TRP A C 1
ATOM 2785 O O . TRP A 1 343 ? -11.018 14.184 23.283 1.00 91.69 343 TRP A O 1
ATOM 2795 N N . LEU A 1 344 ? -10.100 13.355 21.410 1.00 90.25 344 LEU A N 1
ATOM 2796 C CA . LEU A 1 344 ? -9.132 12.460 22.047 1.00 90.25 344 LEU A CA 1
ATOM 2797 C C . LEU A 1 344 ? -7.822 13.193 22.378 1.00 90.25 344 LEU A C 1
ATOM 2799 O O . LEU A 1 344 ? -7.145 12.835 23.338 1.00 90.25 344 LEU A O 1
ATOM 2803 N N . LYS A 1 345 ? -7.491 14.226 21.598 1.00 89.00 345 LYS A N 1
ATOM 2804 C CA . LYS A 1 345 ? -6.391 15.173 21.823 1.00 89.00 345 LYS A CA 1
ATOM 2805 C C . LYS A 1 345 ? -6.867 16.572 21.409 1.00 89.00 345 LYS A C 1
ATOM 2807 O O . LYS A 1 345 ? -7.666 16.680 20.477 1.00 89.00 345 LYS A O 1
ATOM 2812 N N . GLY A 1 346 ? -6.393 17.617 22.085 1.00 83.44 346 GLY A N 1
ATOM 2813 C CA . GLY A 1 346 ? -6.816 19.000 21.837 1.00 83.44 346 GLY A CA 1
ATOM 2814 C C . GLY A 1 346 ? -8.190 19.341 22.428 1.00 83.44 346 GLY A C 1
ATOM 2815 O O . GLY A 1 346 ? -8.739 18.593 23.244 1.00 83.44 346 GLY A O 1
ATOM 2816 N N . LYS A 1 347 ? -8.737 20.501 22.049 1.00 77.25 347 LYS A N 1
ATOM 2817 C CA . LYS A 1 347 ? -10.048 21.004 22.492 1.00 77.25 347 LYS A CA 1
ATOM 2818 C C . LYS A 1 347 ? -10.772 21.693 21.329 1.00 77.25 347 LYS A C 1
ATOM 2820 O O . LYS A 1 347 ? -10.092 22.234 20.461 1.00 77.25 347 LYS A O 1
ATOM 2825 N N . PRO A 1 348 ? -12.119 21.750 21.350 1.00 71.44 348 PRO A N 1
ATOM 2826 C CA . PRO A 1 348 ? -12.876 22.560 20.401 1.00 71.44 348 PRO A CA 1
ATOM 2827 C C . PRO A 1 348 ? -12.342 23.997 20.326 1.00 71.44 348 PRO A C 1
ATOM 2829 O O . PRO A 1 348 ? -11.950 24.561 21.350 1.00 71.44 348 PRO A O 1
ATOM 2832 N N . ASP A 1 349 ? -12.343 24.569 19.122 1.00 67.25 349 ASP A N 1
ATOM 2833 C CA . ASP A 1 349 ? -12.007 25.972 18.832 1.00 67.25 349 ASP A CA 1
ATOM 2834 C C . ASP A 1 349 ? -10.551 26.411 19.113 1.00 67.25 349 ASP A C 1
ATOM 2836 O O . ASP A 1 349 ? -10.229 27.593 18.961 1.00 67.25 349 ASP A O 1
ATOM 2840 N N . VAL A 1 350 ? -9.644 25.494 19.485 1.00 62.06 350 VAL A N 1
ATOM 2841 C CA . VAL A 1 350 ? -8.234 25.803 19.791 1.00 62.06 350 VAL A CA 1
ATOM 2842 C C . VAL A 1 350 ? -7.287 24.954 18.948 1.00 62.06 350 VAL A C 1
ATOM 2844 O O . VAL A 1 350 ? -6.893 23.865 19.350 1.00 62.06 350 VAL A O 1
ATOM 2847 N N . ARG A 1 351 ? -6.844 25.511 17.815 1.00 62.31 351 ARG A N 1
ATOM 2848 C CA . ARG A 1 351 ? -5.916 24.837 16.902 1.00 62.31 351 ARG A CA 1
ATOM 2849 C C . ARG A 1 351 ? -4.455 25.032 17.313 1.00 62.31 351 ARG A C 1
ATOM 2851 O O . ARG A 1 351 ? -3.866 26.078 17.037 1.00 62.31 351 ARG A O 1
ATOM 2858 N N . GLU A 1 352 ? -3.867 24.010 17.931 1.00 60.47 352 GLU A N 1
ATOM 2859 C CA . GLU A 1 352 ? -2.498 24.064 18.479 1.00 60.47 352 GLU A CA 1
ATOM 2860 C C . GLU A 1 352 ? -1.396 23.649 17.487 1.00 60.47 352 GLU A C 1
ATOM 2862 O O . GLU A 1 352 ? -0.231 23.981 17.697 1.00 60.47 352 GLU A O 1
ATOM 2867 N N . GLY A 1 353 ? -1.740 23.005 16.364 1.00 60.19 353 GLY A N 1
ATOM 2868 C CA . GLY A 1 353 ? -0.779 22.696 15.303 1.00 60.19 353 GLY A CA 1
ATOM 2869 C C . GLY A 1 353 ? -0.907 21.293 14.718 1.00 60.19 353 GLY A C 1
ATOM 2870 O O . GLY A 1 353 ? -1.964 20.663 14.781 1.00 60.19 353 GLY A O 1
ATOM 2871 N N . TRP A 1 354 ? 0.179 20.839 14.090 1.00 62.94 354 TRP A N 1
ATOM 2872 C CA . TRP A 1 354 ? 0.245 19.548 13.406 1.00 62.94 354 TRP A CA 1
ATOM 2873 C C . TRP A 1 354 ? 0.246 18.399 14.414 1.00 62.94 354 TRP A C 1
ATOM 2875 O O . TRP A 1 354 ? 1.044 18.432 15.342 1.00 62.94 354 TRP A O 1
ATOM 2885 N N . ASP A 1 355 ? -0.625 17.403 14.232 1.00 70.81 355 ASP A N 1
ATOM 2886 C CA . ASP A 1 355 ? -0.767 16.232 15.111 1.00 70.81 355 ASP A CA 1
ATOM 2887 C C . ASP A 1 355 ? -1.165 16.549 16.571 1.00 70.81 355 ASP A C 1
ATOM 2889 O O . ASP A 1 355 ? -1.087 15.688 17.455 1.00 70.81 355 ASP A O 1
ATOM 2893 N N . GLU A 1 356 ? -1.622 17.774 16.843 1.00 80.62 356 GLU A N 1
ATOM 2894 C CA . GLU A 1 356 ? -2.016 18.234 18.180 1.00 80.62 356 GLU A CA 1
ATOM 2895 C C . GLU A 1 356 ? -3.493 18.019 18.517 1.00 80.62 356 GLU A C 1
ATOM 2897 O O . GLU A 1 356 ? -3.864 18.029 19.689 1.00 80.62 356 GLU A O 1
ATOM 2902 N N . GLU A 1 357 ? -4.330 17.721 17.527 1.00 85.12 357 GLU A N 1
ATOM 2903 C CA . GLU A 1 357 ? -5.749 17.467 17.739 1.00 85.12 357 GLU A CA 1
ATOM 2904 C C . GLU A 1 357 ? -6.170 16.165 17.065 1.00 85.12 357 GLU A C 1
ATOM 2906 O O . GLU A 1 357 ? -5.728 15.815 15.966 1.00 85.12 357 GLU A O 1
ATOM 2911 N N . LEU A 1 358 ? -7.047 15.435 17.748 1.00 90.06 358 LEU A N 1
ATOM 2912 C CA . LEU A 1 358 ? -7.593 14.182 17.257 1.00 90.06 358 LEU A CA 1
ATOM 2913 C C . LEU A 1 358 ? -9.054 14.099 17.667 1.00 90.06 358 LEU A C 1
ATOM 2915 O O . LEU A 1 358 ? -9.363 14.033 18.857 1.00 90.06 358 LEU A O 1
ATOM 2919 N N . VAL A 1 359 ? -9.948 14.074 16.688 1.00 92.06 359 VAL A N 1
ATOM 2920 C CA . VAL A 1 359 ? -11.392 13.960 16.905 1.00 92.06 359 VAL A CA 1
ATOM 2921 C C . VAL A 1 359 ? -11.857 12.613 16.393 1.00 92.06 359 VAL A C 1
ATOM 2923 O O . VAL A 1 359 ? -11.512 12.220 15.288 1.00 92.06 359 VAL A O 1
ATOM 2926 N N . ARG A 1 360 ? -12.653 11.897 17.178 1.00 95.06 360 ARG A N 1
ATOM 2927 C CA . ARG A 1 360 ? -13.244 10.617 16.790 1.00 95.06 360 ARG A CA 1
ATOM 2928 C C . ARG A 1 360 ? -14.750 10.750 16.663 1.00 95.06 360 ARG A C 1
ATOM 2930 O O . ARG A 1 360 ? -15.367 11.271 17.581 1.00 95.06 360 ARG A O 1
ATOM 2937 N N . GLY A 1 361 ? -15.329 10.184 15.610 1.00 93.88 361 GLY A N 1
ATOM 2938 C CA . GLY A 1 361 ? -16.760 9.905 15.482 1.00 93.88 361 GLY A CA 1
ATOM 2939 C C . GLY A 1 361 ? -17.022 8.414 15.251 1.00 93.88 361 GLY A C 1
ATOM 2940 O O . GLY A 1 361 ? -16.122 7.655 14.883 1.00 93.88 361 GLY A O 1
ATOM 2941 N N . LYS A 1 362 ? -18.261 7.974 15.474 1.00 93.50 362 LYS A N 1
ATOM 2942 C CA . LYS A 1 362 ? -18.704 6.592 15.245 1.00 93.50 362 LYS A CA 1
ATOM 2943 C C . LYS A 1 362 ? -20.011 6.536 14.474 1.00 93.50 362 LYS A C 1
ATOM 2945 O O . LYS A 1 362 ? -20.929 7.312 14.741 1.00 93.50 362 LYS A O 1
ATOM 2950 N N . LYS A 1 363 ? -20.120 5.568 13.568 1.00 90.00 363 LYS A N 1
ATOM 2951 C CA . LYS A 1 363 ? -21.334 5.310 12.791 1.00 90.00 363 LYS A CA 1
ATOM 2952 C C . LYS A 1 363 ? -21.463 3.816 12.509 1.00 90.00 363 LYS A C 1
ATOM 2954 O O . LYS A 1 363 ? -20.738 3.273 11.691 1.00 90.00 363 LYS A O 1
ATOM 2959 N N . SER A 1 364 ? -22.399 3.133 13.168 1.00 87.25 364 SER A N 1
ATOM 2960 C CA . SER A 1 364 ? -22.573 1.676 13.024 1.00 87.25 364 SER A CA 1
ATOM 2961 C C . SER A 1 364 ? -21.257 0.904 13.260 1.00 87.25 364 SER A C 1
ATOM 2963 O O . SER A 1 364 ? -20.694 0.989 14.349 1.00 87.25 364 SER A O 1
ATOM 2965 N N . ASP A 1 365 ? -20.757 0.184 12.251 1.00 86.44 365 ASP A N 1
ATOM 2966 C CA . ASP A 1 365 ? -19.527 -0.622 12.279 1.00 86.44 365 ASP A CA 1
ATOM 2967 C C . ASP A 1 365 ? -18.273 0.171 11.858 1.00 86.44 365 ASP A C 1
ATOM 2969 O O . ASP A 1 365 ? -17.249 -0.399 11.466 1.00 86.44 365 ASP A O 1
ATOM 2973 N N . GLU A 1 366 ? -18.364 1.496 11.922 1.00 91.00 366 GLU A N 1
ATOM 2974 C CA . GLU A 1 366 ? -17.354 2.417 11.439 1.00 91.00 366 GLU A CA 1
ATOM 2975 C C . GLU A 1 366 ? -16.881 3.380 12.527 1.00 91.00 366 GLU A C 1
ATOM 2977 O O . GLU A 1 366 ? -17.668 3.923 13.315 1.00 91.00 366 GLU A O 1
ATOM 2982 N N . ILE A 1 367 ? -15.573 3.622 12.524 1.00 94.06 367 ILE A N 1
ATOM 2983 C CA . ILE A 1 367 ? -14.913 4.665 13.300 1.00 94.06 367 ILE A CA 1
ATOM 2984 C C . ILE A 1 367 ? -14.285 5.641 12.312 1.00 94.06 367 ILE A C 1
ATOM 2986 O O . ILE A 1 367 ? -13.565 5.230 11.407 1.00 94.06 367 ILE A O 1
ATOM 2990 N N . ILE A 1 368 ? -14.521 6.932 12.513 1.00 91.62 368 ILE A N 1
ATOM 2991 C CA . ILE A 1 368 ? -13.818 7.995 11.799 1.00 91.62 368 ILE A CA 1
ATOM 2992 C C . ILE A 1 368 ? -12.946 8.764 12.783 1.00 91.62 368 ILE A C 1
ATOM 2994 O O . ILE A 1 368 ? -13.345 9.013 13.923 1.00 91.62 368 ILE A O 1
ATOM 2998 N N . MET A 1 369 ? -11.748 9.123 12.349 1.00 93.56 369 MET A N 1
ATOM 2999 C CA . MET A 1 369 ? -10.808 9.950 13.078 1.00 93.56 369 MET A CA 1
ATOM 3000 C C . MET A 1 369 ? -10.357 11.107 12.196 1.00 93.56 369 MET A C 1
ATOM 3002 O O . MET A 1 369 ? -9.924 10.904 11.064 1.00 93.56 369 MET A O 1
ATOM 3006 N N . LEU A 1 370 ? -10.452 12.317 12.733 1.00 88.12 370 LEU A N 1
ATOM 3007 C CA . LEU A 1 370 ? -9.903 13.522 12.138 1.00 88.12 370 LEU A CA 1
ATOM 3008 C C . LEU A 1 370 ? -8.642 13.897 12.902 1.00 88.12 370 LEU A C 1
ATOM 3010 O O . LEU A 1 370 ? -8.708 14.157 14.102 1.00 88.12 370 LEU A O 1
ATOM 3014 N N . LYS A 1 371 ? -7.501 13.903 12.216 1.00 87.50 371 LYS A N 1
ATOM 3015 C CA . LYS A 1 371 ? -6.191 14.246 12.785 1.00 87.50 371 LYS A CA 1
ATOM 3016 C C . LYS A 1 371 ? -5.777 15.629 12.299 1.00 87.50 371 LYS A C 1
ATOM 3018 O O . LYS A 1 371 ? -5.816 15.855 11.090 1.00 87.50 371 LYS A O 1
ATOM 3023 N N . SER A 1 372 ? -5.392 16.544 13.187 1.00 79.38 372 SER A N 1
ATOM 3024 C CA . SER A 1 372 ? -5.015 17.891 12.754 1.00 79.38 372 SER A CA 1
ATOM 3025 C C . SER A 1 372 ? -3.757 17.875 11.890 1.00 79.38 372 SER A C 1
ATOM 3027 O O . SER A 1 372 ? -2.750 17.235 12.191 1.00 79.38 372 SER A O 1
ATOM 3029 N N . GLY A 1 373 ? -3.823 18.604 10.782 1.00 67.94 373 GLY A N 1
ATOM 3030 C CA . GLY A 1 373 ? -2.733 18.769 9.837 1.00 67.94 373 GLY A CA 1
ATOM 3031 C C . GLY A 1 373 ? -2.028 20.141 9.980 1.00 67.94 373 GLY A C 1
ATOM 3032 O O . GLY A 1 373 ? -2.211 20.875 10.957 1.00 67.94 373 GLY A O 1
ATOM 3033 N N . ASN A 1 374 ? -1.179 20.496 9.013 1.00 61.47 374 ASN A N 1
ATOM 3034 C CA . ASN A 1 374 ? -0.449 21.770 8.992 1.00 61.47 374 ASN A CA 1
ATOM 3035 C C . ASN A 1 374 ? -1.319 22.954 8.507 1.00 61.47 374 ASN A C 1
ATOM 3037 O O . ASN A 1 374 ? -2.496 22.811 8.193 1.00 61.47 374 ASN A O 1
ATOM 3041 N N . SER A 1 375 ? -0.770 24.165 8.414 1.00 53.81 375 SER A N 1
ATOM 3042 C CA . SER A 1 375 ? -1.546 25.352 8.006 1.00 53.81 375 SER A CA 1
ATOM 3043 C C . SER A 1 375 ? -2.214 25.250 6.623 1.00 53.81 375 SER A C 1
ATOM 3045 O O . SER A 1 375 ? -3.216 25.924 6.399 1.00 53.81 375 SER A O 1
ATOM 3047 N N . LEU A 1 376 ? -1.708 24.400 5.725 1.00 51.06 376 LEU A N 1
ATOM 3048 C CA . LEU A 1 376 ? -2.272 24.145 4.392 1.00 51.06 376 LEU A CA 1
ATOM 3049 C C . LEU A 1 376 ? -3.325 23.032 4.401 1.00 51.06 376 LEU A C 1
ATOM 3051 O O . LEU A 1 376 ? -4.147 22.937 3.495 1.00 51.06 376 LEU A O 1
ATOM 3055 N N . VAL A 1 377 ? -3.273 22.187 5.422 1.00 58.88 377 VAL A N 1
ATOM 3056 C CA . VAL A 1 377 ? -3.998 20.934 5.530 1.00 58.88 377 VAL A CA 1
ATOM 3057 C C . VAL A 1 377 ? -4.573 20.872 6.931 1.00 58.88 377 VAL A C 1
ATOM 3059 O O . VAL A 1 377 ? -3.874 20.467 7.845 1.00 58.88 377 VAL A O 1
ATOM 3062 N N . PRO A 1 378 ? -5.799 21.332 7.180 1.00 63.56 378 PRO A N 1
ATOM 3063 C CA . PRO A 1 378 ? -6.248 21.462 8.553 1.00 63.56 378 PRO A CA 1
ATOM 3064 C C . PRO A 1 378 ? -6.540 20.127 9.231 1.00 63.56 378 PRO A C 1
ATOM 3066 O O . PRO A 1 378 ? -6.254 20.003 10.418 1.00 63.56 378 PRO A O 1
ATOM 3069 N N . TRP A 1 379 ? -7.019 19.134 8.478 1.00 73.12 379 TRP A N 1
ATOM 3070 C CA . TRP A 1 379 ? -7.444 17.838 9.002 1.00 73.12 379 TRP A CA 1
ATOM 3071 C C . TRP A 1 379 ? -7.202 16.714 7.986 1.00 73.12 379 TRP A C 1
ATOM 3073 O O . TRP A 1 379 ? -7.462 16.894 6.796 1.00 73.12 379 TRP A O 1
ATOM 3083 N N . SER A 1 380 ? -6.734 15.557 8.461 1.00 78.50 380 SER A N 1
ATOM 3084 C CA . SER A 1 380 ? -6.727 14.284 7.725 1.00 78.50 380 SER A CA 1
ATOM 3085 C C . SER A 1 380 ? -7.905 13.423 8.158 1.00 78.50 380 SER A C 1
ATOM 3087 O O . SER A 1 380 ? -8.216 13.377 9.347 1.00 78.50 380 SER A O 1
ATOM 3089 N N . THR A 1 381 ? -8.548 12.745 7.210 1.00 83.56 381 THR A N 1
ATOM 3090 C CA . THR A 1 381 ? -9.765 11.952 7.409 1.00 83.56 381 THR A CA 1
ATOM 3091 C C . THR A 1 381 ? -9.447 10.468 7.325 1.00 83.56 381 THR A C 1
ATOM 3093 O O . THR A 1 381 ? -9.298 9.903 6.242 1.00 83.56 381 THR A O 1
ATOM 3096 N N . ILE A 1 382 ? -9.388 9.832 8.491 1.00 90.69 382 ILE A N 1
ATOM 3097 C CA . ILE A 1 382 ? -9.039 8.425 8.647 1.00 90.69 382 ILE A CA 1
ATOM 3098 C C . ILE A 1 382 ? -10.302 7.655 9.001 1.00 90.69 382 ILE A C 1
ATOM 3100 O O . ILE A 1 382 ? -10.922 7.893 10.034 1.00 90.69 382 ILE A O 1
ATOM 3104 N N . ARG A 1 383 ? -10.691 6.711 8.155 1.00 90.25 383 ARG A N 1
ATOM 3105 C CA . ARG A 1 383 ? -11.905 5.910 8.319 1.00 90.25 383 ARG A CA 1
ATOM 3106 C C . ARG A 1 383 ? -11.529 4.457 8.520 1.00 90.25 383 ARG A C 1
ATOM 3108 O O . ARG A 1 383 ? -10.812 3.897 7.700 1.00 90.25 383 ARG A O 1
ATOM 3115 N N . GLN A 1 384 ? -12.058 3.827 9.554 1.00 94.25 384 GLN A N 1
ATOM 3116 C CA . GLN A 1 384 ? -11.938 2.397 9.780 1.00 94.25 384 GLN A CA 1
ATOM 3117 C C . GLN A 1 384 ? -13.308 1.739 9.703 1.00 94.25 384 GLN A C 1
ATOM 3119 O O . GLN A 1 384 ? -14.221 2.095 10.444 1.00 94.25 384 GLN A O 1
ATOM 3124 N N . VAL A 1 385 ? -13.419 0.720 8.858 1.00 93.00 385 VAL A N 1
ATOM 3125 C CA . VAL A 1 385 ? -14.613 -0.110 8.711 1.00 93.00 385 VAL A CA 1
ATOM 3126 C C . VAL A 1 385 ? -14.300 -1.521 9.189 1.00 93.00 385 VAL A C 1
ATOM 3128 O O . VAL A 1 385 ? -13.259 -2.097 8.863 1.00 93.00 385 VAL A O 1
ATOM 3131 N N . LYS A 1 386 ? -15.202 -2.096 9.983 1.00 92.50 386 LYS A N 1
ATOM 3132 C CA . LYS A 1 386 ? -15.120 -3.498 10.396 1.00 92.50 386 LYS A CA 1
ATOM 3133 C C . LYS A 1 386 ? -15.387 -4.427 9.209 1.00 92.50 386 LYS A C 1
ATOM 3135 O O . LYS A 1 386 ? -16.346 -4.242 8.470 1.00 92.50 386 LYS A O 1
ATOM 3140 N N . VAL A 1 387 ? -14.574 -5.470 9.077 1.00 91.25 387 VAL A N 1
ATOM 3141 C CA . VAL A 1 387 ? -14.729 -6.542 8.086 1.00 91.25 387 VAL A CA 1
ATOM 3142 C C . VAL A 1 387 ? -15.641 -7.635 8.665 1.00 91.25 387 VAL A C 1
ATOM 3144 O O . VAL A 1 387 ? -15.252 -8.302 9.642 1.00 91.25 387 VAL A O 1
ATOM 3147 N N . PRO A 1 388 ? -16.842 -7.849 8.090 1.00 86.75 388 PRO A N 1
ATOM 3148 C CA . PRO A 1 388 ? -17.731 -8.934 8.496 1.00 86.75 388 PRO A CA 1
ATOM 3149 C C . PRO A 1 388 ? -17.085 -10.301 8.270 1.00 86.75 388 PRO A C 1
ATOM 3151 O O . PRO A 1 388 ? -16.301 -10.475 7.342 1.00 86.75 388 PRO A O 1
ATOM 3154 N N . GLU A 1 389 ? -17.438 -11.298 9.082 1.00 80.19 389 GLU A N 1
ATOM 3155 C CA . GLU A 1 389 ? -16.889 -12.657 8.934 1.00 80.19 389 GLU A CA 1
ATOM 3156 C C . GLU A 1 389 ? -17.189 -13.268 7.562 1.00 80.19 389 GLU A C 1
ATOM 3158 O O . GLU A 1 389 ? -16.307 -13.883 6.971 1.00 80.19 389 GLU A O 1
ATOM 3163 N N . SER A 1 390 ? -18.377 -13.002 7.011 1.00 77.88 390 SER A N 1
ATOM 3164 C CA . SER A 1 390 ? -18.791 -13.431 5.668 1.00 77.88 390 SER A CA 1
ATOM 3165 C C . SER A 1 390 ? -17.980 -12.812 4.525 1.00 77.88 390 SER A C 1
ATOM 3167 O O . SER A 1 390 ? -18.109 -13.243 3.386 1.00 77.88 390 SER A O 1
ATOM 3169 N N . VAL A 1 391 ? -17.171 -11.789 4.811 1.00 78.94 391 VAL A N 1
ATOM 3170 C CA . VAL A 1 391 ? -16.383 -11.032 3.829 1.00 78.94 391 VAL A CA 1
ATOM 3171 C C . VAL A 1 391 ? -14.893 -11.388 3.924 1.00 78.94 391 VAL A C 1
ATOM 3173 O O . VAL A 1 391 ? -14.082 -10.899 3.147 1.00 78.94 391 VAL A O 1
ATOM 3176 N N . ARG A 1 392 ? -14.501 -12.297 4.831 1.00 76.00 392 ARG A N 1
ATOM 3177 C CA . ARG A 1 392 ? -13.102 -12.742 5.008 1.00 76.00 392 ARG A CA 1
ATOM 3178 C C . ARG A 1 392 ? -12.682 -13.839 4.027 1.00 76.00 392 ARG A C 1
ATOM 3180 O O . ARG A 1 392 ? -11.794 -14.638 4.314 1.00 76.00 392 ARG A O 1
ATOM 3187 N N . GLU A 1 393 ? -13.304 -13.847 2.858 1.00 78.94 393 GLU A N 1
ATOM 3188 C CA . GLU A 1 393 ? -12.913 -14.650 1.708 1.00 78.94 393 GLU A CA 1
ATOM 3189 C C . GLU A 1 393 ? -12.359 -13.734 0.613 1.00 78.94 393 GLU A C 1
ATOM 3191 O O . GLU A 1 393 ? -12.634 -12.535 0.577 1.00 78.94 393 GLU A O 1
ATOM 3196 N N . LYS A 1 394 ? -11.543 -14.301 -0.280 1.00 78.56 394 LYS A N 1
ATOM 3197 C CA . LYS A 1 394 ? -10.699 -13.546 -1.214 1.00 78.56 394 LYS A CA 1
ATOM 3198 C C . LYS A 1 394 ? -11.444 -12.471 -2.015 1.00 78.56 394 LYS A C 1
ATOM 3200 O O . LYS A 1 394 ? -11.047 -11.310 -1.973 1.00 78.56 394 LYS A O 1
ATOM 3205 N N . ASP A 1 395 ? -12.476 -12.850 -2.766 1.00 86.44 395 ASP A N 1
ATOM 3206 C CA . ASP A 1 395 ? -13.161 -11.908 -3.659 1.00 86.44 395 ASP A CA 1
ATOM 3207 C C . ASP A 1 395 ? -14.042 -10.918 -2.885 1.00 86.44 395 ASP A C 1
ATOM 3209 O O . ASP A 1 395 ? -14.046 -9.734 -3.209 1.00 86.44 395 ASP A O 1
ATOM 3213 N N . ALA A 1 396 ? -14.676 -11.360 -1.796 1.00 85.44 396 ALA A N 1
ATOM 3214 C CA . ALA A 1 396 ? -15.508 -10.500 -0.959 1.00 85.44 396 ALA A CA 1
ATOM 3215 C C . ALA A 1 396 ? -14.691 -9.393 -0.264 1.00 85.44 396 ALA A C 1
ATOM 3217 O O . ALA A 1 396 ? -15.118 -8.238 -0.230 1.00 85.44 396 ALA A O 1
ATOM 3218 N N . LEU A 1 397 ? -13.494 -9.708 0.252 1.00 87.88 397 LEU A N 1
ATOM 3219 C CA . LEU A 1 397 ? -12.619 -8.702 0.861 1.00 87.88 397 LEU A CA 1
ATOM 3220 C C . LEU A 1 397 ? -12.141 -7.676 -0.170 1.00 87.88 397 LEU A C 1
ATOM 3222 O O . LEU A 1 397 ? -12.093 -6.485 0.132 1.00 87.88 397 LEU A O 1
ATOM 3226 N N . TYR A 1 398 ? -11.802 -8.129 -1.381 1.00 89.00 398 TYR A N 1
ATOM 3227 C CA . TYR A 1 398 ? -11.461 -7.236 -2.486 1.00 89.00 398 TYR A CA 1
ATOM 3228 C C . TYR A 1 398 ? -12.618 -6.282 -2.807 1.00 89.00 398 TYR A C 1
ATOM 3230 O O . TYR A 1 398 ? -12.393 -5.078 -2.871 1.00 89.00 398 TYR A O 1
ATOM 3238 N N . GLU A 1 399 ? -13.840 -6.795 -2.959 1.00 86.75 399 GLU A N 1
ATOM 3239 C CA . GLU A 1 399 ? -15.024 -5.980 -3.261 1.00 86.75 399 GLU A CA 1
ATOM 3240 C C . GLU A 1 399 ? -15.316 -4.955 -2.162 1.00 86.75 399 GLU A C 1
ATOM 3242 O O . GLU A 1 399 ? -15.589 -3.793 -2.465 1.00 86.75 399 GLU A O 1
ATOM 3247 N N . LEU A 1 400 ? -15.189 -5.346 -0.887 1.00 85.75 400 LEU A N 1
ATOM 3248 C CA . LEU A 1 400 ? -15.307 -4.416 0.234 1.00 85.75 400 LEU A CA 1
ATOM 3249 C C . LEU A 1 400 ? -14.264 -3.301 0.126 1.00 85.75 400 LEU A C 1
ATOM 3251 O O . LEU A 1 400 ? -14.631 -2.130 0.130 1.00 85.75 400 LEU A O 1
ATOM 3255 N N . VAL A 1 401 ? -12.979 -3.645 0.015 1.00 85.31 401 VAL A N 1
ATOM 3256 C CA . VAL A 1 401 ? -11.891 -2.656 -0.040 1.00 85.31 401 VAL A CA 1
ATOM 3257 C C . VAL A 1 401 ? -12.045 -1.728 -1.243 1.00 85.31 401 VAL A C 1
ATOM 3259 O O . VAL A 1 4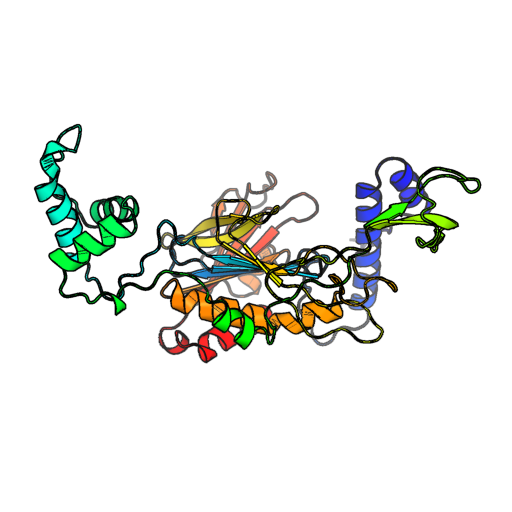01 ? -11.925 -0.514 -1.091 1.00 85.31 401 VAL A O 1
ATOM 3262 N N . ASP A 1 402 ? -12.346 -2.277 -2.419 1.00 81.88 402 ASP A N 1
ATOM 3263 C CA . ASP A 1 402 ? -12.553 -1.496 -3.638 1.00 81.88 402 ASP A CA 1
ATOM 3264 C C . ASP A 1 402 ? -13.731 -0.530 -3.450 1.00 81.88 402 ASP A C 1
ATOM 3266 O O . ASP A 1 402 ? -13.574 0.663 -3.692 1.00 81.88 402 ASP A O 1
ATOM 3270 N N . SER A 1 403 ? -14.860 -0.991 -2.891 1.00 78.94 403 SER A N 1
ATOM 3271 C CA . SER A 1 403 ? -16.026 -0.134 -2.616 1.00 78.94 403 SER A CA 1
ATOM 3272 C C . SER A 1 403 ? -15.732 1.023 -1.656 1.00 78.94 403 SER A C 1
ATOM 3274 O O . SER A 1 403 ? -16.289 2.108 -1.814 1.00 78.94 403 SER A O 1
ATOM 3276 N N . LEU A 1 404 ? -14.839 0.821 -0.681 1.00 75.69 404 LEU A N 1
ATOM 3277 C CA . LEU A 1 404 ? -14.457 1.864 0.267 1.00 75.69 404 LEU A CA 1
ATOM 3278 C C . LEU A 1 404 ? -13.606 2.947 -0.406 1.00 75.69 404 LEU A C 1
ATOM 3280 O O . LEU A 1 404 ? -13.770 4.122 -0.104 1.00 75.69 404 LEU A O 1
ATOM 3284 N N . LEU A 1 405 ? -12.765 2.590 -1.378 1.00 68.31 405 LEU A N 1
ATOM 3285 C CA . LEU A 1 405 ? -11.924 3.549 -2.104 1.00 68.31 405 LEU A CA 1
ATOM 3286 C C . LEU A 1 405 ? -12.702 4.454 -3.087 1.00 68.31 405 LEU A C 1
ATOM 3288 O O . LEU A 1 405 ? -12.113 5.382 -3.646 1.00 68.31 405 LEU A O 1
ATOM 3292 N N . PHE A 1 406 ? -14.000 4.207 -3.305 1.00 54.09 406 PHE A N 1
ATOM 3293 C CA . PHE A 1 406 ? -14.884 5.002 -4.176 1.00 54.09 406 PHE A CA 1
ATOM 3294 C C . PHE A 1 406 ? -15.847 5.934 -3.422 1.00 54.09 406 PHE A C 1
ATOM 3296 O O . PHE A 1 406 ? -16.798 6.422 -4.034 1.00 54.09 406 PHE A O 1
ATOM 3303 N N . PHE A 1 407 ? -15.612 6.157 -2.123 1.00 45.06 407 PHE A N 1
ATOM 3304 C CA . PHE A 1 407 ? -16.405 7.057 -1.278 1.00 45.06 407 PHE A CA 1
ATOM 3305 C C . PHE A 1 407 ? -16.563 8.444 -1.879 1.00 45.06 407 PHE A C 1
ATOM 3307 O O . PHE A 1 407 ? -15.491 8.996 -2.192 1.00 45.06 407 PHE A O 1
#

pLDDT: mean 73.56, std 17.66, range [28.8, 97.56]

Secondary structure (DSSP, 8-state):
------PPPPHHHHHHHHTT-HHHHHHHHHHHHHHHHHHHHTT--SS------TT-EEEEEESSSSTT-EEEEEETTTTEEEEEE--TTS-EEETT--HHHHHHHHHHHHHHTGGGSSS---SPP-HHHHHHHHHTS-HHHHHHHHHHHS---GGGEEE----HHHHHHHHT-EE---EE--EEEEE-STT--SS---TTS-EEE-TTSPEEEEEE--EE--SSEEEEEPGGG--EEEEEEES-EEEEEEEEEE-TTS-EEEEEEEETTSEEEEE-SS---BTTBTTSB---HHHHHTTHHHHHHHHHHHHHHHS---EEEEE--S---HHHHHHTT-EEEEEEESBTTB---TT--EEEEEETTEEEEEEE--TT--EEEEEEEE--GGG-SHHHHHHHHHHHTT-

Radius of gyration: 26.29 Å; chains: 1; bounding box: 61×73×69 Å